Protein AF-A0A7V8YIC2-F1 (afdb_monomer_lite)

Structure (mmCIF, N/CA/C/O backbone):
data_AF-A0A7V8YIC2-F1
#
_entry.id   AF-A0A7V8YIC2-F1
#
loop_
_atom_site.group_PDB
_atom_site.id
_atom_site.type_symbol
_atom_site.label_atom_id
_atom_site.label_alt_id
_atom_site.label_comp_id
_atom_site.label_asym_id
_atom_site.label_entity_id
_atom_site.label_seq_id
_atom_site.pdbx_PDB_ins_code
_atom_site.Cartn_x
_atom_site.Cartn_y
_atom_site.Cartn_z
_atom_site.occupancy
_atom_site.B_iso_or_equiv
_atom_site.auth_seq_id
_atom_site.auth_comp_id
_atom_site.auth_asym_id
_atom_site.auth_atom_id
_atom_site.pdbx_PDB_model_num
ATOM 1 N N . GLN A 1 1 ? 38.490 -23.385 -41.317 1.00 36.81 1 GLN A N 1
ATOM 2 C CA . GLN A 1 1 ? 37.642 -23.094 -42.489 1.00 36.81 1 GLN A CA 1
ATOM 3 C C . GLN A 1 1 ? 36.454 -24.045 -42.445 1.00 36.81 1 GLN A C 1
ATOM 5 O O . GLN A 1 1 ? 36.645 -25.236 -42.637 1.00 36.81 1 GLN A O 1
ATOM 10 N N . GLN A 1 2 ? 35.272 -23.535 -42.098 1.00 41.28 2 GLN A N 1
ATOM 11 C CA . GLN A 1 2 ? 33.975 -24.230 -42.167 1.00 41.28 2 GLN A CA 1
ATOM 12 C C . GLN A 1 2 ? 32.983 -23.288 -42.873 1.00 41.28 2 GLN A C 1
ATOM 14 O O . GLN A 1 2 ? 31.964 -22.916 -42.305 1.00 41.28 2 GLN A O 1
ATOM 19 N N . SER A 1 3 ? 33.350 -22.792 -44.060 1.00 52.62 3 SER A N 1
ATOM 20 C CA . SER A 1 3 ? 32.559 -21.784 -44.780 1.00 52.62 3 SER A CA 1
ATOM 21 C C . SER A 1 3 ? 31.716 -22.321 -45.936 1.00 52.62 3 SER A C 1
ATOM 23 O O . SER A 1 3 ? 30.864 -21.576 -46.384 1.00 52.62 3 SER A O 1
ATOM 25 N N . ASP A 1 4 ? 31.860 -23.567 -46.407 1.00 57.84 4 ASP A N 1
ATOM 26 C CA . ASP A 1 4 ? 31.243 -23.949 -47.694 1.00 57.84 4 ASP A CA 1
ATOM 27 C C . ASP A 1 4 ? 30.735 -25.398 -47.767 1.00 57.84 4 ASP A C 1
ATOM 29 O O . ASP A 1 4 ? 31.365 -26.269 -48.357 1.00 57.84 4 ASP A O 1
ATOM 33 N N . THR A 1 5 ? 29.574 -25.670 -47.170 1.00 52.75 5 THR A N 1
ATOM 34 C CA . THR A 1 5 ? 28.658 -26.786 -47.519 1.00 52.75 5 THR A CA 1
ATOM 35 C C . THR A 1 5 ? 27.339 -26.506 -46.781 1.00 52.75 5 THR A C 1
ATOM 37 O O . THR A 1 5 ? 27.207 -26.781 -45.600 1.00 52.75 5 THR A O 1
ATOM 40 N N . GLY A 1 6 ? 26.377 -25.781 -47.345 1.00 60.44 6 GLY A N 1
ATOM 41 C CA . GLY A 1 6 ? 25.672 -26.165 -48.566 1.00 60.44 6 GLY A CA 1
ATOM 42 C C . GLY A 1 6 ? 24.259 -26.707 -48.294 1.00 60.44 6 GLY A C 1
ATOM 43 O O . GLY A 1 6 ? 23.742 -27.421 -49.139 1.00 60.44 6 GLY A O 1
ATOM 44 N N . ASP A 1 7 ? 23.640 -26.386 -47.149 1.00 71.00 7 ASP A N 1
ATOM 45 C CA . ASP A 1 7 ? 22.195 -26.559 -46.933 1.00 71.00 7 ASP A CA 1
ATOM 46 C C . ASP A 1 7 ? 21.571 -25.263 -46.388 1.00 71.00 7 ASP A C 1
ATOM 48 O O . ASP A 1 7 ? 21.099 -25.174 -45.252 1.00 71.00 7 ASP A O 1
ATOM 52 N N . ARG A 1 8 ? 21.660 -24.196 -47.194 1.00 77.38 8 ARG A N 1
ATOM 53 C CA . ARG A 1 8 ? 21.046 -22.895 -46.876 1.00 77.38 8 ARG A CA 1
ATOM 54 C C . ARG A 1 8 ? 19.536 -23.048 -46.674 1.00 77.38 8 ARG A C 1
ATOM 56 O O . ARG A 1 8 ? 18.984 -22.413 -45.779 1.00 77.38 8 ARG A O 1
ATOM 63 N N . ASP A 1 9 ? 18.911 -23.932 -47.446 1.00 80.69 9 ASP A N 1
ATOM 64 C CA . ASP A 1 9 ? 17.475 -24.195 -47.405 1.00 80.69 9 ASP A CA 1
ATOM 65 C C . ASP A 1 9 ? 17.067 -24.948 -46.131 1.00 80.69 9 ASP A C 1
ATOM 67 O O . ASP A 1 9 ? 16.117 -24.544 -45.463 1.00 80.69 9 ASP A O 1
ATOM 71 N N . GLY A 1 10 ? 17.810 -25.978 -45.716 1.00 85.25 10 GLY A N 1
ATOM 72 C CA . GLY A 1 10 ? 17.573 -26.685 -44.456 1.00 85.25 10 GLY A CA 1
ATOM 73 C C . GLY A 1 10 ? 17.865 -25.830 -43.223 1.00 85.25 10 GLY A C 1
ATOM 74 O O . GLY A 1 10 ? 17.125 -25.890 -42.235 1.00 85.25 10 GLY A O 1
ATOM 75 N N . ALA A 1 11 ? 18.877 -24.959 -43.283 1.00 84.69 11 ALA A N 1
ATOM 76 C CA . ALA A 1 11 ? 19.126 -23.968 -42.237 1.00 84.69 11 ALA A CA 1
ATOM 77 C C . ALA A 1 11 ? 17.983 -22.942 -42.137 1.00 84.69 11 ALA A C 1
ATOM 79 O O . ALA A 1 11 ? 17.539 -22.630 -41.029 1.00 84.69 11 ALA A O 1
ATOM 80 N N . LEU A 1 12 ? 17.473 -22.455 -43.276 1.00 89.44 12 LEU A N 1
ATOM 81 C CA . LEU A 1 12 ? 16.325 -21.548 -43.331 1.00 89.44 12 LEU A CA 1
ATOM 82 C C . LEU A 1 12 ? 15.041 -22.223 -42.821 1.00 89.44 12 LEU A C 1
ATOM 84 O O . LEU A 1 12 ? 14.287 -21.615 -42.059 1.00 89.44 12 LEU A O 1
ATOM 88 N N . ALA A 1 13 ? 14.813 -23.489 -43.176 1.00 90.38 13 ALA A N 1
ATOM 89 C CA . ALA A 1 13 ? 13.690 -24.277 -42.676 1.00 90.38 13 ALA A CA 1
ATOM 90 C C . ALA A 1 13 ? 13.759 -24.449 -41.151 1.00 90.38 13 ALA A C 1
ATOM 92 O O . ALA A 1 13 ? 12.781 -24.175 -40.454 1.00 90.38 13 ALA A O 1
ATOM 93 N N . SER A 1 14 ? 14.936 -24.803 -40.629 1.00 91.88 14 SER A N 1
ATOM 94 C CA . SER A 1 14 ? 15.159 -25.001 -39.192 1.00 91.88 14 SER A CA 1
ATOM 95 C C . SER A 1 14 ? 14.916 -23.720 -38.391 1.00 91.88 14 SER A C 1
ATOM 97 O O . SER A 1 14 ? 14.235 -23.744 -37.366 1.00 91.88 14 SER A O 1
ATOM 99 N N . ILE A 1 15 ? 15.429 -22.573 -38.858 1.00 93.88 15 ILE A N 1
ATOM 100 C CA . ILE A 1 15 ? 15.216 -21.306 -38.144 1.00 93.88 15 ILE A CA 1
ATOM 101 C C . ILE A 1 15 ? 13.775 -20.799 -38.279 1.00 93.88 15 ILE A C 1
ATOM 103 O O . ILE A 1 15 ? 13.239 -20.208 -37.342 1.00 93.88 15 ILE A O 1
ATOM 107 N N . THR A 1 16 ? 13.106 -21.091 -39.397 1.00 94.25 16 THR A N 1
ATOM 108 C CA . THR A 1 16 ? 11.676 -20.800 -39.567 1.00 94.25 16 THR A CA 1
ATOM 109 C C . THR A 1 16 ? 10.831 -21.594 -38.570 1.00 94.25 16 THR A C 1
ATOM 111 O O . THR A 1 16 ? 9.940 -21.024 -37.936 1.00 94.25 16 THR A O 1
ATOM 114 N N . GLU A 1 17 ? 11.127 -22.882 -38.370 1.00 94.31 17 GLU A N 1
ATOM 115 C CA . GLU A 1 17 ? 10.459 -23.713 -37.360 1.00 94.31 17 GLU A CA 1
ATOM 116 C C . GLU A 1 17 ? 10.722 -23.193 -35.939 1.00 94.31 17 GLU A C 1
ATOM 118 O O . GLU A 1 17 ? 9.786 -23.053 -35.146 1.00 94.31 17 GLU A O 1
ATOM 123 N N . ALA A 1 18 ? 11.965 -22.812 -35.632 1.00 95.94 18 ALA A N 1
ATOM 124 C CA . ALA A 1 18 ? 12.313 -22.220 -34.343 1.00 95.94 18 ALA A CA 1
ATOM 125 C C . ALA A 1 18 ? 11.513 -20.935 -34.064 1.00 95.94 18 ALA A C 1
ATOM 127 O O . ALA A 1 18 ? 10.933 -20.797 -32.988 1.00 95.94 18 ALA A O 1
ATOM 128 N N . VAL A 1 19 ? 11.387 -20.028 -35.044 1.00 96.12 19 VAL A N 1
ATOM 129 C CA . VAL A 1 19 ? 10.543 -18.824 -34.919 1.00 96.12 19 VAL A CA 1
ATOM 130 C C . VAL A 1 19 ? 9.080 -19.196 -34.656 1.00 96.12 19 VAL A C 1
ATOM 132 O O . VAL A 1 19 ? 8.437 -18.579 -33.807 1.00 96.12 19 VAL A O 1
ATOM 135 N N . GLN A 1 20 ? 8.539 -20.217 -35.328 1.00 95.62 20 GLN A N 1
ATOM 136 C CA . GLN A 1 20 ? 7.160 -20.670 -35.104 1.00 95.62 20 GLN A CA 1
ATOM 137 C C . GLN A 1 20 ? 6.945 -21.254 -33.699 1.00 95.62 20 GLN A C 1
ATOM 139 O O . GLN A 1 20 ? 5.899 -21.013 -33.087 1.00 95.62 20 GLN A O 1
ATOM 144 N N . ILE A 1 21 ? 7.903 -22.022 -33.175 1.00 96.69 21 ILE A N 1
ATOM 145 C CA . ILE A 1 21 ? 7.852 -22.573 -31.813 1.00 96.69 21 ILE A CA 1
ATOM 146 C C . ILE A 1 21 ? 7.938 -21.439 -30.790 1.00 96.69 21 ILE A C 1
ATOM 148 O O . ILE A 1 21 ? 7.032 -21.294 -29.967 1.00 96.69 21 ILE A O 1
ATOM 152 N N . SER A 1 22 ? 8.966 -20.595 -30.889 1.00 96.19 22 SER A N 1
ATOM 153 C CA . SER A 1 22 ? 9.184 -19.466 -29.981 1.00 96.19 22 SER A CA 1
ATOM 154 C C . SER A 1 22 ? 8.007 -18.492 -29.992 1.00 96.19 22 SER A C 1
ATOM 156 O O . SER A 1 22 ? 7.631 -17.977 -28.943 1.00 96.19 22 SER A O 1
ATOM 158 N N . ARG A 1 23 ? 7.348 -18.288 -31.143 1.00 95.88 23 ARG A N 1
ATOM 159 C CA . ARG A 1 23 ? 6.142 -17.453 -31.232 1.00 95.88 23 ARG A CA 1
ATOM 160 C C . ARG A 1 23 ? 4.980 -18.033 -30.433 1.00 95.88 23 ARG A C 1
ATOM 162 O O . ARG A 1 23 ? 4.358 -17.300 -29.669 1.00 95.88 23 ARG A O 1
ATOM 169 N N . ARG A 1 24 ? 4.698 -19.333 -30.574 1.00 95.25 24 ARG A N 1
ATOM 170 C CA . ARG A 1 24 ? 3.635 -20.002 -29.801 1.00 95.25 24 ARG A CA 1
ATOM 171 C C . ARG A 1 24 ? 3.915 -19.941 -28.301 1.00 95.25 24 ARG A C 1
ATOM 173 O O . ARG A 1 24 ? 3.009 -19.660 -27.522 1.00 95.25 24 ARG A O 1
ATOM 180 N N . LEU A 1 25 ? 5.170 -20.152 -27.905 1.00 95.69 25 LEU A N 1
ATOM 181 C CA . LEU A 1 25 ? 5.593 -20.055 -26.509 1.00 95.69 25 LEU A CA 1
ATOM 182 C C . LEU A 1 25 ? 5.464 -18.624 -25.969 1.00 95.69 25 LEU A C 1
ATOM 184 O O . LEU A 1 25 ? 4.922 -18.433 -24.885 1.00 95.69 25 LEU A O 1
ATOM 188 N N . ALA A 1 26 ? 5.877 -17.615 -26.739 1.00 94.12 26 ALA A N 1
ATOM 189 C CA . ALA A 1 26 ? 5.747 -16.210 -26.361 1.00 94.12 26 ALA A CA 1
ATOM 190 C C . ALA A 1 26 ? 4.287 -15.737 -26.307 1.00 94.12 26 ALA A C 1
ATOM 192 O O . ALA A 1 26 ? 3.969 -14.880 -25.497 1.00 94.12 26 ALA A O 1
ATOM 193 N N . GLN A 1 27 ? 3.383 -16.298 -27.113 1.00 91.12 27 GLN A N 1
ATOM 194 C CA . GLN A 1 27 ? 1.947 -16.016 -26.999 1.00 91.12 27 GLN A CA 1
ATOM 195 C C . GLN A 1 27 ? 1.339 -16.607 -25.720 1.00 91.12 27 GLN A C 1
ATOM 197 O O . GLN A 1 27 ? 0.441 -16.002 -25.142 1.00 91.12 27 GLN A O 1
ATOM 202 N N . ALA A 1 28 ? 1.824 -17.769 -25.273 1.00 91.00 28 ALA A N 1
ATOM 203 C CA . ALA A 1 28 ? 1.348 -18.420 -24.054 1.00 91.00 28 ALA A CA 1
ATOM 204 C C . ALA A 1 28 ? 1.963 -17.821 -22.777 1.00 91.00 28 ALA A C 1
ATOM 206 O O . ALA A 1 28 ? 1.278 -17.666 -21.770 1.00 91.00 28 ALA A O 1
ATOM 207 N N . ASN A 1 29 ? 3.254 -17.487 -22.808 1.00 90.75 29 ASN A N 1
ATOM 208 C CA . ASN A 1 29 ? 3.976 -16.872 -21.698 1.00 90.75 29 ASN A CA 1
ATOM 209 C C . ASN A 1 29 ? 5.012 -15.861 -22.229 1.00 90.75 29 ASN A C 1
ATOM 211 O O . ASN A 1 29 ? 6.197 -16.193 -22.378 1.00 90.75 29 ASN A O 1
ATOM 215 N N . PRO A 1 30 ? 4.584 -14.615 -22.509 1.00 91.75 30 PRO A N 1
ATOM 216 C CA . PRO A 1 30 ? 5.468 -13.612 -23.093 1.00 91.75 30 PRO A CA 1
ATOM 217 C C . PRO A 1 30 ? 6.658 -13.272 -22.184 1.00 91.75 30 PRO A C 1
ATOM 219 O O . PRO A 1 30 ? 7.784 -13.093 -22.655 1.00 91.75 30 PRO A O 1
ATOM 222 N N . ALA A 1 31 ? 6.444 -13.245 -20.865 1.00 88.44 31 ALA A N 1
ATOM 223 C CA . ALA A 1 31 ? 7.478 -12.867 -19.905 1.00 88.44 31 ALA A CA 1
ATOM 224 C C . ALA A 1 31 ? 8.705 -13.791 -19.982 1.00 88.44 31 ALA A C 1
ATOM 226 O O . ALA A 1 31 ? 9.829 -13.303 -19.868 1.00 88.44 31 ALA A O 1
ATOM 227 N N . ALA A 1 32 ? 8.494 -15.085 -20.248 1.00 91.62 32 ALA A N 1
ATOM 228 C CA . ALA A 1 32 ? 9.562 -16.075 -20.358 1.00 91.62 32 ALA A CA 1
ATOM 229 C C . ALA A 1 32 ? 10.189 -16.160 -21.763 1.00 91.62 32 ALA A C 1
ATOM 231 O O . ALA A 1 32 ? 11.409 -16.201 -21.873 1.00 91.62 32 ALA A O 1
ATOM 232 N N . TYR A 1 33 ? 9.382 -16.176 -22.832 1.00 94.88 33 TYR A N 1
ATOM 233 C CA . TYR A 1 33 ? 9.844 -16.648 -24.155 1.00 94.88 33 TYR A CA 1
ATOM 234 C C . TYR A 1 33 ? 10.035 -15.569 -25.225 1.00 94.88 33 TYR A C 1
ATOM 236 O O . TYR A 1 33 ? 10.537 -15.846 -26.314 1.00 94.88 33 TYR A O 1
ATOM 244 N N . LEU A 1 34 ? 9.657 -14.322 -24.954 1.00 94.75 34 LEU A N 1
ATOM 245 C CA . LEU A 1 34 ? 9.919 -13.224 -25.889 1.00 94.75 34 LEU A CA 1
ATOM 246 C C . LEU A 1 34 ? 11.426 -13.013 -26.211 1.00 94.75 34 LEU A C 1
ATOM 248 O O . LEU A 1 34 ? 11.709 -12.700 -27.367 1.00 94.75 34 LEU A O 1
ATOM 252 N N . PRO A 1 35 ? 12.400 -13.184 -25.283 1.00 94.50 35 PRO A N 1
ATOM 253 C CA . PRO A 1 35 ? 13.826 -13.076 -25.624 1.00 94.50 35 PRO A CA 1
ATOM 254 C C . PRO A 1 35 ? 14.279 -14.138 -26.639 1.00 94.50 35 PRO A C 1
ATOM 256 O O . PRO A 1 35 ? 15.034 -13.837 -27.570 1.00 94.50 35 PRO A O 1
ATOM 259 N N . ASP A 1 36 ? 13.760 -15.362 -26.514 1.00 96.31 36 ASP A N 1
ATOM 260 C CA . ASP A 1 36 ? 14.033 -16.463 -27.445 1.00 96.31 36 ASP A CA 1
ATOM 261 C C . ASP A 1 36 ? 13.416 -16.193 -28.820 1.00 96.31 36 ASP A C 1
ATOM 263 O O . ASP A 1 36 ? 14.030 -16.464 -29.857 1.00 96.31 36 ASP A O 1
ATOM 267 N N . LEU A 1 37 ? 12.216 -15.602 -28.849 1.00 97.44 37 LEU A N 1
ATOM 268 C CA . LEU A 1 37 ? 11.571 -15.174 -30.086 1.00 97.44 37 LEU A CA 1
ATOM 269 C C . LEU A 1 37 ? 12.372 -14.072 -30.792 1.00 97.44 37 LEU A C 1
ATOM 271 O O . LEU A 1 37 ? 12.633 -14.197 -31.987 1.00 97.44 37 LEU A O 1
ATOM 275 N N . ALA A 1 38 ? 12.813 -13.038 -30.070 1.00 96.56 38 ALA A N 1
ATOM 276 C CA . ALA A 1 38 ? 13.645 -11.973 -30.633 1.00 96.56 38 ALA A CA 1
ATOM 277 C C . ALA A 1 38 ? 14.965 -12.520 -31.204 1.00 96.56 38 ALA A C 1
ATOM 279 O O . ALA A 1 38 ? 15.369 -12.160 -32.311 1.00 96.56 38 ALA A O 1
ATOM 280 N N . THR A 1 39 ? 15.609 -13.444 -30.487 1.00 95.81 39 THR A N 1
ATOM 281 C CA . THR A 1 39 ? 16.826 -14.130 -30.950 1.00 95.81 39 THR A CA 1
ATOM 282 C C . THR A 1 39 ? 16.566 -14.950 -32.213 1.00 95.81 39 THR A C 1
ATOM 284 O O . THR A 1 39 ? 17.310 -14.847 -33.187 1.00 95.81 39 THR A O 1
ATOM 287 N N . SER A 1 40 ? 15.478 -15.724 -32.234 1.00 96.81 40 SER A N 1
ATOM 288 C CA . SER A 1 40 ? 15.098 -16.540 -33.393 1.00 96.81 40 SER A CA 1
ATOM 289 C C . SER A 1 40 ? 14.821 -15.675 -34.629 1.00 96.81 40 SER A C 1
ATOM 291 O O . SER A 1 40 ? 15.224 -16.037 -35.732 1.00 96.81 40 SER A O 1
ATOM 293 N N . LEU A 1 41 ? 14.187 -14.510 -34.453 1.00 96.25 41 LEU A N 1
ATOM 294 C CA . LEU A 1 41 ? 13.916 -13.554 -35.532 1.00 96.25 41 LEU A CA 1
ATOM 295 C C . LEU A 1 41 ? 15.188 -12.885 -36.066 1.00 96.25 41 LEU A C 1
ATOM 297 O O . LEU A 1 41 ? 15.316 -12.721 -37.277 1.00 96.25 41 LEU A O 1
ATOM 301 N N . ASN A 1 42 ? 16.142 -12.536 -35.197 1.00 94.00 42 ASN A N 1
ATOM 302 C CA . ASN A 1 42 ? 17.447 -12.024 -35.628 1.00 94.00 42 ASN A CA 1
ATOM 303 C C . ASN A 1 42 ? 18.203 -13.059 -36.463 1.00 94.00 42 ASN A C 1
ATOM 305 O O . ASN A 1 42 ? 18.662 -12.750 -37.558 1.00 94.00 42 ASN A O 1
ATOM 309 N N . ASN A 1 43 ? 18.249 -14.303 -35.986 1.00 92.75 43 ASN A N 1
ATOM 310 C CA . ASN A 1 43 ? 18.884 -15.399 -36.708 1.00 92.75 43 ASN A CA 1
ATOM 311 C C . ASN A 1 43 ? 18.192 -15.673 -38.050 1.00 92.75 43 ASN A C 1
ATOM 313 O O . ASN A 1 43 ? 18.871 -15.912 -39.044 1.00 92.75 43 ASN A O 1
ATOM 317 N N . LEU A 1 44 ? 16.854 -15.629 -38.101 1.00 93.62 44 LEU A N 1
ATOM 318 C CA . LEU A 1 44 ? 16.103 -15.773 -39.351 1.00 93.62 44 LEU A CA 1
ATOM 319 C C . LEU A 1 44 ? 16.481 -14.662 -40.336 1.00 93.62 44 LEU A C 1
ATOM 321 O O . LEU A 1 44 ? 16.798 -14.951 -41.486 1.00 93.62 44 LEU A O 1
ATOM 325 N N . ALA A 1 45 ? 16.506 -13.410 -39.883 1.00 91.75 45 ALA A N 1
ATOM 326 C CA . ALA A 1 45 ? 16.888 -12.273 -40.711 1.00 91.75 45 ALA A CA 1
ATOM 327 C C . ALA A 1 45 ? 18.327 -12.403 -41.256 1.00 91.75 45 ALA A C 1
ATOM 329 O O . ALA A 1 45 ? 18.549 -12.214 -42.450 1.00 91.75 45 ALA A O 1
ATOM 330 N N . ASP A 1 46 ? 19.274 -12.861 -40.431 1.00 90.19 46 ASP A N 1
ATOM 331 C CA . ASP A 1 46 ? 20.663 -13.131 -40.839 1.00 90.19 46 ASP A CA 1
ATOM 332 C C . ASP A 1 46 ? 20.810 -14.333 -41.793 1.00 90.19 46 ASP A C 1
ATOM 334 O O . ASP A 1 46 ? 21.897 -14.583 -42.323 1.00 90.19 46 ASP A O 1
ATOM 338 N N . ARG A 1 47 ? 19.767 -15.156 -41.970 1.00 88.56 47 ARG A N 1
ATOM 339 C CA . ARG A 1 47 ? 19.719 -16.241 -42.973 1.00 88.56 47 ARG A CA 1
ATOM 340 C C . ARG A 1 47 ? 19.014 -15.825 -44.257 1.00 88.56 47 ARG A C 1
ATOM 342 O O . ARG A 1 47 ? 19.392 -16.315 -45.324 1.00 88.56 47 ARG A O 1
ATOM 349 N N . LEU A 1 48 ? 18.017 -14.949 -44.155 1.00 87.44 48 LEU A N 1
ATOM 350 C CA . LEU A 1 48 ? 17.302 -14.421 -45.312 1.00 87.44 48 LEU A CA 1
ATOM 351 C C . LEU A 1 48 ? 18.233 -13.598 -46.207 1.00 87.44 48 LEU A C 1
ATOM 353 O O . LEU A 1 48 ? 18.117 -13.719 -47.422 1.00 87.44 48 LEU A O 1
ATOM 357 N N . ASP A 1 49 ? 19.200 -12.863 -45.632 1.00 79.44 49 ASP A N 1
ATOM 358 C CA . ASP A 1 49 ? 20.153 -12.011 -46.385 1.00 79.44 49 ASP A CA 1
ATOM 359 C C . ASP A 1 49 ? 19.434 -10.949 -47.252 1.00 79.44 49 ASP A C 1
ATOM 361 O O . ASP A 1 49 ? 19.995 -10.371 -48.177 1.00 79.44 49 ASP A O 1
ATOM 365 N N . ASP A 1 50 ? 18.156 -10.719 -46.938 1.00 85.00 50 ASP A N 1
ATOM 366 C CA . ASP A 1 50 ? 17.217 -9.813 -47.584 1.00 85.00 50 ASP A CA 1
ATOM 367 C C . ASP A 1 50 ? 16.473 -9.063 -46.470 1.00 85.00 50 ASP A C 1
ATOM 369 O O . ASP A 1 50 ? 15.701 -9.639 -45.692 1.00 85.00 50 ASP A O 1
ATOM 373 N N . GLU A 1 51 ? 16.748 -7.765 -46.376 1.00 83.12 51 GLU A N 1
ATOM 374 C CA . GLU A 1 51 ? 16.223 -6.883 -45.333 1.00 83.12 51 GLU A CA 1
ATOM 375 C C . GLU A 1 51 ? 14.717 -6.600 -45.472 1.00 83.12 51 GLU A C 1
ATOM 377 O O . GLU A 1 51 ? 14.062 -6.283 -44.472 1.00 83.12 51 GLU A O 1
ATOM 382 N N . ASP A 1 52 ? 14.135 -6.764 -46.662 1.00 86.88 52 ASP A N 1
ATOM 383 C CA . ASP A 1 52 ? 12.693 -6.599 -46.879 1.00 86.88 52 ASP A CA 1
ATOM 384 C C . ASP A 1 52 ? 11.934 -7.842 -46.396 1.00 86.88 52 ASP A C 1
ATOM 386 O O . ASP A 1 52 ? 10.900 -7.745 -45.719 1.00 86.88 52 ASP A O 1
ATOM 390 N N . GLN A 1 53 ? 12.485 -9.031 -46.654 1.00 87.94 53 GLN A N 1
ATOM 391 C CA . GLN A 1 53 ? 11.942 -10.285 -46.121 1.00 87.94 53 GLN A CA 1
ATOM 392 C C . GLN A 1 53 ? 12.104 -10.363 -44.600 1.00 87.94 53 GLN A C 1
ATOM 394 O O . GLN A 1 53 ? 11.167 -10.753 -43.896 1.00 87.94 53 GLN A O 1
ATOM 399 N N . ALA A 1 54 ? 13.256 -9.933 -44.074 1.00 89.56 54 ALA A N 1
ATOM 400 C CA . ALA A 1 54 ? 13.473 -9.802 -42.637 1.00 89.56 54 ALA A CA 1
ATOM 401 C C . ALA A 1 54 ? 12.461 -8.834 -42.005 1.00 89.56 54 ALA A C 1
ATOM 403 O O . ALA A 1 54 ? 11.814 -9.183 -41.015 1.00 89.56 54 ALA A O 1
ATOM 404 N N . GLY A 1 55 ? 12.269 -7.650 -42.598 1.00 92.12 55 GLY A N 1
ATOM 405 C CA . GLY A 1 55 ? 11.276 -6.673 -42.148 1.00 92.12 55 GLY A CA 1
ATOM 406 C C . GLY A 1 55 ? 9.855 -7.240 -42.134 1.00 92.12 55 GLY A C 1
ATOM 407 O O . GLY A 1 55 ? 9.130 -7.064 -41.156 1.00 92.12 55 GLY A O 1
ATOM 408 N N . THR A 1 56 ? 9.485 -8.012 -43.158 1.00 93.56 56 THR A N 1
ATOM 409 C CA . THR A 1 56 ? 8.180 -8.688 -43.238 1.00 93.56 56 THR A CA 1
ATOM 410 C C . THR A 1 56 ? 7.993 -9.715 -42.116 1.00 93.56 56 THR A C 1
ATOM 412 O O . THR A 1 56 ? 6.917 -9.786 -41.513 1.00 93.56 56 THR A O 1
ATOM 415 N N . ALA A 1 57 ? 9.029 -10.494 -41.789 1.00 93.38 57 ALA A N 1
ATOM 416 C CA . ALA A 1 57 ? 8.980 -11.481 -40.708 1.00 93.38 57 ALA A CA 1
ATOM 417 C C . ALA A 1 57 ? 8.806 -10.828 -39.322 1.00 93.38 57 ALA A C 1
ATOM 419 O O . ALA A 1 57 ? 8.029 -11.325 -38.493 1.00 93.38 57 ALA A O 1
ATOM 420 N N . TRP A 1 58 ? 9.490 -9.703 -39.087 1.00 96.25 58 TRP A N 1
ATOM 421 C CA . TRP A 1 58 ? 9.326 -8.888 -37.882 1.00 96.25 58 TRP A CA 1
ATOM 422 C C . TRP A 1 58 ? 7.924 -8.283 -37.799 1.00 96.25 58 TRP A C 1
ATOM 424 O O . TRP A 1 58 ? 7.230 -8.531 -36.813 1.00 96.25 58 TRP A O 1
ATOM 434 N N . ALA A 1 59 ? 7.471 -7.586 -38.845 1.00 95.31 59 ALA A N 1
ATOM 435 C CA . ALA A 1 59 ? 6.146 -6.965 -38.898 1.00 95.31 59 ALA A CA 1
ATOM 436 C C . ALA A 1 59 ? 5.024 -7.987 -38.650 1.00 95.31 59 ALA A C 1
ATOM 438 O O . ALA A 1 59 ? 4.205 -7.807 -37.753 1.00 95.31 59 ALA A O 1
ATOM 439 N N . THR A 1 60 ? 5.070 -9.134 -39.337 1.00 95.56 60 THR A N 1
ATOM 440 C CA . THR A 1 60 ? 4.091 -10.221 -39.156 1.00 95.56 60 THR A CA 1
ATOM 441 C C . THR A 1 60 ? 4.062 -10.736 -37.716 1.00 95.56 60 THR A C 1
ATOM 443 O O . THR A 1 60 ? 3.006 -11.077 -37.187 1.00 95.56 60 THR A O 1
ATOM 446 N N . THR A 1 61 ? 5.225 -10.831 -37.066 1.00 95.88 61 THR A N 1
ATOM 447 C CA . THR A 1 61 ? 5.294 -11.312 -35.682 1.00 95.88 61 THR A CA 1
ATOM 448 C C . THR A 1 61 ? 4.773 -10.270 -34.694 1.00 95.88 61 THR A C 1
ATOM 450 O O . THR A 1 61 ? 4.106 -10.648 -33.730 1.00 95.88 61 THR A O 1
ATOM 453 N N . LEU A 1 62 ? 5.023 -8.981 -34.943 1.00 95.88 62 LEU A N 1
ATOM 454 C CA . LEU A 1 62 ? 4.474 -7.883 -34.147 1.00 95.88 62 LEU A CA 1
ATOM 455 C C . LEU A 1 62 ? 2.946 -7.834 -34.251 1.00 95.88 62 LEU A C 1
ATOM 457 O O . LEU A 1 62 ? 2.288 -7.798 -33.215 1.00 95.88 62 LEU A O 1
ATOM 461 N N . ASP A 1 63 ? 2.380 -7.947 -35.454 1.00 94.25 63 ASP A N 1
ATOM 462 C CA . ASP A 1 63 ? 0.923 -7.955 -35.672 1.00 94.25 63 ASP A CA 1
ATOM 463 C C . ASP A 1 63 ? 0.220 -9.109 -34.937 1.00 94.25 63 ASP A C 1
ATOM 465 O O . ASP A 1 63 ? -0.916 -8.988 -34.481 1.00 94.25 63 ASP A O 1
ATOM 469 N N . GLN A 1 64 ? 0.907 -10.245 -34.787 1.00 92.62 64 GLN A N 1
ATOM 470 C CA . GLN A 1 64 ? 0.396 -11.425 -34.081 1.00 92.62 64 GLN A CA 1
ATOM 471 C C . GLN A 1 64 ? 0.608 -11.371 -32.560 1.00 92.62 64 GLN A C 1
ATOM 473 O O . GLN A 1 64 ? 0.069 -12.220 -31.837 1.00 92.62 64 GLN A O 1
ATOM 478 N N . MET A 1 65 ? 1.408 -10.427 -32.058 1.00 93.25 65 MET A N 1
ATOM 479 C CA . MET A 1 65 ? 1.670 -10.272 -30.631 1.00 93.25 65 MET A CA 1
ATOM 480 C C . MET A 1 65 ? 0.587 -9.397 -30.002 1.00 93.25 65 MET A C 1
ATOM 482 O O . MET A 1 65 ? 0.585 -8.174 -30.153 1.00 93.25 65 MET A O 1
ATOM 486 N N . ARG A 1 66 ? -0.353 -10.036 -29.293 1.00 88.19 66 ARG A N 1
ATOM 487 C CA . ARG A 1 66 ? -1.513 -9.341 -28.716 1.00 88.19 66 ARG A CA 1
ATOM 488 C C . ARG A 1 66 ? -1.156 -8.353 -27.599 1.00 88.19 66 ARG A C 1
ATOM 490 O O . ARG A 1 66 ? -1.540 -7.194 -27.751 1.00 88.19 66 ARG A O 1
ATOM 497 N N . PRO A 1 67 ? -0.449 -8.741 -26.516 1.00 91.25 67 PRO A N 1
ATOM 498 C CA . PRO A 1 67 ? -0.205 -7.821 -25.408 1.00 91.25 67 PRO A CA 1
ATOM 499 C C . PRO A 1 67 ? 0.672 -6.650 -25.880 1.00 91.25 67 PRO A C 1
ATOM 501 O O . PRO A 1 67 ? 1.791 -6.910 -26.339 1.00 91.25 67 PRO A O 1
ATOM 504 N N . PRO A 1 68 ? 0.218 -5.385 -25.776 1.00 93.38 68 PRO A N 1
ATOM 505 C CA . PRO A 1 68 ? 1.004 -4.250 -26.254 1.00 93.38 68 PRO A CA 1
ATOM 506 C C . PRO A 1 68 ? 2.400 -4.160 -25.612 1.00 93.38 68 PRO A C 1
ATOM 508 O O . PRO A 1 68 ? 3.361 -4.039 -26.369 1.00 93.38 68 PRO A O 1
ATOM 511 N N . PRO A 1 69 ? 2.592 -4.401 -24.296 1.00 93.62 69 PRO A N 1
ATOM 512 C CA . PRO A 1 69 ? 3.933 -4.402 -23.705 1.00 93.62 69 PRO A CA 1
ATOM 513 C C . PRO A 1 69 ? 4.846 -5.520 -24.241 1.00 93.62 69 PRO A C 1
ATOM 515 O O . PRO A 1 69 ? 6.051 -5.338 -24.388 1.00 93.62 69 PRO A O 1
ATOM 518 N N . ALA A 1 70 ? 4.289 -6.686 -24.589 1.00 93.62 70 ALA A N 1
ATOM 519 C CA . ALA A 1 70 ? 5.059 -7.763 -25.217 1.00 93.62 70 ALA A CA 1
ATOM 520 C C . ALA A 1 70 ? 5.500 -7.393 -26.642 1.00 93.62 70 ALA A C 1
ATOM 522 O O . ALA A 1 70 ? 6.623 -7.694 -27.054 1.00 93.62 70 ALA A O 1
ATOM 523 N N . ARG A 1 71 ? 4.609 -6.733 -27.391 1.00 95.56 71 ARG A N 1
ATOM 524 C CA . ARG A 1 71 ? 4.879 -6.226 -28.739 1.00 95.56 71 ARG A CA 1
ATOM 525 C C . ARG A 1 71 ? 5.920 -5.105 -28.712 1.00 95.56 71 ARG A C 1
ATOM 527 O O . ARG A 1 71 ? 6.857 -5.155 -29.504 1.00 95.56 71 ARG A O 1
ATOM 534 N N . ALA A 1 72 ? 5.819 -4.191 -27.748 1.00 96.62 72 ALA A N 1
ATOM 535 C CA . ALA A 1 72 ? 6.759 -3.099 -27.526 1.00 96.62 72 ALA A CA 1
ATOM 536 C C . ALA A 1 72 ? 8.202 -3.592 -27.375 1.00 96.62 72 ALA A C 1
ATOM 538 O O . ALA A 1 72 ? 9.117 -3.045 -27.987 1.00 96.62 72 ALA A O 1
ATOM 539 N N . ASP A 1 73 ? 8.417 -4.656 -26.601 1.00 95.94 73 ASP A N 1
ATOM 540 C CA . ASP A 1 73 ? 9.759 -5.200 -26.401 1.00 95.94 73 ASP A CA 1
ATOM 541 C C . ASP A 1 73 ? 10.343 -5.825 -27.681 1.00 95.94 73 ASP A C 1
ATOM 543 O O . ASP A 1 73 ? 11.458 -5.503 -28.098 1.00 95.94 73 ASP A O 1
ATOM 547 N N . LEU A 1 74 ? 9.557 -6.643 -28.393 1.00 96.88 74 LEU A N 1
ATOM 548 C CA . LEU A 1 74 ? 9.974 -7.156 -29.706 1.00 96.88 74 LEU A CA 1
ATOM 549 C C . LEU A 1 74 ? 10.275 -6.018 -30.681 1.00 96.88 74 LEU A C 1
ATOM 551 O O . LEU A 1 74 ? 11.234 -6.094 -31.449 1.00 96.88 74 LEU A O 1
ATOM 555 N N . ARG A 1 75 ? 9.479 -4.950 -30.641 1.00 97.56 75 ARG A N 1
ATOM 556 C CA . ARG A 1 75 ? 9.670 -3.782 -31.492 1.00 97.56 75 ARG A CA 1
ATOM 557 C C . ARG A 1 75 ? 10.943 -3.018 -31.129 1.00 97.56 75 ARG A C 1
ATOM 559 O O . ARG A 1 75 ? 11.666 -2.603 -32.030 1.00 97.56 75 ARG A O 1
ATOM 566 N N . ALA A 1 76 ? 11.284 -2.901 -29.846 1.00 97.00 76 ALA A N 1
ATOM 567 C CA . ALA A 1 76 ? 12.559 -2.339 -29.399 1.00 97.00 76 ALA A CA 1
ATOM 568 C C . ALA A 1 76 ? 13.759 -3.193 -29.858 1.00 97.00 76 ALA A C 1
ATOM 570 O O . ALA A 1 76 ? 14.789 -2.649 -30.272 1.00 97.00 76 ALA A O 1
ATOM 571 N N . ALA A 1 77 ? 13.628 -4.524 -29.853 1.00 96.12 77 ALA A N 1
ATOM 572 C CA . ALA A 1 77 ? 14.637 -5.428 -30.407 1.00 96.12 77 ALA A CA 1
ATOM 573 C C . ALA A 1 77 ? 14.796 -5.254 -31.930 1.00 96.12 77 ALA A C 1
ATOM 575 O O . ALA A 1 77 ? 15.922 -5.178 -32.429 1.00 96.12 77 ALA A O 1
ATOM 576 N N . TRP A 1 78 ? 13.687 -5.115 -32.663 1.00 96.81 78 TRP A N 1
ATOM 577 C CA . TRP A 1 78 ? 13.713 -4.844 -34.101 1.00 96.81 78 TRP A CA 1
ATOM 578 C C . TRP A 1 78 ? 14.355 -3.492 -34.423 1.00 96.81 78 TRP A C 1
ATOM 580 O O . TRP A 1 78 ? 15.230 -3.411 -35.284 1.00 96.81 78 TRP A O 1
ATOM 590 N N . ALA A 1 79 ? 13.991 -2.443 -33.682 1.00 96.69 79 ALA A N 1
ATOM 591 C CA . ALA A 1 79 ? 14.569 -1.109 -33.807 1.00 96.69 79 ALA A CA 1
ATOM 592 C C . ALA A 1 79 ? 16.101 -1.142 -33.666 1.00 96.69 79 ALA A C 1
ATOM 594 O O . ALA A 1 79 ? 16.829 -0.563 -34.474 1.00 96.69 79 ALA A O 1
ATOM 595 N N . ARG A 1 80 ? 16.601 -1.902 -32.684 1.00 95.12 80 ARG A N 1
ATOM 596 C CA . ARG A 1 80 ? 18.037 -2.110 -32.468 1.00 95.12 80 ARG A CA 1
ATOM 597 C C . ARG A 1 80 ? 18.705 -2.771 -33.672 1.00 95.12 80 ARG A C 1
ATOM 599 O O . ARG A 1 80 ? 19.758 -2.305 -34.100 1.00 95.12 80 ARG A O 1
ATOM 606 N N . ARG A 1 81 ? 18.088 -3.812 -34.245 1.00 93.69 81 ARG A N 1
ATOM 607 C CA . ARG A 1 81 ? 18.586 -4.473 -35.463 1.00 93.69 81 ARG A CA 1
ATOM 608 C C . ARG A 1 81 ? 18.643 -3.505 -36.644 1.00 93.69 81 ARG A C 1
ATOM 610 O O . ARG A 1 81 ? 19.655 -3.450 -37.337 1.00 93.69 81 ARG A O 1
ATOM 617 N N . LEU A 1 82 ? 17.575 -2.749 -36.885 1.00 93.88 82 LEU A N 1
ATOM 618 C CA . LEU A 1 82 ? 17.522 -1.791 -37.992 1.00 93.88 82 LEU A CA 1
ATOM 619 C C . LEU A 1 82 ? 18.680 -0.788 -37.901 1.00 93.88 82 LEU A C 1
ATOM 621 O O . LEU A 1 82 ? 19.341 -0.509 -38.902 1.00 93.88 82 LEU A O 1
ATOM 625 N N . ALA A 1 83 ? 19.006 -0.320 -36.693 1.00 92.69 83 ALA A N 1
ATOM 626 C CA . ALA A 1 83 ? 20.145 0.567 -36.484 1.00 92.69 83 ALA A CA 1
ATOM 627 C C . ALA A 1 83 ? 21.500 -0.094 -36.779 1.00 92.69 83 ALA A C 1
ATOM 629 O O . ALA A 1 83 ? 22.351 0.551 -37.390 1.00 92.69 83 ALA A O 1
ATOM 630 N N . THR A 1 84 ? 21.710 -1.368 -36.420 1.00 91.00 84 THR A N 1
ATOM 631 C CA . THR A 1 84 ? 22.971 -2.065 -36.745 1.00 91.00 84 THR A CA 1
ATOM 632 C C . THR A 1 84 ? 23.152 -2.299 -38.246 1.00 91.00 84 THR A C 1
ATOM 634 O O . THR A 1 84 ? 24.284 -2.423 -38.700 1.00 91.00 84 THR A O 1
ATOM 637 N N . HIS A 1 85 ? 22.060 -2.319 -39.017 1.00 89.81 85 HIS A N 1
ATOM 638 C CA . HIS A 1 85 ? 22.059 -2.503 -40.474 1.00 89.81 85 HIS A CA 1
ATOM 639 C C . HIS A 1 85 ? 21.964 -1.173 -41.250 1.00 89.81 85 HIS A C 1
ATOM 641 O O . HIS A 1 85 ? 21.695 -1.163 -42.447 1.00 89.81 85 HIS A O 1
ATOM 647 N N . GLY A 1 86 ? 22.182 -0.029 -40.587 1.00 89.50 86 GLY A N 1
ATOM 648 C CA . GLY A 1 86 ? 22.226 1.292 -41.231 1.00 89.50 86 GLY A CA 1
ATOM 649 C C . GLY A 1 86 ? 20.860 1.931 -41.521 1.00 89.50 86 GLY A C 1
ATOM 650 O O . GLY A 1 86 ? 20.808 3.027 -42.079 1.00 89.50 86 GLY A O 1
ATOM 651 N N . ARG A 1 87 ? 19.749 1.316 -41.096 1.00 91.38 87 ARG A N 1
ATOM 652 C CA . ARG A 1 87 ? 18.370 1.815 -41.276 1.00 91.38 87 ARG A CA 1
ATOM 653 C C . ARG A 1 87 ? 17.948 2.719 -40.116 1.00 91.38 87 ARG A C 1
ATOM 655 O O . ARG A 1 87 ? 16.959 2.479 -39.425 1.00 91.38 87 ARG A O 1
ATOM 662 N N . GLY A 1 88 ? 18.734 3.768 -39.874 1.00 90.62 88 GLY A N 1
ATOM 663 C CA . GLY A 1 88 ? 18.601 4.623 -38.689 1.00 90.62 88 GLY A CA 1
ATOM 664 C C . GLY A 1 88 ? 17.242 5.319 -38.555 1.00 90.62 88 GLY A C 1
ATOM 665 O O . GLY A 1 88 ? 16.720 5.410 -37.449 1.00 90.62 88 GLY A O 1
ATOM 666 N N . GLN A 1 89 ? 16.642 5.778 -39.656 1.00 92.12 89 GLN A N 1
ATOM 667 C CA . GLN A 1 89 ? 15.338 6.451 -39.616 1.00 92.12 89 GLN A CA 1
ATOM 668 C C . GLN A 1 89 ? 14.216 5.494 -39.189 1.00 92.12 89 GLN A C 1
ATOM 670 O O . GLN A 1 89 ? 13.464 5.791 -38.265 1.00 92.12 89 GLN A O 1
ATOM 675 N N . GLU A 1 90 ? 14.166 4.307 -39.789 1.00 93.69 90 GLU A N 1
ATOM 676 C CA . GLU A 1 90 ? 13.174 3.284 -39.450 1.00 93.69 90 GLU A CA 1
ATOM 677 C C . GLU A 1 90 ? 13.368 2.763 -38.025 1.00 93.69 90 GLU A C 1
ATOM 679 O O . GLU A 1 90 ? 12.401 2.585 -37.290 1.00 93.69 90 GLU A O 1
ATOM 684 N N . ALA A 1 91 ? 14.619 2.598 -37.583 1.00 95.12 91 ALA A N 1
ATOM 685 C CA . ALA A 1 91 ? 14.928 2.255 -36.198 1.00 95.12 91 ALA A CA 1
ATOM 686 C C . ALA A 1 91 ? 14.329 3.265 -35.205 1.00 95.12 91 ALA A C 1
ATOM 688 O O . ALA A 1 91 ? 13.780 2.877 -34.174 1.00 95.12 91 ALA A O 1
ATOM 689 N N . ARG A 1 92 ? 14.407 4.565 -35.514 1.00 95.56 92 ARG A N 1
ATOM 690 C CA . ARG A 1 92 ? 13.836 5.627 -34.672 1.00 95.56 92 ARG A CA 1
ATOM 691 C C . ARG A 1 92 ? 12.311 5.581 -34.659 1.00 95.56 92 ARG A C 1
ATOM 693 O O . ARG A 1 92 ? 11.724 5.738 -33.595 1.00 95.56 92 ARG A O 1
ATOM 700 N N . GLU A 1 93 ? 11.680 5.320 -35.800 1.00 95.00 93 GLU A N 1
ATOM 701 C CA . GLU A 1 93 ? 10.223 5.161 -35.901 1.00 95.00 93 GLU A CA 1
ATOM 702 C C . GLU A 1 93 ? 9.724 3.953 -35.099 1.00 95.00 93 GLU A C 1
ATOM 704 O O . GLU A 1 93 ? 8.765 4.073 -34.333 1.00 95.00 93 GLU A O 1
ATOM 709 N N . GLN A 1 94 ? 10.414 2.813 -35.206 1.00 96.38 94 GLN A N 1
ATOM 710 C CA . GLN A 1 94 ? 10.101 1.618 -34.422 1.00 96.38 94 GLN A CA 1
ATOM 711 C C . GLN A 1 94 ? 10.292 1.853 -32.922 1.00 96.38 94 GLN A C 1
ATOM 713 O O . GLN A 1 94 ? 9.466 1.408 -32.129 1.00 96.38 94 GLN A O 1
ATOM 718 N N . LEU A 1 95 ? 11.329 2.594 -32.521 1.00 96.81 95 LEU A N 1
ATOM 719 C CA . LEU A 1 95 ? 11.554 2.940 -31.119 1.00 96.81 95 LEU A CA 1
ATOM 720 C C . LEU A 1 95 ? 10.438 3.830 -30.550 1.00 96.81 95 LEU A C 1
ATOM 722 O O . LEU A 1 95 ? 9.967 3.578 -29.442 1.00 96.81 95 LEU A O 1
ATOM 726 N N . SER A 1 96 ? 9.981 4.837 -31.300 1.00 96.44 96 SER A N 1
ATOM 727 C CA . SER A 1 96 ? 8.861 5.689 -30.875 1.00 96.44 96 SER A CA 1
ATOM 728 C C . SER A 1 96 ? 7.553 4.902 -30.747 1.00 96.44 96 SER A C 1
ATOM 730 O O . SER A 1 96 ? 6.817 5.090 -29.780 1.00 96.44 96 SER A O 1
ATOM 732 N N . GLN A 1 97 ? 7.276 3.984 -31.677 1.00 96.31 97 GLN A N 1
ATOM 733 C CA . GLN A 1 97 ? 6.113 3.094 -31.589 1.00 96.31 97 GLN A CA 1
ATOM 734 C C . GLN A 1 97 ? 6.227 2.125 -30.404 1.00 96.31 97 GLN A C 1
ATOM 736 O O . GLN A 1 97 ? 5.245 1.909 -29.701 1.00 96.31 97 GLN A O 1
ATOM 741 N N . ALA A 1 98 ? 7.424 1.596 -30.134 1.00 97.25 98 ALA A N 1
ATOM 742 C CA . ALA A 1 98 ? 7.668 0.717 -28.993 1.00 97.25 98 ALA A CA 1
ATOM 743 C C . ALA A 1 98 ? 7.410 1.440 -27.665 1.00 97.25 98 ALA A C 1
ATOM 745 O O . ALA A 1 98 ? 6.810 0.872 -26.761 1.00 97.25 98 ALA A O 1
ATOM 746 N N . ALA A 1 99 ? 7.814 2.709 -27.554 1.00 96.88 99 ALA A N 1
ATOM 747 C CA . ALA A 1 99 ? 7.533 3.514 -26.371 1.00 96.88 99 ALA A CA 1
ATOM 748 C C . ALA A 1 99 ? 6.025 3.711 -26.145 1.00 96.88 99 ALA A C 1
ATOM 750 O O . ALA A 1 99 ? 5.559 3.555 -25.020 1.00 96.88 99 ALA A O 1
ATOM 751 N N . ALA A 1 100 ? 5.262 3.990 -27.207 1.00 95.12 100 ALA A N 1
ATOM 752 C CA . ALA A 1 100 ? 3.808 4.127 -27.122 1.00 95.12 100 ALA A CA 1
ATOM 753 C C . ALA A 1 100 ? 3.122 2.809 -26.716 1.00 95.12 100 ALA A C 1
ATOM 755 O O . ALA A 1 100 ? 2.249 2.808 -25.855 1.00 95.12 100 ALA A O 1
ATOM 756 N N . GLU A 1 101 ? 3.549 1.680 -27.285 1.00 94.88 101 GLU A N 1
ATOM 757 C CA . GLU A 1 101 ? 3.026 0.350 -26.940 1.00 94.88 101 GLU A CA 1
ATOM 758 C C . GLU A 1 101 ? 3.407 -0.095 -25.519 1.00 94.88 101 GLU A C 1
ATOM 760 O O . GLU A 1 101 ? 2.682 -0.877 -24.913 1.00 94.88 101 GLU A O 1
ATOM 765 N N . ALA A 1 102 ? 4.532 0.383 -24.974 1.00 94.38 102 ALA A N 1
ATOM 766 C CA . ALA A 1 102 ? 4.948 0.078 -23.604 1.00 94.38 102 ALA A CA 1
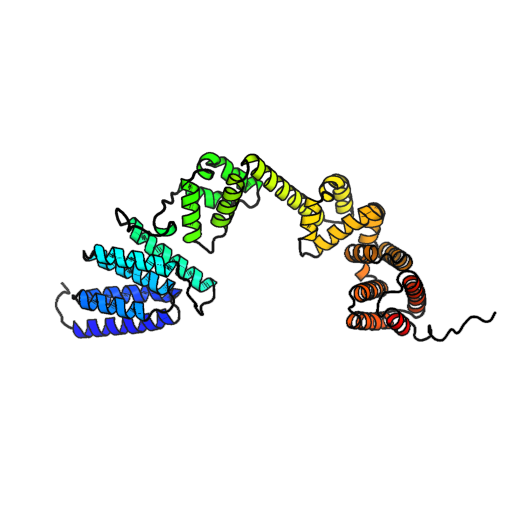ATOM 767 C C . ALA A 1 102 ? 4.096 0.803 -22.548 1.00 94.38 102 ALA A C 1
ATOM 769 O O . ALA A 1 102 ? 3.974 0.311 -21.426 1.00 94.38 102 ALA A O 1
ATOM 770 N N . ASP A 1 103 ? 3.528 1.961 -22.896 1.00 90.94 103 ASP A N 1
ATOM 771 C CA . ASP A 1 103 ? 2.619 2.729 -22.038 1.00 90.94 103 ASP A CA 1
ATOM 772 C C . ASP A 1 103 ? 1.147 2.308 -22.213 1.00 90.94 103 ASP A C 1
ATOM 774 O O . ASP A 1 103 ? 0.315 2.602 -21.354 1.00 90.94 103 ASP A O 1
ATOM 778 N N . ASP A 1 104 ? 0.830 1.584 -23.288 1.00 89.50 104 ASP A N 1
ATOM 779 C CA . ASP A 1 104 ? -0.486 1.000 -23.530 1.00 89.50 104 ASP A CA 1
ATOM 780 C C . ASP A 1 104 ? -0.643 -0.324 -22.767 1.00 89.50 104 ASP A C 1
ATOM 782 O O . ASP A 1 104 ? -0.077 -1.356 -23.125 1.00 89.50 104 ASP A O 1
ATOM 786 N N . LEU A 1 105 ? -1.432 -0.315 -21.694 1.00 76.50 105 LEU A N 1
ATOM 787 C CA . LEU A 1 105 ? -1.779 -1.547 -20.979 1.00 76.50 105 LEU A CA 1
ATOM 788 C C . LEU A 1 105 ? -2.847 -2.371 -21.720 1.00 76.50 105 LEU A C 1
ATOM 790 O O . LEU A 1 105 ? -2.943 -3.578 -21.487 1.00 76.50 105 LEU A O 1
ATOM 794 N N . GLY A 1 106 ? -3.593 -1.752 -22.644 1.00 71.75 106 GLY A N 1
ATOM 795 C CA . GLY A 1 106 ? -4.703 -2.359 -23.372 1.00 71.75 106 GLY A CA 1
ATOM 796 C C . GLY A 1 106 ? -5.793 -2.959 -22.474 1.00 71.75 106 GLY A C 1
ATOM 797 O O . GLY A 1 106 ? -5.763 -2.864 -21.250 1.00 71.75 106 GLY A O 1
ATOM 798 N N . ASP A 1 107 ? -6.756 -3.626 -23.108 1.00 63.81 107 ASP A N 1
ATOM 799 C CA . ASP A 1 107 ? -7.716 -4.512 -22.440 1.00 63.81 107 ASP A CA 1
ATOM 800 C C . ASP A 1 107 ? -7.115 -5.929 -22.462 1.00 63.81 107 ASP A C 1
ATOM 802 O O . ASP A 1 107 ? -7.362 -6.729 -23.369 1.00 63.81 107 ASP A O 1
ATOM 806 N N . SER A 1 108 ? -6.142 -6.177 -21.580 1.00 60.69 108 SER A N 1
ATOM 807 C CA . SER A 1 108 ? -5.376 -7.428 -21.571 1.00 60.69 108 SER A CA 1
ATOM 808 C C . SER A 1 108 ? -5.925 -8.391 -20.516 1.00 60.69 108 SER A C 1
ATOM 810 O O . SER A 1 108 ? -5.967 -8.045 -19.339 1.00 60.69 108 SER A O 1
ATOM 812 N N . ASP A 1 109 ? -6.229 -9.633 -20.907 1.00 68.19 109 ASP A N 1
ATOM 813 C CA . ASP A 1 109 ? -6.638 -10.726 -19.998 1.00 68.19 109 ASP A CA 1
ATOM 814 C C . ASP A 1 109 ? -5.517 -11.187 -19.029 1.00 68.19 109 ASP A C 1
ATOM 816 O O . ASP A 1 109 ? -5.656 -12.187 -18.319 1.00 68.19 109 ASP A O 1
ATOM 820 N N . LEU A 1 110 ? -4.358 -10.519 -19.026 1.00 74.69 110 LEU A N 1
ATOM 821 C CA . LEU A 1 110 ? -3.237 -10.854 -18.152 1.00 74.69 110 LEU A CA 1
ATOM 822 C C . LEU A 1 110 ? -3.524 -10.400 -16.722 1.00 74.69 110 LEU A C 1
ATOM 824 O O . LEU A 1 110 ? -4.030 -9.307 -16.483 1.00 74.69 110 LEU A O 1
ATOM 828 N N . ALA A 1 111 ? -3.087 -11.206 -15.755 1.00 79.88 111 ALA A N 1
ATOM 829 C CA . ALA A 1 111 ? -3.015 -10.754 -14.374 1.00 79.88 111 ALA A CA 1
ATOM 830 C C . ALA A 1 111 ? -2.173 -9.467 -14.290 1.00 79.88 111 ALA A C 1
ATOM 832 O O . ALA A 1 111 ? -1.085 -9.396 -14.868 1.00 79.88 111 ALA A O 1
ATOM 833 N N . GLU A 1 112 ? -2.649 -8.483 -13.526 1.00 83.06 112 GLU A N 1
ATOM 834 C CA . GLU A 1 112 ? -2.051 -7.145 -13.396 1.00 83.06 112 GLU A CA 1
ATOM 835 C C . GLU A 1 112 ? -0.533 -7.194 -13.151 1.00 83.06 112 GLU A C 1
ATOM 837 O O . GLU A 1 112 ? 0.252 -6.546 -13.842 1.00 83.06 112 GLU A O 1
ATOM 842 N N . ARG A 1 113 ? -0.087 -8.064 -12.235 1.00 83.44 113 ARG A N 1
ATOM 843 C CA . ARG A 1 113 ? 1.343 -8.259 -11.947 1.00 83.44 113 ARG A CA 1
ATOM 844 C C . ARG A 1 113 ? 2.149 -8.722 -13.163 1.00 83.44 113 ARG A C 1
ATOM 846 O O . ARG A 1 113 ? 3.272 -8.266 -13.351 1.00 83.44 113 ARG A O 1
ATOM 853 N N . THR A 1 114 ? 1.606 -9.613 -13.989 1.00 84.12 114 THR A N 1
ATOM 854 C CA . THR A 1 114 ? 2.283 -10.097 -15.201 1.00 84.12 114 THR A CA 1
ATOM 855 C C . THR A 1 114 ? 2.370 -9.000 -16.258 1.00 84.12 114 THR A C 1
ATOM 857 O O . THR A 1 114 ? 3.416 -8.856 -16.891 1.00 84.12 114 THR A O 1
ATOM 860 N N . ALA A 1 115 ? 1.316 -8.194 -16.416 1.00 87.44 115 ALA A N 1
ATOM 861 C CA . ALA A 1 115 ? 1.332 -7.040 -17.311 1.00 87.44 115 ALA A CA 1
ATOM 862 C C . ALA A 1 115 ? 2.417 -6.029 -16.898 1.00 87.44 115 ALA A C 1
ATOM 864 O O . ALA A 1 115 ? 3.218 -5.612 -17.734 1.00 87.44 115 ALA A O 1
ATOM 865 N N . LEU A 1 116 ? 2.531 -5.724 -15.601 1.00 90.06 116 LEU A N 1
ATOM 866 C CA . LEU A 1 116 ? 3.549 -4.806 -15.079 1.00 90.06 116 LEU A CA 1
ATOM 867 C C . LEU A 1 116 ? 4.984 -5.304 -15.303 1.00 90.06 116 LEU A C 1
ATOM 869 O O . LEU A 1 116 ? 5.856 -4.506 -15.639 1.00 90.06 116 LEU A O 1
ATOM 873 N N . VAL A 1 117 ? 5.239 -6.613 -15.193 1.00 90.88 117 VAL A N 1
ATOM 874 C CA . VAL A 1 117 ? 6.557 -7.192 -15.522 1.00 90.88 117 VAL A CA 1
ATOM 875 C C . VAL A 1 117 ? 6.901 -6.993 -17.002 1.00 90.88 117 VAL A C 1
ATOM 877 O O . VAL A 1 117 ? 8.044 -6.673 -17.331 1.00 90.88 117 VAL A O 1
ATOM 880 N N . LEU A 1 118 ? 5.927 -7.147 -17.904 1.00 92.25 118 LEU A N 1
ATOM 881 C CA . LEU A 1 118 ? 6.138 -6.902 -19.333 1.00 92.25 118 LEU A CA 1
ATOM 882 C C . LEU A 1 118 ? 6.385 -5.419 -19.627 1.00 92.25 118 LEU A C 1
ATOM 884 O O . LEU A 1 118 ? 7.292 -5.109 -20.394 1.00 92.25 118 LEU A O 1
ATOM 888 N N . VAL A 1 119 ? 5.644 -4.514 -18.979 1.00 94.50 119 VAL A N 1
ATOM 889 C CA . VAL A 1 119 ? 5.868 -3.061 -19.074 1.00 94.50 119 VAL A CA 1
ATOM 890 C C . VAL A 1 119 ? 7.278 -2.701 -18.625 1.00 94.50 119 VAL A C 1
ATOM 892 O O . VAL A 1 119 ? 7.991 -2.018 -19.355 1.00 94.50 119 VAL A O 1
ATOM 895 N N . MET A 1 120 ? 7.713 -3.199 -17.464 1.00 95.00 120 MET A N 1
ATOM 896 C CA . MET A 1 120 ? 9.072 -2.980 -16.956 1.00 95.00 120 MET A CA 1
ATOM 897 C C . MET A 1 120 ? 10.122 -3.370 -17.996 1.00 95.00 120 MET A C 1
ATOM 899 O O . MET A 1 120 ? 11.008 -2.578 -18.319 1.00 95.00 120 MET A O 1
ATOM 903 N N . ARG A 1 121 ? 9.992 -4.572 -18.561 1.00 93.81 121 ARG A N 1
ATOM 904 C CA . ARG A 1 121 ? 10.944 -5.104 -19.537 1.00 93.81 121 ARG A CA 1
ATOM 905 C C . ARG A 1 121 ? 10.954 -4.297 -20.836 1.00 93.81 121 ARG A C 1
ATOM 907 O O . ARG A 1 121 ? 12.022 -3.916 -21.308 1.00 93.81 121 ARG A O 1
ATOM 914 N N . ALA A 1 122 ? 9.776 -3.977 -21.371 1.00 96.06 122 ALA A N 1
ATOM 915 C CA . ALA A 1 122 ? 9.628 -3.178 -22.583 1.00 96.06 122 ALA A CA 1
ATOM 916 C C . ALA A 1 122 ? 10.206 -1.766 -22.414 1.00 96.06 122 ALA A C 1
ATOM 918 O O . ALA A 1 122 ? 10.993 -1.309 -23.246 1.00 96.06 122 ALA A O 1
ATOM 919 N N . ARG A 1 123 ? 9.882 -1.092 -21.303 1.00 97.44 123 ARG A N 1
ATOM 920 C CA . ARG A 1 123 ? 10.412 0.241 -20.987 1.00 97.44 123 ARG A CA 1
ATOM 921 C C . ARG A 1 123 ? 11.935 0.219 -20.827 1.00 97.44 123 ARG A C 1
ATOM 923 O O . ARG A 1 123 ? 12.623 1.103 -21.337 1.00 97.44 123 ARG A O 1
ATOM 930 N N . GLN A 1 124 ? 12.493 -0.812 -20.194 1.00 96.06 124 GLN A N 1
ATOM 931 C CA . GLN A 1 124 ? 13.946 -0.990 -20.113 1.00 96.06 124 GLN A CA 1
ATOM 932 C C . GLN A 1 124 ? 14.586 -1.185 -21.495 1.00 96.06 124 GLN A C 1
ATOM 934 O O . GLN A 1 124 ? 15.584 -0.526 -21.789 1.00 96.06 124 GLN A O 1
ATOM 939 N N . ALA A 1 125 ? 14.002 -2.016 -22.364 1.00 95.75 125 ALA A N 1
ATOM 940 C CA . ALA A 1 125 ? 14.511 -2.252 -23.716 1.00 95.75 125 ALA A CA 1
ATOM 941 C C . ALA A 1 125 ? 14.497 -0.979 -24.582 1.00 95.75 125 ALA A C 1
ATOM 943 O O . ALA A 1 125 ? 15.473 -0.692 -25.285 1.00 95.75 125 ALA A O 1
ATOM 944 N N . VAL A 1 126 ? 13.419 -0.190 -24.493 1.00 97.62 126 VAL A N 1
ATOM 945 C CA . VAL A 1 126 ? 13.290 1.119 -25.154 1.00 97.62 126 VAL A CA 1
ATOM 946 C C . VAL A 1 126 ? 14.345 2.092 -24.634 1.00 97.62 126 VAL A C 1
ATOM 948 O O . VAL A 1 126 ? 15.070 2.686 -25.431 1.00 97.62 126 VAL A O 1
ATOM 951 N N . ARG A 1 127 ? 14.484 2.232 -23.309 1.00 97.19 127 ARG A N 1
ATOM 952 C CA . ARG A 1 127 ? 15.471 3.130 -22.690 1.00 97.19 127 ARG A CA 1
ATOM 953 C C . ARG A 1 127 ? 16.909 2.751 -23.050 1.00 97.19 127 ARG A C 1
ATOM 955 O O . ARG A 1 127 ? 17.704 3.627 -23.380 1.00 97.19 127 ARG A O 1
ATOM 962 N N . GLU A 1 128 ? 17.245 1.462 -23.001 1.00 95.06 128 GLU A N 1
ATOM 963 C CA . GLU A 1 128 ? 18.578 0.950 -23.349 1.00 95.06 128 GLU A CA 1
ATOM 964 C C . GLU A 1 128 ? 18.959 1.311 -24.789 1.00 95.06 128 GLU A C 1
ATOM 966 O O . GLU A 1 128 ? 20.115 1.619 -25.072 1.00 95.06 128 GLU A O 1
ATOM 971 N N . PHE A 1 129 ? 17.999 1.272 -25.716 1.00 95.19 129 PHE A N 1
ATOM 972 C CA . PHE A 1 129 ? 18.267 1.656 -27.095 1.00 95.19 129 PHE A CA 1
ATOM 973 C C . PHE A 1 129 ? 18.265 3.178 -27.285 1.00 95.19 129 PHE A C 1
ATOM 975 O O . PHE A 1 129 ? 19.157 3.699 -27.952 1.00 95.19 129 PHE A O 1
ATOM 982 N N . ALA A 1 130 ? 17.336 3.899 -26.652 1.00 95.12 130 ALA A N 1
ATOM 983 C CA . ALA A 1 130 ? 17.271 5.358 -26.701 1.00 95.12 130 ALA A CA 1
ATOM 984 C C . ALA A 1 130 ? 18.573 6.018 -26.222 1.00 95.12 130 ALA A C 1
ATOM 986 O O . ALA A 1 130 ? 19.032 6.966 -26.852 1.00 95.12 130 ALA A O 1
ATOM 987 N N . SER A 1 131 ? 19.207 5.488 -25.169 1.00 92.38 131 SER A N 1
ATOM 988 C CA . SER A 1 131 ? 20.463 6.028 -24.625 1.00 92.38 131 SER A CA 1
ATOM 989 C C . SER A 1 131 ? 21.674 5.876 -25.554 1.00 92.38 131 SER A C 1
ATOM 991 O O . SER A 1 131 ? 22.678 6.558 -25.364 1.00 92.38 131 SER A O 1
ATOM 993 N N . ARG A 1 132 ? 21.593 5.004 -26.569 1.00 91.94 132 ARG A N 1
ATOM 994 C CA . ARG A 1 132 ? 22.628 4.840 -27.606 1.00 91.94 132 ARG A CA 1
ATOM 995 C C . ARG A 1 132 ? 22.448 5.794 -28.789 1.00 91.94 132 ARG A C 1
ATOM 997 O O . ARG A 1 132 ? 23.321 5.848 -29.652 1.00 91.94 132 ARG A O 1
ATOM 1004 N N . LEU A 1 133 ? 21.318 6.495 -28.867 1.00 89.50 133 LEU A N 1
ATOM 1005 C CA . LEU A 1 133 ? 20.999 7.422 -29.948 1.00 89.50 133 LEU A CA 1
ATOM 1006 C C . LEU A 1 133 ? 21.297 8.856 -29.505 1.00 89.50 133 LEU A C 1
ATOM 1008 O O . LEU A 1 133 ? 20.764 9.309 -28.497 1.00 89.50 133 LEU A O 1
ATOM 1012 N N . ASP A 1 134 ? 22.081 9.588 -30.297 1.00 87.44 134 ASP A N 1
ATOM 1013 C CA . ASP A 1 134 ? 22.394 10.996 -30.041 1.00 87.44 134 ASP A CA 1
ATOM 1014 C C . ASP A 1 134 ? 22.009 11.880 -31.250 1.00 87.44 134 ASP A C 1
ATOM 1016 O O . ASP A 1 134 ? 22.640 11.764 -32.307 1.00 87.44 134 ASP A O 1
ATOM 1020 N N . PRO A 1 135 ? 20.954 12.721 -31.154 1.00 88.38 135 PRO A N 1
ATOM 1021 C CA . PRO A 1 135 ? 19.980 12.796 -30.060 1.00 88.38 135 PRO A CA 1
ATOM 1022 C C . PRO A 1 135 ? 18.947 11.649 -30.124 1.00 88.38 135 PRO A C 1
ATOM 1024 O O . PRO A 1 135 ? 18.664 11.125 -31.214 1.00 88.38 135 PRO A O 1
ATOM 1027 N N . PRO A 1 136 ? 18.294 11.280 -29.006 1.00 89.31 136 PRO A N 1
ATOM 1028 C CA . PRO A 1 136 ? 17.184 10.327 -29.022 1.00 89.31 136 PRO A CA 1
ATOM 1029 C C . PRO A 1 136 ? 15.997 10.852 -29.857 1.00 89.31 136 PRO A C 1
ATOM 1031 O O . PRO A 1 136 ? 15.917 12.052 -30.143 1.00 89.31 136 PRO A O 1
ATOM 1034 N N . PRO A 1 137 ? 15.080 9.979 -30.319 1.00 89.69 137 PRO A N 1
ATOM 1035 C CA . PRO A 1 137 ? 13.853 10.410 -30.986 1.00 89.69 137 PRO A CA 1
ATOM 1036 C C . PRO A 1 137 ? 13.058 11.409 -30.140 1.00 89.69 137 PRO A C 1
ATOM 1038 O O . PRO A 1 137 ? 12.909 11.238 -28.930 1.00 89.69 137 PRO A O 1
ATOM 1041 N N . GLY A 1 138 ? 12.543 12.456 -30.787 1.00 89.00 138 GLY A N 1
ATOM 1042 C CA . GLY A 1 138 ? 11.668 13.422 -30.128 1.00 89.00 138 GLY A CA 1
ATOM 1043 C C . GLY A 1 138 ? 10.339 12.783 -29.717 1.00 89.00 138 GLY A C 1
ATOM 1044 O O . GLY A 1 138 ? 9.848 11.879 -30.392 1.00 89.00 138 GLY A O 1
ATOM 1045 N N . GLY A 1 139 ? 9.756 13.266 -28.618 1.00 89.56 139 GLY A N 1
ATOM 1046 C CA . GLY A 1 139 ? 8.455 12.802 -28.121 1.00 89.56 139 GLY A CA 1
ATOM 1047 C C . GLY A 1 139 ? 8.488 11.498 -27.320 1.00 89.56 139 GLY A C 1
ATOM 1048 O O . GLY A 1 139 ? 7.428 11.003 -26.951 1.00 89.56 139 GLY A O 1
ATOM 1049 N N . LEU A 1 140 ? 9.671 10.943 -27.032 1.00 94.38 140 LEU A N 1
ATOM 1050 C CA . LEU A 1 140 ? 9.782 9.798 -26.130 1.00 94.38 140 LEU A CA 1
ATOM 1051 C C . LEU A 1 140 ? 9.405 10.176 -24.682 1.00 94.38 140 LEU A C 1
ATOM 1053 O O . LEU A 1 140 ? 9.718 11.289 -24.248 1.00 94.38 140 LEU A O 1
ATOM 1057 N N . PRO A 1 141 ? 8.799 9.253 -23.911 1.00 95.75 141 PRO A N 1
ATOM 1058 C CA . PRO A 1 141 ? 8.457 9.491 -22.512 1.00 95.75 141 PRO A CA 1
ATOM 1059 C C . PRO A 1 141 ? 9.671 9.808 -21.627 1.00 95.75 141 PRO A C 1
ATOM 1061 O O . PRO A 1 141 ? 10.804 9.410 -21.914 1.00 95.75 141 PRO A O 1
ATOM 1064 N N . ILE A 1 142 ? 9.415 10.454 -20.483 1.00 95.00 142 ILE A N 1
ATOM 1065 C CA . ILE A 1 142 ? 10.443 10.821 -19.490 1.00 95.00 142 ILE A CA 1
ATOM 1066 C C . ILE A 1 142 ? 11.219 9.582 -19.022 1.00 95.00 142 ILE A C 1
ATOM 1068 O O . ILE A 1 142 ? 12.447 9.608 -18.964 1.00 95.00 142 ILE A O 1
ATOM 1072 N N . TRP A 1 143 ? 10.535 8.457 -18.785 1.00 96.06 143 TRP A N 1
ATOM 1073 C CA . TRP A 1 143 ? 11.179 7.206 -18.371 1.00 96.06 143 TRP A CA 1
ATOM 1074 C C . TRP A 1 143 ? 12.196 6.677 -19.397 1.00 96.06 143 TRP A C 1
ATOM 1076 O O . TRP A 1 143 ? 13.157 6.003 -19.018 1.00 96.06 143 TRP A O 1
ATOM 1086 N N . ALA A 1 144 ? 12.054 7.020 -20.680 1.00 96.19 144 ALA A N 1
ATOM 1087 C CA . ALA A 1 144 ? 12.940 6.557 -21.746 1.00 96.19 144 ALA A CA 1
ATOM 1088 C C . ALA A 1 144 ? 14.204 7.415 -21.901 1.00 96.19 144 ALA A C 1
ATOM 1090 O O . ALA A 1 144 ? 15.234 6.898 -22.327 1.00 96.19 144 ALA A O 1
ATOM 1091 N N . THR A 1 145 ? 14.140 8.709 -21.573 1.00 95.12 145 THR A N 1
ATOM 1092 C CA . THR A 1 145 ? 15.180 9.684 -21.959 1.00 95.12 145 THR A CA 1
ATOM 1093 C C . THR A 1 145 ? 15.777 10.469 -20.800 1.00 95.12 145 THR A C 1
ATOM 1095 O O . THR A 1 145 ? 16.915 10.922 -20.910 1.00 95.12 145 THR A O 1
ATOM 1098 N N . ALA A 1 146 ? 15.062 10.615 -19.682 1.00 94.44 146 ALA A N 1
ATOM 1099 C CA . ALA A 1 146 ? 15.549 11.398 -18.555 1.00 94.44 146 ALA A CA 1
ATOM 1100 C C . ALA A 1 146 ? 16.856 10.819 -17.996 1.00 94.44 146 ALA A C 1
ATOM 1102 O O . ALA A 1 146 ? 16.955 9.593 -17.843 1.00 94.44 146 ALA A O 1
ATOM 1103 N N . PRO A 1 147 ? 17.849 11.661 -17.664 1.00 93.31 147 PRO A N 1
ATOM 1104 C CA . PRO A 1 147 ? 19.068 11.203 -17.019 1.00 93.31 147 PRO A CA 1
ATOM 1105 C C . PRO A 1 147 ? 18.743 10.642 -15.629 1.00 93.31 147 PRO A C 1
ATOM 1107 O O . PRO A 1 147 ? 17.969 11.224 -14.877 1.00 93.31 147 PRO A O 1
ATOM 1110 N N . ILE A 1 148 ? 19.341 9.497 -15.306 1.00 95.38 148 ILE A N 1
ATOM 1111 C CA . ILE A 1 148 ? 19.305 8.895 -13.970 1.00 95.38 148 ILE A CA 1
ATOM 1112 C C . ILE A 1 148 ? 20.763 8.659 -13.60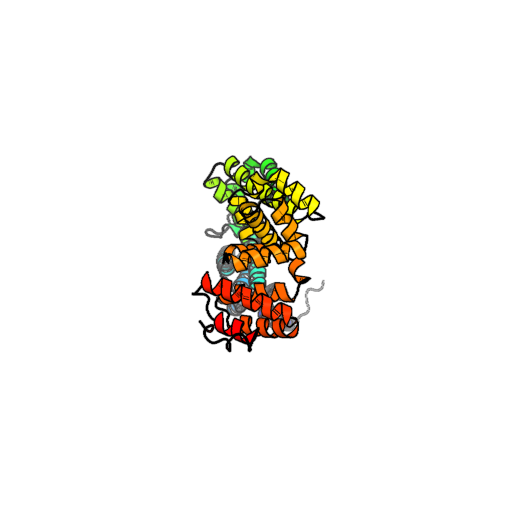1 1.00 95.38 148 ILE A C 1
ATOM 1114 O O . ILE A 1 148 ? 21.440 7.872 -14.264 1.00 95.38 148 ILE A O 1
ATOM 1118 N N . SER A 1 149 ? 21.260 9.389 -12.611 1.00 95.25 149 SER A N 1
ATOM 1119 C CA . SER A 1 149 ? 22.633 9.262 -12.124 1.00 95.25 149 SER A CA 1
ATOM 1120 C C . SER A 1 149 ? 22.718 8.287 -10.952 1.00 95.25 149 SER A C 1
ATOM 1122 O O . SER A 1 149 ? 21.729 8.045 -10.257 1.00 95.25 149 SER A O 1
ATOM 1124 N N . ASP A 1 150 ? 23.922 7.789 -10.676 1.00 95.81 150 ASP A N 1
ATOM 1125 C CA . ASP A 1 150 ? 24.169 6.921 -9.518 1.00 95.81 150 ASP A CA 1
ATOM 1126 C C . ASP A 1 150 ? 23.798 7.605 -8.194 1.00 95.81 150 ASP A C 1
ATOM 1128 O O . ASP A 1 150 ? 23.341 6.944 -7.267 1.00 95.81 150 ASP A O 1
ATOM 1132 N N . LEU A 1 151 ? 23.921 8.937 -8.112 1.00 94.38 151 LEU A N 1
ATOM 1133 C CA . LEU A 1 151 ? 23.499 9.712 -6.941 1.00 94.38 151 LEU A CA 1
ATOM 1134 C C . LEU A 1 151 ? 21.982 9.634 -6.711 1.00 94.38 151 LEU A C 1
ATOM 1136 O O . LEU A 1 151 ? 21.554 9.499 -5.569 1.00 94.38 151 LEU A O 1
ATOM 1140 N N . ASP A 1 152 ? 21.176 9.654 -7.779 1.00 96.31 152 ASP A N 1
ATOM 1141 C CA . ASP A 1 152 ? 19.714 9.538 -7.667 1.00 96.31 152 ASP A CA 1
ATOM 1142 C C . ASP A 1 152 ? 19.327 8.146 -7.148 1.00 96.31 152 ASP A C 1
ATOM 1144 O O . ASP A 1 152 ? 18.492 8.012 -6.255 1.00 96.31 152 ASP A O 1
ATOM 1148 N N . ILE A 1 153 ? 19.983 7.106 -7.675 1.00 96.44 153 ILE A N 1
ATOM 1149 C CA . ILE A 1 153 ? 19.777 5.713 -7.257 1.00 96.44 153 ILE A CA 1
ATOM 1150 C C . ILE A 1 153 ? 20.197 5.525 -5.795 1.00 96.44 153 ILE A C 1
ATOM 1152 O O . ILE A 1 153 ? 19.473 4.903 -5.019 1.00 96.44 153 ILE A O 1
ATOM 1156 N N . ASN A 1 154 ? 21.347 6.078 -5.405 1.00 96.50 154 ASN A N 1
ATOM 1157 C CA . ASN A 1 154 ? 21.855 5.986 -4.041 1.00 96.50 154 ASN A CA 1
ATOM 1158 C C . ASN A 1 154 ? 20.917 6.657 -3.039 1.00 96.50 154 ASN A C 1
ATOM 1160 O O . ASN A 1 154 ? 20.671 6.075 -1.986 1.00 96.50 154 ASN A O 1
ATOM 1164 N N . LEU A 1 155 ? 20.348 7.821 -3.372 1.00 96.75 155 LEU A N 1
ATOM 1165 C CA . LEU A 1 155 ? 19.368 8.483 -2.512 1.00 96.75 155 LEU A CA 1
ATOM 1166 C C . LEU A 1 155 ? 18.106 7.630 -2.333 1.00 96.75 155 LEU A C 1
ATOM 1168 O O . LEU A 1 155 ? 17.665 7.402 -1.208 1.00 96.75 155 LEU A O 1
ATOM 1172 N N . VAL A 1 156 ? 17.543 7.132 -3.438 1.00 97.44 156 VAL A N 1
ATOM 1173 C CA . VAL A 1 156 ? 16.347 6.276 -3.413 1.00 97.44 156 VAL A CA 1
ATOM 1174 C C . VAL A 1 156 ? 16.597 5.031 -2.564 1.00 97.44 156 VAL A C 1
ATOM 1176 O O . VAL A 1 156 ? 15.760 4.676 -1.740 1.00 97.44 156 VAL A O 1
ATOM 1179 N N . ASN A 1 157 ? 17.763 4.398 -2.712 1.00 96.44 157 ASN A N 1
ATOM 1180 C CA . ASN A 1 157 ? 18.143 3.231 -1.920 1.00 96.44 157 ASN A CA 1
ATOM 1181 C C . ASN A 1 157 ? 18.377 3.576 -0.443 1.00 96.44 157 ASN A C 1
ATOM 1183 O O . ASN A 1 157 ? 17.980 2.806 0.426 1.00 96.44 157 ASN A O 1
ATOM 1187 N N . ALA A 1 158 ? 19.009 4.714 -0.142 1.00 96.62 158 ALA A N 1
ATOM 1188 C CA . ALA A 1 158 ? 19.226 5.161 1.232 1.00 96.62 158 ALA A CA 1
ATOM 1189 C C . ALA A 1 158 ? 17.895 5.406 1.956 1.00 96.62 158 ALA A C 1
ATOM 1191 O O . ALA A 1 158 ? 17.737 4.976 3.095 1.00 96.62 158 ALA A O 1
ATOM 1192 N N . TYR A 1 159 ? 16.923 6.017 1.274 1.00 96.94 159 TYR A N 1
ATOM 1193 C CA . TYR A 1 159 ? 15.565 6.173 1.791 1.00 96.94 159 TYR A CA 1
ATOM 1194 C C . TYR A 1 159 ? 14.848 4.823 1.942 1.00 96.94 159 TYR A C 1
ATOM 1196 O O . TYR A 1 159 ? 14.254 4.556 2.981 1.00 96.94 159 TYR A O 1
ATOM 1204 N N . ALA A 1 160 ? 14.931 3.946 0.935 1.00 95.88 160 ALA A N 1
ATOM 1205 C CA . ALA A 1 160 ? 14.278 2.635 0.951 1.00 95.88 160 ALA A CA 1
ATOM 1206 C C . ALA A 1 160 ? 14.785 1.710 2.069 1.00 95.88 160 ALA A C 1
ATOM 1208 O O . ALA A 1 160 ? 14.019 0.909 2.594 1.00 95.88 160 ALA A O 1
ATOM 1209 N N . ASN A 1 161 ? 16.070 1.811 2.418 1.00 96.06 161 ASN A N 1
ATOM 1210 C CA . ASN A 1 161 ? 16.704 1.002 3.460 1.00 96.06 161 ASN A CA 1
ATOM 1211 C C . ASN A 1 161 ? 16.483 1.550 4.880 1.00 96.06 161 ASN A C 1
ATOM 1213 O O . ASN A 1 161 ? 16.984 0.962 5.836 1.00 96.06 161 ASN A O 1
ATOM 1217 N N . ALA A 1 162 ? 15.802 2.687 5.032 1.00 95.06 162 ALA A N 1
ATOM 1218 C CA . ALA A 1 162 ? 15.503 3.266 6.331 1.00 95.06 162 ALA A CA 1
ATOM 1219 C C . ALA A 1 162 ? 14.126 2.798 6.829 1.00 95.06 162 ALA A C 1
ATOM 1221 O O . ALA A 1 162 ? 13.101 3.051 6.195 1.00 95.06 162 ALA A O 1
ATOM 1222 N N . ASP A 1 163 ? 14.110 2.158 8.001 1.00 90.19 163 ASP A N 1
ATOM 1223 C CA . ASP A 1 163 ? 12.930 1.463 8.542 1.00 90.19 163 ASP A CA 1
ATOM 1224 C C . ASP A 1 163 ? 11.864 2.396 9.151 1.00 90.19 163 ASP A C 1
ATOM 1226 O O . ASP A 1 163 ? 10.769 1.958 9.499 1.00 90.19 163 ASP A O 1
ATOM 1230 N N . TYR A 1 164 ? 12.177 3.681 9.332 1.00 91.44 164 TYR A N 1
ATOM 1231 C CA . TYR A 1 164 ? 11.297 4.649 9.985 1.00 91.44 164 TYR A CA 1
ATOM 1232 C C . TYR A 1 164 ? 11.627 6.093 9.586 1.00 91.44 164 TYR A C 1
ATOM 1234 O O . TYR A 1 164 ? 12.716 6.386 9.083 1.00 91.44 164 TYR A O 1
ATOM 1242 N N . TRP A 1 165 ? 10.683 7.007 9.836 1.00 94.56 165 TRP A N 1
ATOM 1243 C CA . TRP A 1 165 ? 10.736 8.382 9.334 1.00 94.56 165 TRP A CA 1
ATOM 1244 C C . TRP A 1 165 ? 12.009 9.157 9.727 1.00 94.56 165 TRP A C 1
ATOM 1246 O O . TRP A 1 165 ? 12.659 9.683 8.828 1.00 94.56 165 TRP A O 1
ATOM 1256 N N . PRO A 1 166 ? 12.452 9.209 11.000 1.00 95.56 166 PRO A N 1
ATOM 1257 C CA . PRO A 1 166 ? 13.698 9.894 11.344 1.00 95.56 166 PRO A CA 1
ATOM 1258 C C . PRO A 1 166 ? 14.934 9.417 10.561 1.00 95.56 166 PRO A C 1
ATOM 1260 O O . PRO A 1 166 ? 15.766 10.237 10.172 1.00 95.56 166 PRO A O 1
ATOM 1263 N N . ALA A 1 167 ? 15.055 8.113 10.290 1.00 95.50 167 ALA A N 1
ATOM 1264 C CA . ALA A 1 167 ? 16.150 7.577 9.480 1.00 95.50 167 ALA A CA 1
ATOM 1265 C C . ALA A 1 167 ? 15.993 7.943 7.991 1.00 95.50 167 ALA A C 1
ATOM 1267 O O . ALA A 1 167 ? 16.966 8.330 7.342 1.00 95.50 167 ALA A O 1
ATOM 1268 N N . GLN A 1 168 ? 14.766 7.895 7.468 1.00 96.06 168 GLN A N 1
ATOM 1269 C CA . GLN A 1 168 ? 14.434 8.329 6.107 1.00 96.06 168 GLN A CA 1
ATOM 1270 C C . GLN A 1 168 ? 14.735 9.817 5.895 1.00 96.06 168 GLN A C 1
ATOM 1272 O O . GLN A 1 168 ? 15.371 10.201 4.912 1.00 96.06 168 GLN A O 1
ATOM 1277 N N . ARG A 1 169 ? 14.339 10.656 6.854 1.00 95.69 169 ARG A N 1
ATOM 1278 C CA . ARG A 1 169 ? 14.652 12.082 6.887 1.00 95.69 169 ARG A CA 1
ATOM 1279 C C . ARG A 1 169 ? 16.156 12.312 6.905 1.00 95.69 169 ARG A C 1
ATOM 1281 O O . ARG A 1 169 ? 16.627 13.134 6.134 1.00 95.69 169 ARG A O 1
ATOM 1288 N N . ALA A 1 170 ? 16.915 11.584 7.725 1.00 95.62 170 ALA A N 1
ATOM 1289 C CA . ALA A 1 170 ? 18.371 11.723 7.765 1.00 95.62 170 ALA A CA 1
ATOM 1290 C C . ALA A 1 170 ? 19.025 11.413 6.405 1.00 95.62 170 ALA A C 1
ATOM 1292 O O . ALA A 1 170 ? 19.955 12.112 6.001 1.00 95.62 170 ALA A O 1
ATOM 1293 N N . ALA A 1 171 ? 18.517 10.411 5.677 1.00 95.44 171 ALA A N 1
ATOM 1294 C CA . ALA A 1 171 ? 18.967 10.107 4.319 1.00 95.44 171 ALA A CA 1
ATOM 1295 C C . ALA A 1 171 ? 18.662 11.250 3.334 1.00 95.44 171 ALA A C 1
ATOM 1297 O O . ALA A 1 171 ? 19.505 11.584 2.503 1.00 95.44 171 ALA A O 1
ATOM 1298 N N . ILE A 1 172 ? 17.489 11.881 3.450 1.00 95.81 172 ILE A N 1
ATOM 1299 C CA . ILE A 1 172 ? 17.122 13.048 2.637 1.00 95.81 172 ILE A CA 1
ATOM 1300 C C . ILE A 1 172 ? 17.970 14.271 3.009 1.00 95.81 172 ILE A C 1
ATOM 1302 O O . ILE A 1 172 ? 18.491 14.946 2.126 1.00 95.81 172 ILE A O 1
ATOM 1306 N N . ASP A 1 173 ? 18.138 14.552 4.301 1.00 95.19 173 ASP A N 1
ATOM 1307 C CA . ASP A 1 173 ? 18.883 15.708 4.807 1.00 95.19 173 ASP A CA 1
ATOM 1308 C C . ASP A 1 173 ? 20.366 15.654 4.400 1.00 95.19 173 ASP A C 1
ATOM 1310 O O . ASP A 1 173 ? 20.957 16.696 4.102 1.00 95.19 173 ASP A O 1
ATOM 1314 N N . ALA A 1 174 ? 20.956 14.456 4.305 1.00 95.06 174 ALA A N 1
ATOM 1315 C CA . ALA A 1 174 ? 22.328 14.261 3.825 1.00 95.06 174 ALA A CA 1
ATOM 1316 C C . ALA A 1 174 ? 22.548 14.766 2.385 1.00 95.06 174 ALA A C 1
ATOM 1318 O O . ALA A 1 174 ? 23.638 15.223 2.049 1.00 95.06 174 ALA A O 1
ATOM 1319 N N . GLU A 1 175 ? 21.506 14.735 1.555 1.00 94.88 175 GLU A N 1
ATOM 1320 C CA . GLU A 1 175 ? 21.537 15.093 0.133 1.00 94.88 175 GLU A CA 1
ATOM 1321 C C . GLU A 1 175 ? 20.438 16.122 -0.196 1.00 94.88 175 GLU A C 1
ATOM 1323 O O . GLU A 1 175 ? 19.883 16.161 -1.298 1.00 94.88 175 GLU A O 1
ATOM 1328 N N . ARG A 1 176 ? 20.110 16.990 0.771 1.00 93.62 176 ARG A N 1
ATOM 1329 C CA . ARG A 1 176 ? 18.924 17.866 0.739 1.00 93.62 176 ARG A CA 1
ATOM 1330 C C . ARG A 1 176 ? 18.826 18.729 -0.515 1.00 93.62 176 ARG A C 1
ATOM 1332 O O . ARG A 1 176 ? 17.749 18.880 -1.080 1.00 93.62 176 ARG A O 1
ATOM 1339 N N . VAL A 1 177 ? 19.959 19.280 -0.957 1.00 93.75 177 VAL A N 1
ATOM 1340 C CA . VAL A 1 177 ? 20.048 20.123 -2.164 1.00 93.75 177 VAL A CA 1
ATOM 1341 C C . VAL A 1 177 ? 19.700 19.328 -3.420 1.00 93.75 177 VAL A C 1
ATOM 1343 O O . VAL A 1 177 ? 19.067 19.857 -4.329 1.00 93.75 177 VAL A O 1
ATOM 1346 N N . ARG A 1 178 ? 20.114 18.059 -3.478 1.00 94.62 178 ARG A N 1
ATOM 1347 C CA . ARG A 1 178 ? 19.789 17.171 -4.591 1.00 94.62 178 ARG A CA 1
ATOM 1348 C C . ARG A 1 178 ? 18.331 16.741 -4.525 1.00 94.62 178 ARG A C 1
ATOM 1350 O O . ARG A 1 178 ? 17.665 16.763 -5.549 1.00 94.62 178 ARG A O 1
ATOM 1357 N N . PHE A 1 179 ? 17.830 16.402 -3.339 1.00 95.56 179 PHE A N 1
ATOM 1358 C CA . PHE A 1 179 ? 16.446 15.975 -3.154 1.00 95.56 179 PHE A CA 1
ATOM 1359 C C . PHE A 1 179 ? 15.435 17.014 -3.659 1.00 95.56 179 PHE A C 1
ATOM 1361 O O . PHE A 1 179 ? 14.472 16.656 -4.327 1.00 95.56 179 PHE A O 1
ATOM 1368 N N . THR A 1 180 ? 15.669 18.304 -3.414 1.00 93.75 180 THR A N 1
ATOM 1369 C CA . THR A 1 180 ? 14.773 19.379 -3.875 1.00 93.75 180 THR A CA 1
ATOM 1370 C C . THR A 1 180 ? 15.045 19.848 -5.307 1.00 93.75 180 THR A C 1
ATOM 1372 O O . THR A 1 180 ? 14.431 20.812 -5.767 1.00 93.75 180 THR A O 1
ATOM 1375 N N . SER A 1 181 ? 15.966 19.203 -6.028 1.00 95.62 181 SER A N 1
ATOM 1376 C CA . SER A 1 181 ? 16.356 19.632 -7.368 1.00 95.62 181 SER A CA 1
ATOM 1377 C C . SER A 1 181 ? 15.345 19.160 -8.434 1.00 95.62 181 SER A C 1
ATOM 1379 O O . SER A 1 181 ? 14.845 18.029 -8.366 1.00 95.62 181 SER A O 1
ATOM 1381 N N . PRO A 1 182 ? 15.053 19.977 -9.468 1.00 95.69 182 PRO A N 1
ATOM 1382 C CA . PRO A 1 182 ? 14.188 19.564 -10.579 1.00 95.69 182 PRO A CA 1
ATOM 1383 C C . PRO A 1 182 ? 14.718 18.336 -11.335 1.00 95.69 182 PRO A C 1
ATOM 1385 O O . PRO A 1 182 ? 13.947 17.527 -11.859 1.00 95.69 182 PRO A O 1
ATOM 1388 N N . GLU A 1 183 ? 16.043 18.177 -11.387 1.00 95.62 183 GLU A N 1
ATOM 1389 C CA . GLU A 1 183 ? 16.701 17.027 -12.008 1.00 95.62 183 GLU A CA 1
ATOM 1390 C C . GLU A 1 183 ? 16.369 15.738 -11.255 1.00 95.62 183 GLU A C 1
ATOM 1392 O O . GLU A 1 183 ? 16.017 14.741 -11.888 1.00 95.62 183 GLU A O 1
ATOM 1397 N N . PHE A 1 184 ? 16.409 15.761 -9.918 1.00 96.81 184 PHE A N 1
ATOM 1398 C CA . PHE A 1 184 ? 16.042 14.603 -9.109 1.00 96.81 184 PHE A CA 1
ATOM 1399 C C . PHE A 1 184 ? 14.553 14.266 -9.235 1.00 96.81 184 PHE A C 1
ATOM 1401 O O . PHE A 1 184 ? 14.204 13.099 -9.400 1.00 96.81 184 PHE A O 1
ATOM 1408 N N . GLN A 1 185 ? 13.668 15.268 -9.260 1.00 96.69 185 GLN A N 1
ATOM 1409 C CA . GLN A 1 185 ? 12.239 15.041 -9.508 1.00 96.69 185 GLN A CA 1
ATOM 1410 C C . GLN A 1 185 ? 11.999 14.357 -10.866 1.00 96.69 185 GLN A C 1
ATOM 1412 O O . GLN A 1 185 ? 11.211 13.414 -10.964 1.00 96.69 185 GLN A O 1
ATOM 1417 N N . THR A 1 186 ? 12.714 14.788 -11.909 1.00 97.31 186 THR A N 1
ATOM 1418 C CA . THR A 1 186 ? 12.647 14.170 -13.242 1.00 97.31 186 THR A CA 1
ATOM 1419 C C . THR A 1 186 ? 13.186 12.732 -13.217 1.00 97.31 186 THR A C 1
ATOM 1421 O O . THR A 1 186 ? 12.585 11.831 -13.807 1.00 97.31 186 THR A O 1
ATOM 1424 N N . ALA A 1 187 ? 14.283 12.484 -12.493 1.00 97.62 187 ALA A N 1
ATOM 1425 C CA . ALA A 1 187 ? 14.836 11.144 -12.301 1.00 97.62 187 ALA A CA 1
ATOM 1426 C C . ALA A 1 187 ? 13.861 10.222 -11.547 1.00 97.62 187 ALA A C 1
ATOM 1428 O O . ALA A 1 187 ? 13.683 9.070 -11.941 1.00 97.62 187 ALA A O 1
ATOM 1429 N N . LEU A 1 188 ? 13.166 10.723 -10.522 1.00 97.88 188 LEU A N 1
ATOM 1430 C CA . LEU A 1 188 ? 12.131 9.980 -9.801 1.00 97.88 188 LEU A CA 1
ATOM 1431 C C . LEU A 1 188 ? 10.938 9.627 -10.689 1.00 97.88 188 LEU A C 1
ATOM 1433 O O . LEU A 1 188 ? 10.481 8.488 -10.653 1.00 97.88 188 LEU A O 1
ATOM 1437 N N . GLN A 1 189 ? 10.456 10.558 -11.518 1.00 97.12 189 GLN A N 1
ATOM 1438 C CA . GLN A 1 189 ? 9.400 10.276 -12.502 1.00 97.12 189 GLN A CA 1
ATOM 1439 C C . GLN A 1 189 ? 9.834 9.183 -13.484 1.00 97.12 189 GLN A C 1
ATOM 1441 O O . GLN A 1 189 ? 9.056 8.284 -13.813 1.00 97.12 189 GLN A O 1
ATOM 1446 N N . ALA A 1 190 ? 11.094 9.222 -13.921 1.00 97.19 190 ALA A N 1
ATOM 1447 C CA . ALA A 1 190 ? 11.653 8.190 -14.777 1.00 97.19 190 ALA A CA 1
ATOM 1448 C C . ALA A 1 190 ? 11.743 6.831 -14.066 1.00 97.19 190 ALA A C 1
ATOM 1450 O O . ALA A 1 190 ? 11.339 5.821 -14.638 1.00 97.19 190 ALA A O 1
ATOM 1451 N N . LEU A 1 191 ? 12.220 6.797 -12.817 1.00 97.44 191 LEU A N 1
ATOM 1452 C CA . LEU A 1 191 ? 12.302 5.582 -12.000 1.00 97.44 191 LEU A CA 1
ATOM 1453 C C . LEU A 1 191 ? 10.919 4.993 -11.697 1.00 97.44 191 LEU A C 1
ATOM 1455 O O . LEU A 1 191 ? 10.746 3.785 -11.825 1.00 97.44 191 LEU A O 1
ATOM 1459 N N . ALA A 1 192 ? 9.933 5.827 -11.364 1.00 96.25 192 ALA A N 1
ATOM 1460 C CA . ALA A 1 192 ? 8.542 5.423 -11.162 1.00 96.25 192 ALA A CA 1
ATOM 1461 C C . ALA A 1 192 ? 7.953 4.772 -12.425 1.00 96.25 192 ALA A C 1
ATOM 1463 O O . ALA A 1 192 ? 7.309 3.727 -12.352 1.00 96.25 192 ALA A O 1
ATOM 1464 N N . GLY A 1 193 ? 8.247 5.342 -13.601 1.00 94.94 193 GLY A N 1
ATOM 1465 C CA . GLY A 1 193 ? 7.867 4.758 -14.886 1.00 94.94 193 GLY A CA 1
ATOM 1466 C C . GLY A 1 193 ? 8.599 3.447 -15.200 1.00 94.94 193 GLY A C 1
ATOM 1467 O O . GLY A 1 193 ? 7.986 2.499 -15.683 1.00 94.94 193 GLY A O 1
ATOM 1468 N N . LEU A 1 194 ? 9.898 3.343 -14.921 1.00 95.69 194 LEU A N 1
ATOM 1469 C CA . LEU A 1 194 ? 10.672 2.123 -15.193 1.00 95.69 194 LEU A CA 1
ATOM 1470 C C . LEU A 1 194 ? 10.331 0.972 -14.237 1.00 95.69 194 LEU A C 1
ATOM 1472 O O . LEU A 1 194 ? 10.392 -0.188 -14.641 1.00 95.69 194 LEU A O 1
ATOM 1476 N N . TYR A 1 195 ? 9.974 1.287 -12.991 1.00 93.94 195 TYR A N 1
ATOM 1477 C CA . TYR A 1 195 ? 9.753 0.327 -11.910 1.00 93.94 195 TYR A CA 1
ATOM 1478 C C . TYR A 1 195 ? 8.394 0.564 -11.222 1.00 93.94 195 TYR A C 1
ATOM 1480 O O . TYR A 1 195 ? 8.363 0.916 -10.045 1.00 93.94 195 TYR A O 1
ATOM 1488 N N . PRO A 1 196 ? 7.257 0.332 -11.905 1.00 89.88 196 PRO A N 1
ATOM 1489 C CA . PRO A 1 196 ? 5.918 0.565 -11.356 1.00 89.88 196 PRO A CA 1
ATOM 1490 C C . PRO A 1 196 ? 5.600 -0.282 -10.115 1.00 89.88 196 PRO A C 1
ATOM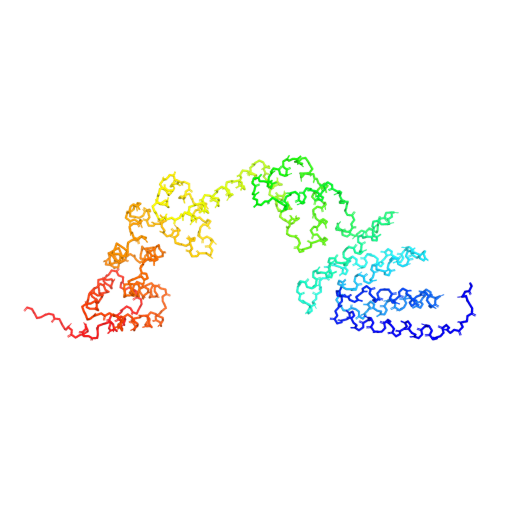 1492 O O . PRO A 1 196 ? 4.790 0.119 -9.289 1.00 89.88 196 PRO A O 1
ATOM 1495 N N . LEU A 1 197 ? 6.250 -1.441 -9.953 1.00 89.88 197 LEU A N 1
ATOM 1496 C CA . LEU A 1 197 ? 6.113 -2.281 -8.757 1.00 89.88 197 LEU A CA 1
ATOM 1497 C C . LEU A 1 197 ? 6.911 -1.758 -7.550 1.00 89.88 197 LEU A C 1
ATOM 1499 O O . LEU A 1 197 ? 6.743 -2.276 -6.449 1.00 89.88 197 LEU A O 1
ATOM 1503 N N . ASN A 1 198 ? 7.791 -0.771 -7.743 1.00 93.19 198 ASN A N 1
ATOM 1504 C CA . ASN A 1 198 ? 8.543 -0.151 -6.662 1.00 93.19 198 ASN A CA 1
ATOM 1505 C C . ASN A 1 198 ? 7.762 1.064 -6.116 1.00 93.19 198 ASN A C 1
ATOM 1507 O O . ASN A 1 198 ? 7.589 2.055 -6.835 1.00 93.19 198 ASN A O 1
ATOM 1511 N N . PRO A 1 199 ? 7.308 1.034 -4.850 1.00 95.06 199 PRO A N 1
ATOM 1512 C CA . PRO A 1 199 ? 6.563 2.147 -4.272 1.00 95.06 199 PRO A CA 1
ATOM 1513 C C . PRO A 1 199 ? 7.455 3.349 -3.932 1.00 95.06 199 PRO A C 1
ATOM 1515 O O . PRO A 1 199 ? 6.953 4.468 -3.868 1.00 95.06 199 PRO A O 1
ATOM 1518 N N . ILE A 1 200 ? 8.766 3.155 -3.742 1.00 96.56 200 ILE A N 1
ATOM 1519 C CA . ILE A 1 200 ? 9.655 4.188 -3.192 1.00 96.56 200 ILE A CA 1
ATOM 1520 C C . ILE A 1 200 ? 9.720 5.447 -4.073 1.00 96.56 200 ILE A C 1
ATOM 1522 O O . ILE A 1 200 ? 9.530 6.540 -3.538 1.00 96.56 200 ILE A O 1
ATOM 1526 N N . PRO A 1 201 ? 9.907 5.365 -5.410 1.00 97.25 201 PRO A N 1
ATOM 1527 C CA . PRO A 1 201 ? 9.891 6.566 -6.241 1.00 97.25 201 PRO A CA 1
ATOM 1528 C C . PRO A 1 201 ? 8.569 7.342 -6.156 1.00 97.25 201 PRO A C 1
ATOM 1530 O O . PRO A 1 201 ? 8.581 8.568 -6.163 1.00 97.25 201 PRO A O 1
ATOM 1533 N N . HIS A 1 202 ? 7.437 6.643 -6.025 1.00 96.00 202 HIS A N 1
ATOM 1534 C CA . HIS A 1 202 ? 6.118 7.264 -5.889 1.00 96.00 202 HIS A CA 1
ATOM 1535 C C . HIS A 1 202 ? 5.944 7.956 -4.531 1.00 96.00 202 HIS A C 1
ATOM 1537 O O . HIS A 1 202 ? 5.421 9.066 -4.480 1.00 96.00 202 HIS A O 1
ATOM 1543 N N . GLN A 1 203 ? 6.429 7.341 -3.449 1.00 95.81 203 GLN A N 1
ATOM 1544 C CA . GLN A 1 203 ? 6.438 7.944 -2.112 1.00 95.81 203 GLN A CA 1
ATOM 1545 C C . GLN A 1 203 ? 7.285 9.222 -2.080 1.00 95.81 203 GLN A C 1
ATOM 1547 O O . GLN A 1 203 ? 6.827 10.254 -1.597 1.00 95.81 203 GLN A O 1
ATOM 1552 N N . LEU A 1 204 ? 8.488 9.190 -2.662 1.00 97.12 204 LEU A N 1
ATOM 1553 C CA . LEU A 1 204 ? 9.360 10.366 -2.737 1.00 97.12 204 LEU A CA 1
ATOM 1554 C C . LEU A 1 204 ? 8.762 11.478 -3.612 1.00 97.12 204 LEU A C 1
ATOM 1556 O O . LEU A 1 204 ? 8.881 12.652 -3.269 1.00 97.12 204 LEU A O 1
ATOM 1560 N N . LEU A 1 205 ? 8.080 11.133 -4.711 1.00 97.44 205 LEU A N 1
ATOM 1561 C CA . LEU A 1 205 ? 7.344 12.108 -5.526 1.00 97.44 205 LEU A CA 1
ATOM 1562 C C . LEU A 1 205 ? 6.178 12.743 -4.763 1.00 97.44 205 LEU A C 1
ATOM 1564 O O . LEU A 1 205 ? 5.964 13.946 -4.905 1.00 97.44 205 LEU A O 1
ATOM 1568 N N . ALA A 1 206 ? 5.444 11.966 -3.964 1.00 96.50 206 ALA A N 1
ATOM 1569 C CA . ALA A 1 206 ? 4.377 12.486 -3.111 1.00 96.50 206 ALA A CA 1
ATOM 1570 C C . ALA A 1 206 ? 4.937 13.451 -2.055 1.00 96.50 206 ALA A C 1
ATOM 1572 O O . ALA A 1 206 ? 4.450 14.573 -1.938 1.00 96.50 206 ALA A O 1
ATOM 1573 N N . LEU A 1 207 ? 6.037 13.077 -1.394 1.00 96.38 207 LEU A N 1
ATOM 1574 C CA . LEU A 1 207 ? 6.723 13.942 -0.434 1.00 96.38 207 LEU A CA 1
ATOM 1575 C C . LEU A 1 207 ? 7.212 15.248 -1.084 1.00 96.38 207 LEU A C 1
ATOM 1577 O O . LEU A 1 207 ? 7.025 16.328 -0.529 1.00 96.38 207 LEU A O 1
ATOM 1581 N N . LEU A 1 208 ? 7.784 15.189 -2.292 1.00 96.12 208 LEU A N 1
ATOM 1582 C CA . LEU A 1 208 ? 8.149 16.396 -3.045 1.00 96.12 208 LEU A CA 1
ATOM 1583 C C . LEU A 1 208 ? 6.928 17.238 -3.431 1.00 96.12 208 LEU A C 1
ATOM 1585 O O . LEU A 1 208 ? 7.008 18.464 -3.434 1.00 96.12 208 LEU A O 1
ATOM 1589 N N . ALA A 1 209 ? 5.795 16.614 -3.753 1.00 95.56 209 ALA A N 1
ATOM 1590 C CA . ALA A 1 209 ? 4.560 17.332 -4.053 1.00 95.56 209 ALA A CA 1
ATOM 1591 C C . ALA A 1 209 ? 4.002 18.070 -2.826 1.00 95.56 209 ALA A C 1
ATOM 1593 O O . ALA A 1 209 ? 3.483 19.176 -2.982 1.00 95.56 209 ALA A O 1
ATOM 1594 N N . GLU A 1 210 ? 4.139 17.503 -1.626 1.00 96.00 210 GLU A N 1
ATOM 1595 C CA . GLU A 1 210 ? 3.821 18.171 -0.357 1.00 96.00 210 GLU A CA 1
ATOM 1596 C C . GLU A 1 210 ? 4.769 19.352 -0.097 1.00 96.00 210 GLU A C 1
ATOM 1598 O O . GLU A 1 210 ? 4.316 20.458 0.191 1.00 96.00 210 GLU A O 1
ATOM 1603 N N . ILE A 1 211 ? 6.076 19.163 -0.304 1.00 94.50 211 ILE A N 1
ATOM 1604 C CA . ILE A 1 211 ? 7.099 20.217 -0.157 1.00 94.50 211 ILE A CA 1
ATOM 1605 C C . ILE A 1 211 ? 6.927 21.346 -1.187 1.00 94.50 211 ILE A C 1
ATOM 1607 O O . ILE A 1 211 ? 7.268 22.498 -0.941 1.00 94.50 211 ILE A O 1
ATOM 1611 N N . ASN A 1 212 ? 6.366 21.059 -2.358 1.00 91.62 212 ASN A N 1
ATOM 1612 C CA . ASN A 1 212 ? 6.039 22.106 -3.326 1.00 91.62 212 ASN A CA 1
ATOM 1613 C C . ASN A 1 212 ? 4.831 22.955 -2.893 1.00 91.62 212 ASN A C 1
ATOM 1615 O O . ASN A 1 212 ? 4.654 24.065 -3.393 1.00 91.62 212 ASN A O 1
ATOM 1619 N N . GLN A 1 213 ? 3.994 22.442 -1.987 1.00 93.62 213 GLN A N 1
ATOM 1620 C CA . GLN A 1 213 ? 2.816 23.133 -1.454 1.00 93.62 213 GLN A CA 1
ATOM 1621 C C . GLN A 1 213 ? 3.080 23.803 -0.099 1.00 93.62 213 GLN A C 1
ATOM 1623 O O . GLN A 1 213 ? 2.288 24.641 0.331 1.00 93.62 213 GLN A O 1
ATOM 1628 N N . SER A 1 214 ? 4.145 23.428 0.607 1.00 94.31 214 SER A N 1
ATOM 1629 C CA . SER A 1 214 ? 4.452 23.875 1.971 1.00 94.31 214 SER A CA 1
ATOM 1630 C C . SER A 1 214 ? 5.953 23.839 2.241 1.00 94.31 214 SER A C 1
ATOM 1632 O O . SER A 1 214 ? 6.685 23.093 1.609 1.00 94.31 214 SER A O 1
ATOM 1634 N N . GLU A 1 215 ? 6.443 24.623 3.201 1.00 92.12 215 GLU A N 1
ATOM 1635 C CA . GLU A 1 215 ? 7.873 24.633 3.522 1.00 92.12 215 GLU A CA 1
ATOM 1636 C C . GLU A 1 215 ? 8.368 23.244 3.959 1.00 92.12 215 GLU A C 1
ATOM 1638 O O . GLU A 1 215 ? 7.719 22.550 4.744 1.00 92.12 215 GLU A O 1
ATOM 1643 N N . ILE A 1 216 ? 9.547 22.845 3.470 1.00 92.62 216 ILE A N 1
ATOM 1644 C CA . ILE A 1 216 ? 10.130 21.517 3.718 1.00 92.62 216 ILE A CA 1
ATOM 1645 C C . ILE A 1 216 ? 10.247 21.186 5.212 1.00 92.62 216 ILE A C 1
ATOM 1647 O O . ILE A 1 216 ? 9.985 20.055 5.608 1.00 92.62 216 ILE A O 1
ATOM 1651 N N . ASP A 1 217 ? 10.586 22.167 6.052 1.00 93.12 217 ASP A N 1
ATOM 1652 C CA . ASP A 1 217 ? 10.705 21.961 7.497 1.00 93.12 217 ASP A CA 1
ATOM 1653 C C . ASP A 1 217 ? 9.333 21.731 8.154 1.00 93.12 217 ASP A C 1
ATOM 1655 O O . ASP A 1 217 ? 9.232 20.932 9.082 1.00 93.12 217 ASP A O 1
ATOM 1659 N N . THR A 1 218 ? 8.266 22.357 7.643 1.00 95.00 218 THR A N 1
ATOM 1660 C CA . THR A 1 218 ? 6.886 22.120 8.096 1.00 95.00 218 THR A CA 1
ATOM 1661 C C . THR A 1 218 ? 6.411 20.725 7.714 1.00 95.00 218 THR A C 1
ATOM 1663 O O . THR A 1 218 ? 5.855 20.022 8.555 1.00 95.00 218 THR A O 1
ATOM 1666 N N . VAL A 1 219 ? 6.668 20.299 6.473 1.00 95.44 219 VAL A N 1
ATOM 1667 C CA . VAL A 1 219 ? 6.343 18.937 6.024 1.00 95.44 219 VAL A CA 1
ATOM 1668 C C . VAL A 1 219 ? 7.089 17.922 6.887 1.00 95.44 219 VAL A C 1
ATOM 1670 O O . VAL A 1 219 ? 6.485 17.003 7.434 1.00 95.44 219 VAL A O 1
ATOM 1673 N N . PHE A 1 220 ? 8.391 18.120 7.100 1.00 94.94 220 PHE A N 1
ATOM 1674 C CA . PHE A 1 220 ? 9.189 17.200 7.909 1.00 94.94 220 PHE A CA 1
ATOM 1675 C C . PHE A 1 220 ? 8.761 17.152 9.374 1.00 94.94 220 PHE A C 1
ATOM 1677 O O . PHE A 1 220 ? 8.792 16.070 9.960 1.00 94.94 220 PHE A O 1
ATOM 1684 N N . ALA A 1 221 ? 8.362 18.285 9.957 1.00 94.12 221 ALA A N 1
ATOM 1685 C CA . ALA A 1 221 ? 7.792 18.328 11.299 1.00 94.12 221 ALA A CA 1
ATOM 1686 C C . ALA A 1 221 ? 6.462 17.564 11.366 1.00 94.12 221 ALA A C 1
ATOM 1688 O O . ALA A 1 221 ? 6.294 16.733 12.247 1.00 94.12 221 ALA A O 1
ATOM 1689 N N . SER A 1 222 ? 5.569 17.750 10.390 1.00 94.31 222 SER A N 1
ATOM 1690 C CA . SER A 1 222 ? 4.289 17.032 10.344 1.00 94.31 222 SER A CA 1
ATOM 1691 C C . SER A 1 222 ? 4.474 15.514 10.270 1.00 94.31 222 SER A C 1
ATOM 1693 O O . SER A 1 222 ? 3.834 14.784 11.021 1.00 94.31 222 SER A O 1
ATOM 1695 N N . HIS A 1 223 ? 5.358 15.024 9.392 1.00 94.56 223 HIS A N 1
ATOM 1696 C CA . HIS A 1 223 ? 5.666 13.589 9.297 1.00 94.56 223 HIS A CA 1
ATOM 1697 C C . HIS A 1 223 ? 6.372 13.061 10.555 1.00 94.56 223 HIS A C 1
ATOM 1699 O O . HIS A 1 223 ? 6.169 11.909 10.936 1.00 94.56 223 HIS A O 1
ATOM 1705 N N . GLN A 1 224 ? 7.178 13.896 11.221 1.00 95.19 224 GLN A N 1
ATOM 1706 C CA . GLN A 1 224 ? 7.805 13.552 12.499 1.00 95.19 224 GLN A CA 1
ATOM 1707 C C . GLN A 1 224 ? 6.761 13.392 13.605 1.00 95.19 224 GLN A C 1
ATOM 1709 O O . GLN A 1 224 ? 6.764 12.362 14.271 1.00 95.19 224 GLN A O 1
ATOM 1714 N N . ASP A 1 225 ? 5.833 14.338 13.744 1.00 94.50 225 ASP A N 1
ATOM 1715 C CA . ASP A 1 225 ? 4.749 14.254 14.724 1.00 94.50 225 ASP A CA 1
ATOM 1716 C C . ASP A 1 225 ? 3.904 12.990 14.495 1.00 94.50 225 ASP A C 1
ATOM 1718 O O . ASP A 1 225 ? 3.562 12.261 15.425 1.00 94.50 225 ASP A O 1
ATOM 1722 N N . ASP A 1 226 ? 3.606 12.684 13.234 1.00 93.31 226 ASP A N 1
ATOM 1723 C CA . ASP A 1 226 ? 2.877 11.485 12.828 1.00 93.31 226 ASP A CA 1
ATOM 1724 C C . ASP A 1 226 ? 3.614 10.180 13.141 1.00 93.31 226 ASP A C 1
ATOM 1726 O O . ASP A 1 226 ? 2.988 9.169 13.488 1.00 93.31 226 ASP A O 1
ATOM 1730 N N . HIS A 1 227 ? 4.938 10.180 13.001 1.00 95.06 227 HIS A N 1
ATOM 1731 C CA . HIS A 1 227 ? 5.785 9.068 13.406 1.00 95.06 227 HIS A CA 1
ATOM 1732 C C . HIS A 1 227 ? 5.804 8.915 14.929 1.00 95.06 227 HIS A C 1
ATOM 1734 O O . HIS A 1 227 ? 5.614 7.805 15.430 1.00 95.06 227 HIS A O 1
ATOM 1740 N N . ASP A 1 228 ? 5.972 10.015 15.661 1.00 95.50 228 ASP A N 1
ATOM 1741 C CA . ASP A 1 228 ? 6.056 10.024 17.120 1.00 95.50 228 ASP A CA 1
ATOM 1742 C C . ASP A 1 228 ? 4.742 9.557 17.755 1.00 95.50 228 ASP A C 1
ATOM 1744 O O . ASP A 1 228 ? 4.769 8.725 18.662 1.00 95.50 228 ASP A O 1
ATOM 1748 N N . ARG A 1 229 ? 3.584 9.964 17.214 1.00 95.75 229 ARG A N 1
ATOM 1749 C CA . ARG A 1 229 ? 2.267 9.447 17.635 1.00 95.75 229 ARG A CA 1
ATOM 1750 C C . ARG A 1 229 ? 2.150 7.939 17.437 1.00 95.75 229 ARG A C 1
ATOM 1752 O O . ARG A 1 229 ? 1.730 7.231 18.348 1.00 95.75 229 ARG A O 1
ATOM 1759 N N . ARG A 1 230 ? 2.543 7.418 16.269 1.00 95.12 230 ARG A N 1
ATOM 1760 C CA . ARG A 1 230 ? 2.514 5.966 16.002 1.00 95.12 230 ARG A CA 1
ATOM 1761 C C . ARG A 1 230 ? 3.474 5.206 16.915 1.00 95.12 230 ARG A C 1
ATOM 1763 O O . ARG A 1 230 ? 3.121 4.145 17.416 1.00 95.12 230 ARG A O 1
ATOM 1770 N N . SER A 1 231 ? 4.660 5.756 17.160 1.00 96.00 231 SER A N 1
ATOM 1771 C CA . SER A 1 231 ? 5.650 5.185 18.076 1.00 96.00 231 SER A CA 1
ATOM 1772 C C . SER A 1 231 ? 5.138 5.148 19.521 1.00 96.00 231 SER A C 1
ATOM 1774 O O . SER A 1 231 ? 5.247 4.117 20.192 1.00 96.00 231 SER A O 1
ATOM 1776 N N . LEU A 1 232 ? 4.500 6.233 19.974 1.00 97.31 232 LEU A N 1
ATOM 1777 C CA . LEU A 1 232 ? 3.854 6.330 21.282 1.00 97.31 232 LEU A CA 1
ATOM 1778 C C . LEU A 1 232 ? 2.761 5.264 21.439 1.00 97.31 232 LEU A C 1
ATOM 1780 O O . LEU A 1 232 ? 2.760 4.525 22.422 1.00 97.31 232 LEU A O 1
ATOM 1784 N N . LEU A 1 233 ? 1.869 5.147 20.451 1.00 96.81 233 LEU A N 1
ATOM 1785 C CA . LEU A 1 233 ? 0.791 4.156 20.448 1.00 96.81 233 LEU A CA 1
ATOM 1786 C C . LEU A 1 233 ? 1.323 2.722 20.439 1.00 96.81 233 LEU A C 1
ATOM 1788 O O . LEU A 1 233 ? 0.878 1.907 21.241 1.00 96.81 233 LEU A O 1
ATOM 1792 N N . ASN A 1 234 ? 2.304 2.419 19.588 1.00 95.25 234 ASN A N 1
ATOM 1793 C CA . ASN A 1 234 ? 2.922 1.094 19.533 1.00 95.25 234 ASN A CA 1
ATOM 1794 C C . ASN A 1 234 ? 3.610 0.733 20.856 1.00 95.25 234 ASN A C 1
ATOM 1796 O O . ASN A 1 234 ? 3.538 -0.414 21.289 1.00 95.25 234 ASN A O 1
ATOM 1800 N N . SER A 1 235 ? 4.247 1.707 21.513 1.00 97.12 235 SER A N 1
ATOM 1801 C CA . SER A 1 235 ? 4.868 1.509 22.828 1.00 97.12 235 SER A CA 1
ATOM 1802 C C . SER A 1 235 ? 3.827 1.229 23.910 1.00 97.12 235 SER A C 1
ATOM 1804 O O . SER A 1 235 ? 4.050 0.364 24.753 1.00 97.12 235 SER A O 1
ATOM 1806 N N . TRP A 1 236 ? 2.682 1.917 23.866 1.00 97.69 236 TRP A N 1
ATOM 1807 C CA . TRP A 1 236 ? 1.582 1.696 24.803 1.00 97.69 236 TRP A CA 1
ATOM 1808 C C . TRP A 1 236 ? 0.926 0.322 24.608 1.00 97.69 236 TRP A C 1
ATOM 1810 O O . TRP A 1 236 ? 0.839 -0.463 25.553 1.00 97.69 236 TRP A O 1
ATOM 1820 N N . ILE A 1 237 ? 0.541 0.004 23.368 1.00 95.62 237 ILE A N 1
ATOM 1821 C CA . ILE A 1 237 ? -0.088 -1.273 22.996 1.00 95.62 237 ILE A CA 1
ATOM 18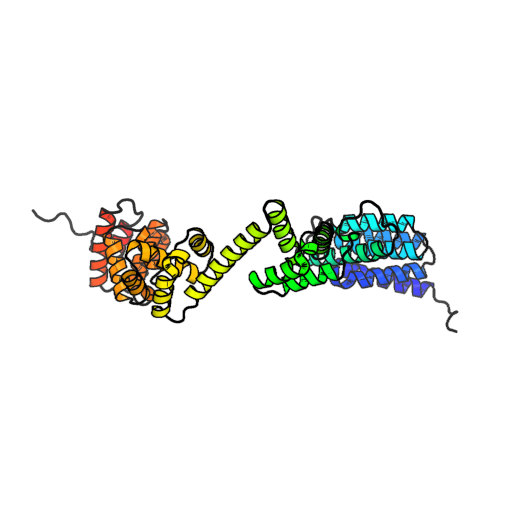22 C C . ILE A 1 237 ? 0.857 -2.452 23.260 1.00 95.62 237 ILE A C 1
ATOM 1824 O O . ILE A 1 237 ? 0.422 -3.528 23.657 1.00 95.62 237 ILE A O 1
ATOM 1828 N N . GLY A 1 238 ? 2.160 -2.250 23.059 1.00 95.44 238 GLY A N 1
ATOM 1829 C CA . GLY A 1 238 ? 3.197 -3.257 23.273 1.00 95.44 238 GLY A CA 1
ATOM 1830 C C . GLY A 1 238 ? 3.623 -3.460 24.731 1.00 95.44 238 GLY A C 1
ATOM 1831 O O . GLY A 1 238 ? 4.595 -4.180 24.969 1.00 95.44 238 GLY A O 1
ATOM 1832 N N . THR A 1 239 ? 2.963 -2.827 25.707 1.00 97.06 239 THR A N 1
ATOM 1833 C CA . THR A 1 239 ? 3.279 -3.032 27.130 1.00 97.06 239 THR A CA 1
ATOM 1834 C C . THR A 1 239 ? 3.052 -4.485 27.561 1.00 97.06 239 THR A C 1
ATOM 1836 O O . THR A 1 239 ? 2.189 -5.194 27.051 1.00 97.06 239 THR A O 1
ATOM 1839 N N . THR A 1 240 ? 3.861 -4.968 28.511 1.00 91.50 240 THR A N 1
ATOM 1840 C CA . THR A 1 240 ? 3.874 -6.403 28.859 1.00 91.50 240 THR A CA 1
ATOM 1841 C C . THR A 1 240 ? 2.714 -6.842 29.751 1.00 91.50 240 THR A C 1
ATOM 1843 O O . THR A 1 240 ? 2.379 -8.025 29.796 1.00 91.50 240 THR A O 1
ATOM 1846 N N . ASN A 1 241 ? 2.129 -5.908 30.502 1.00 94.06 241 ASN A N 1
ATOM 1847 C CA . ASN A 1 241 ? 1.033 -6.147 31.430 1.00 94.06 241 ASN A CA 1
ATOM 1848 C C . ASN A 1 241 ? 0.217 -4.860 31.639 1.00 94.06 241 ASN A C 1
ATOM 1850 O O . ASN A 1 241 ? 0.670 -3.751 31.348 1.00 94.06 241 ASN A O 1
ATOM 1854 N N . TRP A 1 242 ? -0.983 -5.008 32.199 1.00 94.44 242 TRP A N 1
ATOM 1855 C CA . TRP A 1 242 ? -1.913 -3.893 32.369 1.00 94.44 242 TRP A CA 1
ATOM 1856 C C . TRP A 1 242 ? -1.485 -2.854 33.415 1.00 94.44 242 TRP A C 1
ATOM 1858 O O . TRP A 1 242 ? -1.865 -1.692 33.288 1.00 94.44 242 TRP A O 1
ATOM 1868 N N . SER A 1 243 ? -0.667 -3.213 34.413 1.00 94.06 243 SER A N 1
ATOM 1869 C CA . SER A 1 243 ? -0.118 -2.221 35.353 1.00 94.06 243 SER A CA 1
ATOM 1870 C C . SER A 1 243 ? 0.903 -1.293 34.689 1.00 94.06 243 SER A C 1
ATOM 1872 O O . SER A 1 243 ? 0.887 -0.084 34.941 1.00 94.06 243 SER A O 1
ATOM 1874 N N . ASP A 1 244 ? 1.738 -1.830 33.796 1.00 96.19 244 ASP A N 1
ATOM 1875 C CA . ASP A 1 244 ? 2.667 -1.040 32.987 1.00 96.19 244 ASP A CA 1
ATOM 1876 C C . ASP A 1 244 ? 1.889 -0.167 31.998 1.00 96.19 244 ASP A C 1
ATOM 1878 O O . ASP A 1 244 ? 2.178 1.021 31.876 1.00 96.19 244 ASP A O 1
ATOM 1882 N N . SER A 1 245 ? 0.842 -0.715 31.368 1.00 96.75 245 SER A N 1
ATOM 1883 C CA . SER A 1 245 ? -0.068 0.041 30.495 1.00 96.75 245 SER A CA 1
ATOM 1884 C C . SER A 1 245 ? -0.717 1.231 31.212 1.00 96.75 245 SER A C 1
ATOM 1886 O O . SER A 1 245 ? -0.736 2.335 30.670 1.00 96.75 245 SER A O 1
ATOM 1888 N N . LEU A 1 246 ? -1.217 1.048 32.442 1.00 96.44 246 LEU A N 1
ATOM 1889 C CA . LEU A 1 246 ? -1.806 2.134 33.238 1.00 96.44 246 LEU A CA 1
ATOM 1890 C C . LEU A 1 246 ? -0.770 3.206 33.584 1.00 96.44 246 LEU A C 1
ATOM 1892 O O . LEU A 1 246 ? -1.055 4.401 33.507 1.00 96.44 246 LEU A O 1
ATOM 1896 N N . THR A 1 247 ? 0.436 2.783 33.961 1.00 97.00 247 THR A N 1
ATOM 1897 C CA . THR A 1 247 ? 1.543 3.702 34.259 1.00 97.00 247 THR A CA 1
ATOM 1898 C C . THR A 1 247 ? 1.909 4.518 33.020 1.00 97.00 247 THR A C 1
ATOM 1900 O O . THR A 1 247 ? 1.929 5.746 33.084 1.00 97.00 247 THR A O 1
ATOM 1903 N N . PHE A 1 248 ? 2.072 3.855 31.873 1.00 97.75 248 PHE A N 1
ATOM 1904 C CA . PHE A 1 248 ? 2.360 4.499 30.595 1.00 97.75 248 PHE A CA 1
ATOM 1905 C C . PHE A 1 248 ? 1.263 5.492 30.195 1.00 97.75 248 PHE A C 1
ATOM 1907 O O . PHE A 1 248 ? 1.561 6.619 29.791 1.00 97.75 248 PHE A O 1
ATOM 1914 N N . LEU A 1 249 ? -0.007 5.099 30.341 1.00 96.88 249 LEU A N 1
ATOM 1915 C CA . LEU A 1 249 ? -1.151 5.957 30.045 1.00 96.88 249 LEU A CA 1
ATOM 1916 C C . LEU A 1 249 ? -1.147 7.214 30.916 1.00 96.88 249 LEU A C 1
ATOM 1918 O O . LEU A 1 249 ? -1.394 8.297 30.401 1.00 96.88 249 LEU A O 1
ATOM 1922 N N . ARG A 1 250 ? -0.842 7.102 32.212 1.00 96.12 250 ARG A N 1
ATOM 1923 C CA . ARG A 1 250 ? -0.776 8.261 33.119 1.00 96.12 250 ARG A CA 1
ATOM 1924 C C . ARG A 1 250 ? 0.325 9.238 32.739 1.00 96.12 250 ARG A C 1
ATOM 1926 O O . ARG A 1 250 ? 0.099 10.445 32.757 1.00 96.12 250 ARG A O 1
ATOM 1933 N N . GLU A 1 251 ? 1.497 8.719 32.394 1.00 97.06 251 GLU A N 1
ATOM 1934 C CA . GLU A 1 251 ? 2.650 9.533 32.002 1.00 97.06 251 GLU A CA 1
ATOM 1935 C C . GLU A 1 251 ? 2.424 10.252 30.665 1.00 97.06 251 GLU A C 1
ATOM 1937 O O . GLU A 1 251 ? 2.910 11.367 30.479 1.00 97.06 251 GLU A O 1
ATOM 1942 N N . ASN A 1 252 ? 1.640 9.652 29.763 1.00 96.94 252 ASN A N 1
ATOM 1943 C CA . ASN A 1 252 ? 1.452 10.130 28.391 1.00 96.94 252 ASN A CA 1
ATOM 1944 C C . ASN A 1 252 ? 0.003 10.537 28.069 1.00 96.94 252 ASN A C 1
ATOM 1946 O O . ASN A 1 252 ? -0.352 10.666 26.897 1.00 96.94 252 ASN A O 1
ATOM 1950 N N . LEU A 1 253 ? -0.840 10.762 29.085 1.00 94.50 253 LEU A N 1
ATOM 1951 C CA . LEU A 1 253 ? -2.288 10.943 28.908 1.00 94.50 253 LEU A CA 1
ATOM 1952 C C . LEU A 1 253 ? -2.618 12.080 27.939 1.00 94.50 253 LEU A C 1
ATOM 1954 O O . LEU A 1 253 ? -3.452 11.915 27.052 1.00 94.50 253 LEU A O 1
ATOM 1958 N N . ALA A 1 254 ? -1.941 13.223 28.084 1.00 94.69 254 ALA A N 1
ATOM 1959 C CA . ALA A 1 254 ? -2.156 14.376 27.218 1.00 94.69 254 ALA A CA 1
ATOM 1960 C C . ALA A 1 254 ? -1.948 14.004 25.741 1.00 94.69 254 ALA A C 1
ATOM 1962 O O . ALA A 1 254 ? -2.872 14.158 24.953 1.00 94.69 254 ALA A O 1
ATOM 1963 N N . ALA A 1 255 ? -0.801 13.408 25.400 1.00 94.94 255 ALA A N 1
ATOM 1964 C CA . ALA A 1 255 ? -0.460 13.028 24.029 1.00 94.94 255 ALA A CA 1
ATOM 1965 C C . ALA A 1 255 ? -1.349 11.901 23.466 1.00 94.94 255 ALA A C 1
ATOM 1967 O O . ALA A 1 255 ? -1.701 11.916 22.286 1.00 94.94 255 ALA A O 1
ATOM 1968 N N . LEU A 1 256 ? -1.752 10.938 24.305 1.00 95.88 256 LEU A N 1
ATOM 1969 C CA . LEU A 1 256 ? -2.642 9.837 23.911 1.00 95.88 256 LEU A CA 1
ATOM 1970 C C . LEU A 1 256 ? -4.081 10.300 23.636 1.00 95.88 256 LEU A C 1
ATOM 1972 O O . LEU A 1 256 ? -4.788 9.663 22.860 1.00 95.88 256 LEU A O 1
ATOM 1976 N N . THR A 1 257 ? -4.514 11.394 24.267 1.00 94.75 257 THR A N 1
ATOM 1977 C CA . THR A 1 257 ? -5.871 11.953 24.109 1.00 94.75 257 THR A CA 1
ATOM 1978 C C . THR A 1 257 ? -5.974 13.045 23.045 1.00 94.75 257 THR A C 1
ATOM 1980 O O . THR A 1 257 ? -7.079 13.511 22.766 1.00 94.75 257 THR A O 1
ATOM 1983 N N . GLU A 1 258 ? -4.860 13.442 22.423 1.00 95.81 258 GLU A N 1
ATOM 1984 C CA . GLU A 1 258 ? -4.883 14.366 21.289 1.00 95.81 258 GLU A CA 1
ATOM 1985 C C . GLU A 1 258 ? -5.690 13.781 20.123 1.00 95.81 258 GLU A C 1
ATOM 1987 O O . GLU A 1 258 ? -5.556 12.605 19.781 1.00 95.81 258 GLU A O 1
ATOM 1992 N N . GLU A 1 259 ? -6.512 14.618 19.484 1.00 94.75 259 GLU A N 1
ATOM 1993 C CA . GLU A 1 259 ? -7.422 14.187 18.415 1.00 94.75 259 GLU A CA 1
ATOM 1994 C C . GLU A 1 259 ? -6.702 13.453 17.264 1.00 94.75 259 GLU A C 1
ATOM 1996 O O . GLU A 1 259 ? -7.148 12.352 16.929 1.00 94.75 259 GLU A O 1
ATOM 2001 N N . PRO A 1 260 ? -5.538 13.919 16.760 1.00 94.12 260 PRO A N 1
ATOM 2002 C CA . PRO A 1 260 ? -4.795 13.188 15.733 1.00 94.12 260 PRO A CA 1
ATOM 2003 C C . PRO A 1 260 ? -4.305 11.808 16.194 1.00 94.12 260 PRO A C 1
ATOM 2005 O O . PRO A 1 260 ? -4.288 10.858 15.412 1.00 94.12 260 PRO A O 1
ATOM 2008 N N . THR A 1 261 ? -3.927 11.661 17.468 1.00 95.19 261 THR A N 1
ATOM 2009 C CA . THR A 1 261 ? -3.477 10.381 18.037 1.00 95.19 261 THR A CA 1
ATOM 2010 C C . THR A 1 261 ? -4.641 9.397 18.148 1.00 95.19 261 THR A C 1
ATOM 2012 O O . THR A 1 261 ? -4.531 8.237 17.747 1.00 95.19 261 THR A O 1
ATOM 2015 N N . VAL A 1 262 ? -5.791 9.871 18.630 1.00 95.00 262 VAL A N 1
ATOM 2016 C CA . VAL A 1 262 ? -7.024 9.077 18.727 1.00 95.00 262 VAL A CA 1
ATOM 2017 C C . VAL A 1 262 ? -7.527 8.670 17.339 1.00 95.00 262 VAL A C 1
ATOM 2019 O O . VAL A 1 262 ? -7.989 7.540 17.162 1.00 95.00 262 VAL A O 1
ATOM 2022 N N . ALA A 1 263 ? -7.399 9.547 16.340 1.00 94.62 263 ALA A N 1
ATOM 2023 C CA . ALA A 1 263 ? -7.768 9.258 14.957 1.00 94.62 263 ALA A CA 1
ATOM 2024 C C . ALA A 1 263 ? -6.942 8.106 14.360 1.00 94.62 263 ALA A C 1
ATOM 2026 O O . ALA A 1 263 ? -7.503 7.266 13.655 1.00 94.62 263 ALA A O 1
ATOM 2027 N N . ILE A 1 264 ? -5.645 8.002 14.688 1.00 94.31 264 ILE A N 1
ATOM 2028 C CA . ILE A 1 264 ? -4.796 6.875 14.259 1.00 94.31 264 ILE A CA 1
ATOM 2029 C C . ILE A 1 264 ? -5.334 5.549 14.812 1.00 94.31 264 ILE A C 1
ATOM 2031 O O . ILE A 1 264 ? -5.482 4.590 14.053 1.00 94.31 264 ILE A O 1
ATOM 2035 N N . LEU A 1 265 ? -5.675 5.489 16.104 1.00 93.56 265 LEU A N 1
ATOM 2036 C CA . LEU A 1 265 ? -6.279 4.289 16.700 1.00 93.56 265 LEU A CA 1
ATOM 2037 C C . LEU A 1 265 ? -7.628 3.949 16.056 1.00 93.56 265 LEU A C 1
ATOM 2039 O O . LEU A 1 265 ? -7.888 2.789 15.761 1.00 93.56 265 LEU A O 1
ATOM 2043 N N . ALA A 1 266 ? -8.472 4.954 15.811 1.00 92.75 266 ALA A N 1
ATOM 2044 C CA . ALA A 1 266 ? -9.794 4.761 15.220 1.00 92.75 266 ALA A CA 1
ATOM 2045 C C . ALA A 1 266 ? -9.750 4.290 13.757 1.00 92.75 266 ALA A C 1
ATOM 2047 O O . ALA A 1 266 ? -10.646 3.568 13.326 1.00 92.75 266 ALA A O 1
ATOM 2048 N N . ALA A 1 267 ? -8.726 4.691 13.001 1.00 93.69 267 ALA A N 1
ATOM 2049 C CA . ALA A 1 267 ? -8.523 4.271 11.617 1.00 93.69 267 ALA A CA 1
ATOM 2050 C C . ALA A 1 267 ? -7.842 2.897 11.488 1.00 93.69 267 ALA A C 1
ATOM 2052 O O . ALA A 1 267 ? -7.850 2.311 10.406 1.00 93.69 267 ALA A O 1
ATOM 2053 N N . THR A 1 268 ? -7.234 2.389 12.564 1.00 92.19 268 THR A N 1
ATOM 2054 C CA . THR A 1 268 ? -6.512 1.112 12.553 1.00 92.19 268 THR A CA 1
ATOM 2055 C C . THR A 1 268 ? -7.483 -0.046 12.784 1.00 92.19 268 THR A C 1
ATOM 2057 O O . THR A 1 268 ? -8.051 -0.185 13.865 1.00 92.19 268 THR A O 1
ATOM 2060 N N . ASP A 1 269 ? -7.657 -0.901 11.775 1.00 88.25 269 ASP A N 1
ATOM 2061 C CA . ASP A 1 269 ? -8.507 -2.097 11.855 1.00 88.25 269 ASP A CA 1
ATOM 2062 C C . ASP A 1 269 ? -7.768 -3.273 12.522 1.00 88.25 269 ASP A C 1
ATOM 2064 O O . ASP A 1 269 ? -7.402 -4.256 11.881 1.00 88.25 269 ASP A O 1
ATOM 2068 N N . ASP A 1 270 ? -7.503 -3.132 13.821 1.00 91.62 270 ASP A N 1
ATOM 2069 C CA . ASP A 1 270 ? -6.878 -4.148 14.674 1.00 91.62 270 ASP A CA 1
ATOM 2070 C C . ASP A 1 270 ? -7.609 -4.243 16.023 1.00 91.62 270 ASP A C 1
ATOM 2072 O O . ASP A 1 270 ? -8.058 -3.234 16.575 1.00 91.62 270 ASP A O 1
ATOM 2076 N N . ASP A 1 271 ? -7.717 -5.453 16.577 1.00 91.19 271 ASP A N 1
ATOM 2077 C CA . ASP A 1 271 ? -8.404 -5.683 17.855 1.00 91.19 271 ASP A CA 1
ATOM 2078 C C . ASP A 1 271 ? -7.726 -4.951 19.017 1.00 91.19 271 ASP A C 1
ATOM 2080 O O . ASP A 1 271 ? -8.421 -4.373 19.858 1.00 91.19 271 ASP A O 1
ATOM 2084 N N . ASN A 1 272 ? -6.389 -4.892 19.047 1.00 93.06 272 ASN A N 1
ATOM 2085 C CA . ASN A 1 272 ? -5.687 -4.171 20.107 1.00 93.06 272 ASN A CA 1
ATOM 2086 C C . ASN A 1 272 ? -5.906 -2.667 19.967 1.00 93.06 272 ASN A C 1
ATOM 2088 O O . ASN A 1 272 ? -6.162 -2.002 20.971 1.00 93.06 272 ASN A O 1
ATOM 2092 N N . ALA A 1 273 ? -5.859 -2.125 18.746 1.00 93.94 273 ALA A N 1
ATOM 2093 C CA . ALA A 1 273 ? -6.143 -0.709 18.510 1.00 93.94 273 ALA A CA 1
ATOM 2094 C C . ALA A 1 273 ? -7.567 -0.334 18.959 1.00 93.94 273 ALA A C 1
ATOM 2096 O O . ALA A 1 273 ? -7.750 0.664 19.664 1.00 93.94 273 ALA A O 1
ATOM 2097 N N . ARG A 1 274 ? -8.566 -1.174 18.643 1.00 94.31 274 ARG A N 1
ATOM 2098 C CA . ARG A 1 274 ? -9.950 -1.015 19.121 1.00 94.31 274 ARG A CA 1
ATOM 2099 C C . ARG A 1 274 ? -10.051 -1.065 20.643 1.00 94.31 274 ARG A C 1
ATOM 2101 O O . ARG A 1 274 ? -10.713 -0.207 21.230 1.00 94.31 274 ARG A O 1
ATOM 2108 N N . GLN A 1 275 ? -9.394 -2.034 21.282 1.00 94.81 275 GLN A N 1
ATOM 2109 C CA . GLN A 1 275 ? -9.390 -2.168 22.738 1.00 94.81 275 GLN A CA 1
ATOM 2110 C C . GLN A 1 275 ? -8.783 -0.928 23.403 1.00 94.81 275 GLN A C 1
ATOM 2112 O O . GLN A 1 275 ? -9.389 -0.344 24.296 1.00 94.81 275 GLN A O 1
ATOM 2117 N N . HIS A 1 276 ? -7.626 -0.466 22.933 1.00 96.06 276 HIS A N 1
ATOM 2118 C CA . HIS A 1 276 ? -6.934 0.699 23.484 1.00 96.06 276 HIS A CA 1
ATOM 2119 C C . HIS A 1 276 ? -7.714 2.001 23.258 1.00 96.06 276 HIS A C 1
ATOM 2121 O O . HIS A 1 276 ? -7.805 2.839 24.158 1.00 96.06 276 HIS A O 1
ATOM 2127 N N . LEU A 1 277 ? -8.379 2.150 22.110 1.00 96.19 277 LEU A N 1
ATOM 2128 C CA . LEU A 1 277 ? -9.318 3.249 21.882 1.00 96.19 277 LEU A CA 1
ATOM 2129 C C . LEU A 1 277 ? -10.487 3.217 22.878 1.00 96.19 277 LEU A C 1
ATOM 2131 O O . LEU A 1 277 ? -10.890 4.259 23.403 1.00 96.19 277 LEU A O 1
ATOM 2135 N N . ALA A 1 278 ? -11.033 2.032 23.154 1.00 95.19 278 ALA A N 1
ATOM 2136 C CA . ALA A 1 278 ? -12.091 1.859 24.139 1.00 95.19 278 ALA A CA 1
ATOM 2137 C C . ALA A 1 278 ? -11.607 2.178 25.562 1.00 95.19 278 ALA A C 1
ATOM 2139 O O . ALA A 1 278 ? -12.331 2.836 26.306 1.00 95.19 278 ALA A O 1
ATOM 2140 N N . ILE A 1 279 ? -10.367 1.822 25.913 1.00 96.12 279 ILE A N 1
ATOM 2141 C CA . ILE A 1 279 ? -9.740 2.197 27.188 1.00 96.12 279 ILE A CA 1
ATOM 2142 C C . ILE A 1 279 ? -9.656 3.719 27.323 1.00 96.12 279 ILE A C 1
ATOM 2144 O O . ILE A 1 279 ? -10.102 4.247 28.336 1.00 96.12 279 ILE A O 1
ATOM 2148 N N . LEU A 1 280 ? -9.170 4.452 26.313 1.00 96.44 280 LEU A N 1
ATOM 2149 C CA . LEU A 1 280 ? -9.121 5.924 26.372 1.00 96.44 280 LEU A CA 1
ATOM 2150 C C . LEU A 1 280 ? -10.509 6.538 26.591 1.00 96.44 280 LEU A C 1
ATOM 2152 O O . LEU A 1 280 ? -10.672 7.458 27.396 1.00 96.44 280 LEU A O 1
ATOM 2156 N N . ARG A 1 281 ? -11.528 5.998 25.912 1.00 94.56 281 ARG A N 1
ATOM 2157 C CA . ARG A 1 281 ? -12.920 6.427 26.095 1.00 94.56 281 ARG A CA 1
ATOM 2158 C C . ARG A 1 281 ? -13.425 6.110 27.502 1.00 94.56 281 ARG A C 1
ATOM 2160 O O . ARG A 1 281 ? -13.984 7.004 28.131 1.00 94.56 281 ARG A O 1
ATOM 2167 N N . LEU A 1 282 ? -13.178 4.911 28.034 1.00 93.56 282 LEU A N 1
ATOM 2168 C CA . LEU A 1 282 ? -13.526 4.570 29.418 1.00 93.56 282 LEU A CA 1
ATOM 2169 C C . LEU A 1 282 ? -12.855 5.510 30.416 1.00 93.56 282 LEU A C 1
ATOM 2171 O O . LEU A 1 282 ? -13.542 6.081 31.257 1.00 93.56 282 LEU A O 1
ATOM 2175 N N . VAL A 1 283 ? -11.544 5.727 30.295 1.00 95.19 283 VAL A N 1
ATOM 2176 C CA . VAL A 1 283 ? -10.787 6.618 31.187 1.00 95.19 283 VAL A CA 1
ATOM 2177 C C . VAL A 1 283 ? -11.397 8.021 31.195 1.00 95.19 283 VAL A C 1
ATOM 2179 O O . VAL A 1 283 ? -11.529 8.624 32.258 1.00 95.19 283 VAL A O 1
ATOM 2182 N N . SER A 1 284 ? -11.840 8.524 30.037 1.00 92.81 284 SER A N 1
ATOM 2183 C CA . SER A 1 284 ? -12.508 9.830 29.949 1.00 92.81 284 SER A CA 1
ATOM 2184 C C . SER A 1 284 ? -13.879 9.887 30.639 1.00 92.81 284 SER A C 1
ATOM 2186 O O . SER A 1 284 ? -14.308 10.962 31.054 1.00 92.81 284 SER A O 1
ATOM 2188 N N . MET A 1 285 ? -14.567 8.747 30.771 1.00 90.25 285 MET A N 1
ATOM 2189 C CA . MET A 1 285 ? -15.929 8.656 31.307 1.00 90.25 285 MET A CA 1
ATOM 2190 C C . MET A 1 285 ? -15.961 8.320 32.801 1.00 90.25 285 MET A C 1
ATOM 2192 O O . MET A 1 285 ? -16.779 8.884 33.524 1.00 90.25 285 MET A O 1
ATOM 2196 N N . ILE A 1 286 ? -15.092 7.412 33.259 1.00 90.31 286 ILE A N 1
ATOM 2197 C CA . ILE A 1 286 ? -15.119 6.858 34.626 1.00 90.31 286 ILE A CA 1
ATOM 2198 C C . ILE A 1 286 ? -13.792 7.009 35.389 1.00 90.31 286 ILE A C 1
ATOM 2200 O O . ILE A 1 286 ? -13.704 6.611 36.547 1.00 90.31 286 ILE A O 1
ATOM 2204 N N . GLY A 1 287 ? -12.770 7.621 34.784 1.00 92.62 287 GLY A N 1
ATOM 2205 C CA . GLY A 1 287 ? -11.441 7.770 35.380 1.00 92.62 287 GLY A CA 1
ATOM 2206 C C . GLY A 1 287 ? -10.518 6.578 35.116 1.00 92.62 287 GLY A C 1
ATOM 2207 O O . GLY A 1 287 ? -10.921 5.551 34.577 1.00 92.62 287 GLY A O 1
ATOM 2208 N N . ASP A 1 288 ? -9.248 6.725 35.483 1.00 91.19 288 ASP A N 1
ATOM 2209 C CA . ASP A 1 288 ? -8.175 5.798 35.117 1.00 91.19 288 ASP A CA 1
ATOM 2210 C C . ASP A 1 288 ? -8.206 4.463 35.879 1.00 91.19 288 ASP A C 1
ATOM 2212 O O . ASP A 1 288 ? -8.223 3.412 35.241 1.00 91.19 288 ASP A O 1
ATOM 2216 N N . ASN A 1 289 ? -8.256 4.479 37.217 1.00 92.69 289 ASN A N 1
ATOM 2217 C CA . ASN A 1 289 ? -8.314 3.245 38.011 1.00 92.69 289 ASN A CA 1
ATOM 2218 C C . ASN A 1 289 ? -9.572 2.419 37.693 1.00 92.69 289 ASN A C 1
ATOM 2220 O O . ASN A 1 289 ? -9.404 1.259 37.327 1.00 92.69 289 ASN A O 1
ATOM 2224 N N . PRO A 1 290 ? -10.799 2.987 37.708 1.00 92.50 290 PRO A N 1
ATOM 2225 C CA . PRO A 1 290 ? -11.997 2.202 37.412 1.00 92.50 290 PRO A CA 1
ATOM 2226 C C . PRO A 1 290 ? -11.988 1.630 35.991 1.00 92.50 290 PRO A C 1
ATOM 2228 O O . PRO A 1 290 ? -12.414 0.501 35.778 1.00 92.50 290 PRO A O 1
ATOM 2231 N N . ALA A 1 291 ? -11.454 2.369 35.010 1.00 93.88 291 ALA A N 1
ATOM 2232 C CA . ALA A 1 291 ? -11.317 1.860 33.649 1.00 93.88 291 ALA A CA 1
ATOM 2233 C C . ALA A 1 291 ? -10.371 0.653 33.567 1.00 93.88 291 ALA A C 1
ATOM 2235 O O . ALA A 1 291 ? -10.669 -0.305 32.858 1.00 93.88 291 ALA A O 1
ATOM 2236 N N . TYR A 1 292 ? -9.250 0.668 34.288 1.00 95.38 292 TYR A N 1
ATOM 2237 C CA . TYR A 1 292 ? -8.316 -0.460 34.294 1.00 95.38 292 TYR A CA 1
ATOM 2238 C C . TYR A 1 292 ? -8.788 -1.632 35.155 1.00 95.38 292 TYR A C 1
ATOM 2240 O O . TYR A 1 292 ? -8.509 -2.778 34.799 1.00 95.38 292 TYR A O 1
ATOM 2248 N N . ASP A 1 293 ? -9.553 -1.385 36.217 1.00 94.06 293 ASP A N 1
ATOM 2249 C CA . ASP A 1 293 ? -10.232 -2.445 36.970 1.00 94.06 293 ASP A CA 1
ATOM 2250 C C . ASP A 1 293 ? -11.197 -3.207 36.044 1.00 94.06 293 ASP A C 1
ATOM 2252 O O . ASP A 1 293 ? -11.171 -4.433 35.994 1.00 94.06 293 ASP A O 1
ATOM 2256 N N . VAL A 1 294 ? -11.950 -2.492 35.200 1.00 93.25 294 VAL A N 1
ATOM 2257 C CA . VAL A 1 294 ? -12.826 -3.080 34.167 1.00 93.25 294 VAL A CA 1
ATOM 2258 C C . VAL A 1 294 ? -12.055 -3.901 33.127 1.00 93.25 294 VAL A C 1
ATOM 2260 O O . VAL A 1 294 ? -12.548 -4.919 32.652 1.00 93.25 294 VAL A O 1
ATOM 2263 N N . VAL A 1 295 ? -10.844 -3.491 32.753 1.00 93.50 295 VAL A N 1
ATOM 2264 C CA . VAL A 1 295 ? -10.024 -4.231 31.776 1.00 93.50 295 VAL A CA 1
ATOM 2265 C C . VAL A 1 295 ? -9.414 -5.496 32.388 1.00 93.50 295 VAL A C 1
ATOM 2267 O O . VAL A 1 295 ? -9.246 -6.501 31.696 1.00 93.50 295 VAL A O 1
ATOM 2270 N N . THR A 1 296 ? -9.064 -5.459 33.675 1.00 93.44 296 THR A N 1
ATOM 2271 C CA . THR A 1 296 ? -8.217 -6.480 34.313 1.00 93.44 296 THR A CA 1
ATOM 2272 C C . THR A 1 296 ? -8.968 -7.472 35.192 1.00 93.44 296 THR A C 1
ATOM 2274 O O . THR A 1 296 ? -8.558 -8.631 35.258 1.00 93.44 296 THR A O 1
ATOM 2277 N N . ASP A 1 297 ? -10.056 -7.059 35.843 1.00 93.19 297 ASP A N 1
ATOM 2278 C CA . ASP A 1 297 ? -10.854 -7.901 36.732 1.00 93.19 297 ASP A CA 1
ATOM 2279 C C . ASP A 1 297 ? -12.229 -8.218 36.114 1.00 93.19 297 ASP A C 1
ATOM 2281 O O . ASP A 1 297 ? -13.070 -7.325 35.978 1.00 93.19 297 ASP A O 1
ATOM 2285 N N . PRO A 1 298 ? -12.523 -9.499 35.810 1.00 92.69 298 PRO A N 1
ATOM 2286 C CA . PRO A 1 298 ? -13.822 -9.904 35.279 1.00 92.69 298 PRO A CA 1
ATOM 2287 C C . PRO A 1 298 ? -15.014 -9.530 36.171 1.00 92.69 298 PRO A C 1
ATOM 2289 O O . PRO A 1 298 ? -16.129 -9.409 35.669 1.00 92.69 298 PRO A O 1
ATOM 2292 N N . SER A 1 299 ? -14.815 -9.394 37.487 1.00 92.50 299 SER A N 1
ATOM 2293 C CA . SER A 1 299 ? -15.900 -9.035 38.414 1.00 92.50 299 SER A CA 1
ATOM 2294 C C . SER A 1 299 ? -16.247 -7.551 38.303 1.00 92.50 299 SER A C 1
ATOM 2296 O O . SER A 1 299 ? -17.416 -7.213 38.142 1.00 92.50 299 SER A O 1
ATOM 2298 N N . SER A 1 300 ? -15.232 -6.686 38.293 1.00 92.81 300 SER A N 1
ATOM 2299 C CA . SER A 1 300 ? -15.368 -5.248 38.032 1.00 92.81 300 SER A CA 1
ATOM 2300 C C . SER A 1 300 ? -15.949 -4.979 36.639 1.00 92.81 300 SER A C 1
ATOM 2302 O O . SER A 1 300 ? -16.825 -4.130 36.475 1.00 92.81 300 SER A O 1
ATOM 2304 N N . ALA A 1 301 ? -15.528 -5.754 35.634 1.00 92.56 301 ALA A N 1
ATOM 2305 C CA . ALA A 1 301 ? -16.086 -5.696 34.285 1.00 92.56 301 ALA A CA 1
ATOM 2306 C C . ALA A 1 301 ? -17.580 -6.074 34.237 1.00 92.56 301 ALA A C 1
ATOM 2308 O O . ALA A 1 301 ? -18.373 -5.471 33.516 1.00 92.56 301 ALA A O 1
ATOM 2309 N N . GLU A 1 302 ? -17.984 -7.088 34.998 1.00 93.56 302 GLU A N 1
ATOM 2310 C CA . GLU A 1 302 ? -19.381 -7.511 35.103 1.00 93.56 302 GLU A CA 1
ATOM 2311 C C . GLU A 1 302 ? -20.238 -6.466 35.833 1.00 93.56 302 GLU A C 1
ATOM 2313 O O . GLU A 1 302 ? -21.345 -6.158 35.386 1.00 93.56 302 GLU A O 1
ATOM 2318 N N . GLU A 1 303 ? -19.712 -5.879 36.908 1.00 92.62 303 GLU A N 1
ATOM 2319 C CA . GLU A 1 303 ? -20.381 -4.822 37.669 1.00 92.62 303 GLU A CA 1
ATOM 2320 C C . GLU A 1 303 ? -20.644 -3.585 36.803 1.00 92.62 303 GLU A C 1
ATOM 2322 O O . GLU A 1 303 ? -21.793 -3.140 36.724 1.00 92.62 303 GLU A O 1
ATOM 2327 N N . ILE A 1 304 ? -19.634 -3.102 36.065 1.00 90.38 304 ILE A N 1
ATOM 2328 C CA . ILE A 1 304 ? -19.821 -1.952 35.172 1.00 90.38 304 ILE A CA 1
ATOM 2329 C C . ILE A 1 304 ? -20.822 -2.271 34.059 1.00 90.38 304 ILE A C 1
ATOM 2331 O O . ILE A 1 304 ? -21.663 -1.440 33.732 1.00 90.38 304 ILE A O 1
ATOM 2335 N N . VAL A 1 305 ? -20.802 -3.482 33.489 1.00 91.75 305 VAL A N 1
ATOM 2336 C CA . VAL A 1 305 ? -21.762 -3.874 32.446 1.00 91.75 305 VAL A CA 1
ATOM 2337 C C . VAL A 1 305 ? -23.188 -3.817 32.986 1.00 91.75 305 VAL A C 1
ATOM 2339 O O . VAL A 1 305 ? -24.075 -3.297 32.308 1.00 91.75 305 VAL A O 1
ATOM 2342 N N . PHE A 1 306 ? -23.426 -4.306 34.203 1.00 92.75 306 PHE A N 1
ATOM 2343 C CA . PHE A 1 306 ? -24.751 -4.237 34.814 1.00 92.75 306 PHE A CA 1
ATOM 2344 C C . PHE A 1 306 ? -25.184 -2.804 35.110 1.00 92.75 306 PHE A C 1
ATOM 2346 O O . PHE A 1 306 ? -26.302 -2.443 34.742 1.00 92.75 306 PHE A O 1
ATOM 2353 N N . GLU A 1 307 ? -24.314 -1.980 35.688 1.00 90.88 307 GLU A N 1
ATOM 2354 C CA . GLU A 1 307 ? -24.607 -0.567 35.953 1.00 90.88 307 GLU A CA 1
ATOM 2355 C C . GLU A 1 307 ? -24.951 0.191 34.660 1.00 90.88 307 GLU A C 1
ATOM 2357 O O . GLU A 1 307 ? -25.896 0.983 34.591 1.00 90.88 307 GLU A O 1
ATOM 2362 N N . VAL A 1 308 ? -24.223 -0.093 33.584 1.00 89.94 308 VAL A N 1
ATOM 2363 C CA . VAL A 1 308 ? -24.414 0.559 32.290 1.00 89.94 308 VAL A CA 1
ATOM 2364 C C . VAL A 1 308 ? -25.710 0.112 31.604 1.00 89.94 308 VAL A C 1
ATOM 2366 O O . VAL A 1 308 ? -26.415 0.935 31.016 1.00 89.94 308 VAL A O 1
ATOM 2369 N N . ILE A 1 309 ? -26.071 -1.169 31.716 1.00 89.88 309 ILE A N 1
ATOM 2370 C CA . ILE A 1 309 ? -27.370 -1.681 31.250 1.00 89.88 309 ILE A CA 1
ATOM 2371 C C . ILE A 1 309 ? -28.510 -1.033 32.044 1.00 89.88 309 ILE A C 1
ATOM 2373 O O . ILE 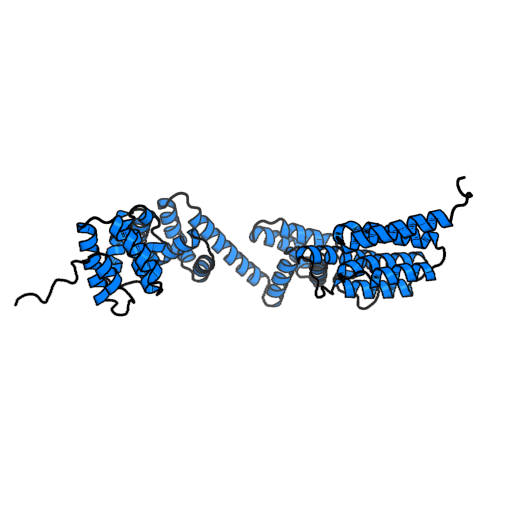A 1 309 ? -29.502 -0.593 31.463 1.00 89.88 309 ILE A O 1
ATOM 2377 N N . GLU A 1 310 ? -28.369 -0.948 33.365 1.00 90.38 310 GLU A N 1
ATOM 2378 C CA . GLU A 1 310 ? -29.384 -0.388 34.261 1.00 90.38 310 GLU A CA 1
ATOM 2379 C C . GLU A 1 310 ? -29.512 1.138 34.148 1.00 90.38 310 GLU A C 1
ATOM 2381 O O . GLU A 1 310 ? -30.565 1.672 34.482 1.00 90.38 310 GLU A O 1
ATOM 2386 N N . SER A 1 311 ? -28.494 1.833 33.632 1.00 89.38 311 SER A N 1
ATOM 2387 C CA . SER A 1 311 ? -28.544 3.267 33.303 1.00 89.38 311 SER A CA 1
ATOM 2388 C C . SER A 1 311 ? -28.964 3.560 31.857 1.00 89.38 311 SER A C 1
ATOM 2390 O O . SER A 1 311 ? -29.185 4.720 31.507 1.00 89.38 311 SER A O 1
ATOM 2392 N N . GLY A 1 312 ? -29.103 2.534 31.010 1.00 87.12 312 GLY A N 1
ATOM 2393 C CA . GLY A 1 312 ? -29.511 2.675 29.609 1.00 87.12 312 GLY A CA 1
ATOM 2394 C C . GLY A 1 312 ? -28.454 3.296 28.689 1.00 87.12 312 GLY A C 1
ATOM 2395 O O . GLY A 1 312 ? -28.764 3.660 27.554 1.00 87.12 312 GLY A O 1
ATOM 2396 N N . ASN A 1 313 ? -27.201 3.422 29.135 1.00 89.44 313 ASN A N 1
ATOM 2397 C CA . ASN A 1 313 ? -26.137 4.046 28.350 1.00 89.44 313 ASN A CA 1
ATOM 2398 C C . ASN A 1 313 ? -25.475 3.038 27.393 1.00 89.44 313 ASN A C 1
ATOM 2400 O O . ASN A 1 313 ? -24.378 2.535 27.630 1.00 89.44 313 ASN A O 1
ATOM 2404 N N . LEU A 1 314 ? -26.139 2.759 26.270 1.00 88.38 314 LEU A N 1
ATOM 2405 C CA . LEU A 1 314 ? -25.663 1.788 25.273 1.00 88.38 314 LEU A CA 1
ATOM 2406 C C . LEU A 1 314 ? -24.306 2.161 24.648 1.00 88.38 314 LEU A C 1
ATOM 2408 O O . LEU A 1 314 ? -23.543 1.277 24.259 1.00 88.38 314 LEU A O 1
ATOM 2412 N N . ALA A 1 315 ? -23.979 3.455 24.581 1.00 86.88 315 ALA A N 1
ATOM 2413 C CA . ALA A 1 315 ? -22.680 3.914 24.094 1.00 86.88 315 ALA A CA 1
ATOM 2414 C C . ALA A 1 315 ? -21.552 3.506 25.054 1.00 86.88 315 ALA A C 1
ATOM 2416 O O . ALA A 1 315 ? -20.544 2.947 24.620 1.00 86.88 315 ALA A O 1
ATOM 2417 N N . LEU A 1 316 ? -21.748 3.715 26.360 1.00 89.00 316 LEU A N 1
ATOM 2418 C CA . LEU A 1 316 ? -20.813 3.242 27.378 1.00 89.00 316 LEU A CA 1
ATOM 2419 C C . LEU A 1 316 ? -20.755 1.709 27.413 1.00 89.00 316 LEU A C 1
ATOM 2421 O O . LEU A 1 316 ? -19.678 1.164 27.629 1.00 89.00 316 LEU A O 1
ATOM 2425 N N . LEU A 1 317 ? -21.861 1.007 27.125 1.00 92.00 317 LEU A N 1
ATOM 2426 C CA . LEU A 1 317 ? -21.876 -0.461 27.092 1.00 92.00 317 LEU A CA 1
ATOM 2427 C C . LEU A 1 317 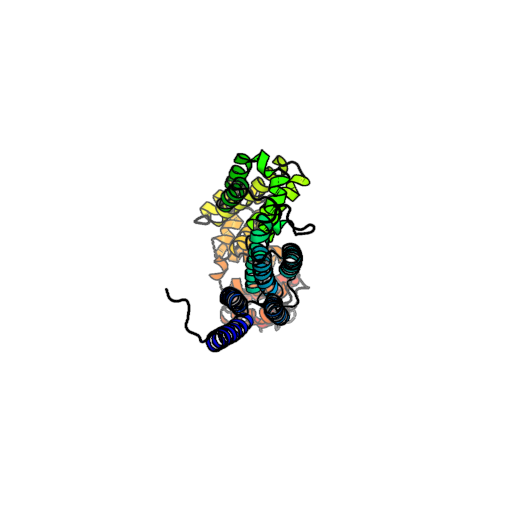? -20.947 -0.987 26.001 1.00 92.00 317 LEU A C 1
ATOM 2429 O O . LEU A 1 317 ? -20.143 -1.877 26.253 1.00 92.00 317 LEU A O 1
ATOM 2433 N N . SER A 1 318 ? -21.032 -0.408 24.801 1.00 91.88 318 SER A N 1
ATOM 2434 C CA . SER A 1 318 ? -20.162 -0.770 23.680 1.00 91.88 318 SER A CA 1
ATOM 2435 C C . SER A 1 318 ? -18.690 -0.519 24.009 1.00 91.88 318 SER A C 1
ATOM 2437 O O . SER A 1 318 ? -17.842 -1.371 23.739 1.00 91.88 318 SER A O 1
ATOM 2439 N N . VAL A 1 319 ? -18.388 0.622 24.633 1.00 93.19 319 VAL A N 1
ATOM 2440 C CA . VAL A 1 319 ? -17.026 0.988 25.032 1.00 93.19 319 VAL A CA 1
ATOM 2441 C C . VAL A 1 319 ? -16.495 0.042 26.119 1.00 93.19 319 VAL A C 1
ATOM 2443 O O . VAL A 1 319 ? -15.415 -0.520 25.953 1.00 93.19 319 VAL A O 1
ATOM 2446 N N . ALA A 1 320 ? -17.261 -0.204 27.184 1.00 92.69 320 ALA A N 1
ATOM 2447 C CA . ALA A 1 320 ? -16.882 -1.122 28.258 1.00 92.69 320 ALA A CA 1
ATOM 2448 C C . ALA A 1 320 ? -16.661 -2.547 27.741 1.00 92.69 320 ALA A C 1
ATOM 2450 O O . ALA A 1 320 ? -15.636 -3.158 28.030 1.00 92.69 320 ALA A O 1
ATOM 2451 N N . PHE A 1 321 ? -17.576 -3.042 26.906 1.00 92.50 321 PHE A N 1
ATOM 2452 C CA . PHE A 1 321 ? -17.484 -4.369 26.305 1.00 92.50 321 PHE A CA 1
ATOM 2453 C C . PHE A 1 321 ? -16.255 -4.525 25.397 1.00 92.50 321 PHE A C 1
ATOM 2455 O O . PHE A 1 321 ? -15.616 -5.572 25.407 1.00 92.50 321 PHE A O 1
ATOM 2462 N N . THR A 1 322 ? -15.896 -3.482 24.641 1.00 93.50 322 THR A N 1
ATOM 2463 C CA . THR A 1 322 ? -14.714 -3.502 23.760 1.00 93.50 322 THR A CA 1
ATOM 2464 C C . THR A 1 322 ? -13.406 -3.459 24.556 1.00 93.50 322 THR A C 1
ATOM 2466 O O . THR A 1 322 ? -12.429 -4.088 24.163 1.00 93.50 322 THR A O 1
ATOM 2469 N N . ALA A 1 323 ? -13.371 -2.732 25.676 1.00 93.69 323 ALA A N 1
ATOM 2470 C CA . ALA A 1 323 ? -12.188 -2.644 26.529 1.00 93.69 323 ALA A CA 1
ATOM 2471 C C . ALA A 1 323 ? -11.969 -3.914 27.378 1.00 93.69 323 ALA A C 1
ATOM 2473 O O . ALA A 1 323 ? -10.829 -4.345 27.565 1.00 93.69 323 ALA A O 1
ATOM 2474 N N . ALA A 1 324 ? -13.049 -4.515 27.883 1.00 92.56 324 ALA A N 1
ATOM 2475 C CA . ALA A 1 324 ? -13.024 -5.617 28.842 1.00 92.56 324 ALA A CA 1
ATOM 2476 C C . ALA A 1 324 ? -13.014 -6.998 28.169 1.00 92.56 324 ALA A C 1
ATOM 2478 O O . ALA A 1 324 ? -13.973 -7.768 28.258 1.00 92.56 324 ALA A O 1
ATOM 2479 N N . THR A 1 325 ? -11.903 -7.359 27.526 1.00 88.38 325 THR A N 1
ATOM 2480 C CA . THR A 1 325 ? -11.737 -8.698 26.924 1.00 88.38 325 THR A CA 1
ATOM 2481 C C . THR A 1 325 ? -11.808 -9.830 27.958 1.00 88.38 325 THR A C 1
ATOM 2483 O O . THR A 1 325 ? -12.223 -10.941 27.629 1.00 88.38 325 THR A O 1
ATOM 2486 N N . CYS A 1 326 ? -11.512 -9.536 29.229 1.00 90.69 326 CYS A N 1
ATOM 2487 C CA . CYS A 1 326 ? -11.659 -10.447 30.367 1.00 90.69 326 CYS A CA 1
ATOM 2488 C C . CYS A 1 326 ? -13.114 -10.896 30.627 1.00 90.69 326 CYS A C 1
ATOM 2490 O O . CYS A 1 326 ? -13.333 -11.929 31.260 1.00 90.69 326 CYS A O 1
ATOM 2492 N N . LEU A 1 327 ? -14.127 -10.195 30.089 1.00 89.81 327 LEU A N 1
ATOM 2493 C CA . LEU A 1 327 ? -15.528 -10.635 30.158 1.00 89.81 327 LEU A CA 1
ATOM 2494 C C . LEU A 1 327 ? -15.761 -11.984 29.475 1.00 89.81 327 LEU A C 1
ATOM 2496 O O . LEU A 1 327 ? -16.740 -12.654 29.801 1.00 89.81 327 LEU A O 1
ATOM 2500 N N . ALA A 1 328 ? -14.876 -12.413 28.571 1.00 86.62 328 ALA A N 1
ATOM 2501 C CA . ALA A 1 328 ? -14.935 -13.748 27.981 1.00 86.62 328 ALA A CA 1
ATOM 2502 C C . ALA A 1 328 ? -14.926 -14.869 29.045 1.00 86.62 328 ALA A C 1
ATOM 2504 O O . ALA A 1 328 ? -15.541 -15.915 28.831 1.00 86.62 328 ALA A O 1
ATOM 2505 N N . ASP A 1 329 ? -14.336 -14.627 30.223 1.00 88.56 329 ASP A N 1
ATOM 2506 C CA . ASP A 1 329 ? -14.346 -15.559 31.361 1.00 88.56 329 ASP A CA 1
ATOM 2507 C C . ASP A 1 329 ? -15.711 -15.620 32.085 1.00 88.56 329 ASP A C 1
ATOM 2509 O O . ASP A 1 329 ? -15.942 -16.478 32.943 1.00 88.56 329 ASP A O 1
ATOM 2513 N N . ARG A 1 330 ? -16.649 -14.726 31.741 1.00 90.62 330 ARG A N 1
ATOM 2514 C CA . ARG A 1 330 ? -18.024 -14.640 32.262 1.00 90.62 330 ARG A CA 1
ATOM 2515 C C . ARG A 1 330 ? -19.034 -14.832 31.120 1.00 90.62 330 ARG A C 1
ATOM 2517 O O . ARG A 1 330 ? -19.706 -13.881 30.714 1.00 90.62 330 ARG A O 1
ATOM 2524 N N . PRO A 1 331 ? -19.218 -16.067 30.613 1.00 89.69 331 PRO A N 1
ATOM 2525 C CA . PRO A 1 331 ? -19.920 -16.319 29.351 1.00 89.69 331 PRO A CA 1
ATOM 2526 C C . PRO A 1 331 ? -21.384 -15.863 29.351 1.00 89.69 331 PRO A C 1
ATOM 2528 O O . PRO A 1 331 ? -21.894 -15.424 28.325 1.00 89.69 331 PRO A O 1
ATOM 2531 N N . VAL A 1 332 ? -22.080 -15.929 30.490 1.00 92.12 332 VAL A N 1
ATOM 2532 C CA . VAL A 1 332 ? -23.479 -15.475 30.591 1.00 92.12 332 VAL A CA 1
ATOM 2533 C C . VAL A 1 332 ? -23.574 -13.951 30.444 1.00 92.12 332 VAL A C 1
ATOM 2535 O O . VAL A 1 332 ? -24.362 -13.460 29.637 1.00 92.12 332 VAL A O 1
ATOM 2538 N N . THR A 1 333 ? -22.737 -13.206 31.168 1.00 92.31 333 THR A N 1
ATOM 2539 C CA . THR A 1 333 ? -22.696 -11.735 31.138 1.00 92.31 333 THR A CA 1
ATOM 2540 C C . THR A 1 333 ? -22.204 -11.220 29.793 1.00 92.31 333 THR A C 1
ATOM 2542 O O . THR A 1 333 ? -22.813 -10.319 29.216 1.00 92.31 333 THR A O 1
ATOM 2545 N N . TRP A 1 334 ? -21.161 -11.843 29.244 1.00 92.69 334 TRP A N 1
ATOM 2546 C CA . TRP A 1 334 ? -20.659 -11.527 27.912 1.00 92.69 334 TRP A CA 1
ATOM 2547 C C . TRP A 1 334 ? -21.741 -11.709 26.839 1.00 92.69 334 TRP A C 1
ATOM 2549 O O . TRP A 1 334 ? -21.944 -10.819 26.008 1.00 92.69 334 TRP A O 1
ATOM 2559 N N . ARG A 1 335 ? -22.514 -12.807 26.888 1.00 93.38 335 ARG A N 1
ATOM 2560 C CA . ARG A 1 335 ? -23.635 -13.011 25.958 1.00 93.38 335 ARG A CA 1
ATOM 2561 C C . ARG A 1 335 ? -24.753 -11.999 26.168 1.00 93.38 335 ARG A C 1
ATOM 2563 O O . ARG A 1 335 ? -25.297 -11.522 25.180 1.00 93.38 335 ARG A O 1
ATOM 2570 N N . LEU A 1 336 ? -25.079 -11.634 27.410 1.00 94.00 336 LEU A N 1
ATOM 2571 C CA . LEU A 1 336 ? -26.104 -10.621 27.677 1.00 94.00 336 LEU A CA 1
ATOM 2572 C C . LEU A 1 336 ? -25.733 -9.280 27.034 1.00 94.00 336 LEU A C 1
ATOM 2574 O O . LEU A 1 336 ? -26.543 -8.698 26.314 1.00 94.00 336 LEU A O 1
ATOM 2578 N N . ALA A 1 337 ? -24.504 -8.814 27.263 1.00 93.00 337 ALA A N 1
ATOM 2579 C CA . ALA A 1 337 ? -24.003 -7.583 26.661 1.00 93.00 337 ALA A CA 1
ATOM 2580 C C . ALA A 1 337 ? -23.995 -7.674 25.125 1.00 93.00 337 ALA A C 1
ATOM 2582 O O . ALA A 1 337 ? -24.468 -6.758 24.456 1.00 93.00 337 ALA A O 1
ATOM 2583 N N . THR A 1 338 ? -23.555 -8.810 24.571 1.00 93.44 338 THR A N 1
ATOM 2584 C CA . THR A 1 338 ? -23.560 -9.071 23.120 1.00 93.44 338 THR A CA 1
ATOM 2585 C C . THR A 1 338 ? -24.964 -8.962 22.530 1.00 93.44 338 THR A C 1
ATOM 2587 O O . THR A 1 338 ? -25.156 -8.275 21.532 1.00 93.44 338 THR A O 1
ATOM 2590 N N . VAL A 1 339 ? -25.964 -9.587 23.158 1.00 94.56 339 VAL A N 1
ATOM 2591 C CA . VAL A 1 339 ? -27.365 -9.526 22.715 1.00 94.56 339 VAL A CA 1
ATOM 2592 C C . VAL A 1 339 ? -27.852 -8.080 22.665 1.00 94.56 339 VAL A C 1
ATOM 2594 O O . VAL A 1 339 ? -28.379 -7.656 21.642 1.00 94.56 339 VAL A O 1
ATOM 2597 N N . ILE A 1 340 ? -27.629 -7.301 23.725 1.00 93.69 340 ILE A N 1
ATOM 2598 C CA . ILE A 1 340 ? -28.063 -5.897 23.787 1.00 93.69 340 ILE A CA 1
ATOM 2599 C C . ILE A 1 340 ? -27.387 -5.060 22.688 1.00 93.69 340 ILE A C 1
ATOM 2601 O O . ILE A 1 340 ? -28.051 -4.267 22.020 1.00 93.69 340 ILE A O 1
ATOM 2605 N N . LEU A 1 341 ? -26.087 -5.262 22.456 1.00 92.75 341 LEU A N 1
ATOM 2606 C CA . LEU A 1 341 ? -25.340 -4.564 21.405 1.00 92.75 341 LEU A CA 1
ATOM 2607 C C . LEU A 1 341 ? -25.779 -4.971 19.988 1.00 92.75 341 LEU A C 1
ATOM 2609 O O . LEU A 1 341 ? -25.775 -4.126 19.093 1.00 92.75 341 LEU A O 1
ATOM 2613 N N . LEU A 1 342 ? -26.181 -6.226 19.771 1.00 93.88 342 LEU A N 1
ATOM 2614 C CA . LEU A 1 342 ? -26.752 -6.689 18.499 1.00 93.88 342 LEU A CA 1
ATOM 2615 C C . LEU A 1 342 ? -28.140 -6.084 18.252 1.00 93.88 342 LEU A C 1
ATOM 2617 O O . LEU A 1 342 ? -28.423 -5.645 17.138 1.00 93.88 342 LEU A O 1
ATOM 2621 N N . LEU A 1 343 ? -28.986 -5.988 19.285 1.00 92.19 343 LEU A N 1
ATOM 2622 C CA . LEU A 1 343 ? -30.283 -5.308 19.176 1.00 92.19 343 LEU A CA 1
ATOM 2623 C C . LEU A 1 343 ? -30.115 -3.821 18.839 1.00 92.19 343 LEU A C 1
ATOM 2625 O O . LEU A 1 343 ? -30.828 -3.305 17.982 1.00 92.19 343 LEU A O 1
ATOM 2629 N N . ALA A 1 344 ? -29.136 -3.144 19.448 1.00 90.94 344 ALA A N 1
ATOM 2630 C CA . ALA A 1 344 ? -28.814 -1.752 19.124 1.00 90.94 344 ALA A CA 1
ATOM 2631 C C . ALA A 1 344 ? -28.370 -1.568 17.657 1.00 90.94 344 ALA A C 1
ATOM 2633 O O . ALA A 1 344 ? -28.579 -0.506 17.077 1.00 90.94 344 ALA A O 1
ATOM 2634 N N . GLN A 1 345 ? -27.806 -2.613 17.043 1.00 91.75 345 GLN A N 1
ATOM 2635 C CA . GLN A 1 345 ? -27.427 -2.662 15.625 1.00 91.75 345 GLN A CA 1
ATOM 2636 C C . GLN A 1 345 ? -28.547 -3.190 14.711 1.00 91.75 345 GLN A C 1
ATOM 2638 O O . GLN A 1 345 ? -28.340 -3.336 13.510 1.00 91.75 345 GLN A O 1
ATOM 2643 N N . SER A 1 346 ? -29.746 -3.447 15.249 1.00 90.19 346 SER A N 1
ATOM 2644 C CA . SER A 1 346 ? -30.880 -4.048 14.527 1.00 90.19 346 SER A CA 1
ATOM 2645 C C . SER A 1 346 ? -30.606 -5.456 13.962 1.00 90.19 346 SER A C 1
ATOM 2647 O O . SER A 1 346 ? -31.257 -5.880 13.009 1.00 90.19 346 SER A O 1
ATOM 2649 N N . GLU A 1 347 ? -29.682 -6.217 14.559 1.00 91.88 347 GLU A N 1
ATOM 2650 C CA . GLU A 1 347 ? -29.367 -7.606 14.182 1.00 91.88 347 GLU A CA 1
ATOM 2651 C C . GLU A 1 347 ? -30.176 -8.628 15.010 1.00 91.88 347 GLU A C 1
ATOM 2653 O O . GLU A 1 347 ? -29.624 -9.452 15.747 1.00 91.88 347 GLU A O 1
ATOM 2658 N N . SER A 1 348 ? -31.508 -8.582 14.910 1.00 89.31 348 SER A N 1
ATOM 2659 C CA . SER A 1 348 ? -32.420 -9.380 15.752 1.00 89.31 348 SER A CA 1
ATOM 2660 C C . SER A 1 348 ? -32.229 -10.902 15.638 1.00 89.31 348 SER A C 1
ATOM 2662 O O . SER A 1 348 ? -32.345 -11.613 16.641 1.00 89.31 348 SER A O 1
ATOM 2664 N N . ASP A 1 349 ? -31.883 -11.414 14.454 1.00 90.31 349 ASP A N 1
ATOM 2665 C CA . ASP A 1 349 ? -31.675 -12.853 14.235 1.00 90.31 349 ASP A CA 1
ATOM 2666 C C . ASP A 1 349 ? -30.466 -13.373 15.026 1.00 90.31 349 ASP A C 1
ATOM 2668 O O . ASP A 1 349 ? -30.560 -14.364 15.757 1.00 90.31 349 ASP A O 1
ATOM 2672 N N . ARG A 1 350 ? -29.337 -12.655 14.957 1.00 92.75 350 ARG A N 1
ATOM 2673 C CA . ARG A 1 350 ? -28.123 -12.996 15.715 1.00 92.75 350 ARG A CA 1
ATOM 2674 C C . ARG A 1 350 ? -28.326 -12.784 17.209 1.00 92.75 350 ARG A C 1
ATOM 2676 O O . ARG A 1 350 ? -27.886 -13.612 18.003 1.00 92.75 350 ARG A O 1
ATOM 2683 N N . ALA A 1 351 ? -29.038 -11.728 17.606 1.00 93.00 351 ALA A N 1
ATOM 2684 C CA . ALA A 1 351 ? -29.397 -11.513 19.005 1.00 93.00 351 ALA A CA 1
ATOM 2685 C C . ALA A 1 351 ? -30.197 -12.704 19.573 1.00 93.00 351 ALA A C 1
ATOM 2687 O O . ALA A 1 351 ? -29.931 -13.159 20.688 1.00 93.00 351 ALA A O 1
ATOM 2688 N N . THR A 1 352 ? -31.116 -13.273 18.789 1.00 92.88 352 THR A N 1
ATOM 2689 C CA . THR A 1 352 ? -31.905 -14.452 19.182 1.00 92.88 352 THR A CA 1
ATOM 2690 C C . THR A 1 352 ? -31.030 -15.695 19.357 1.00 92.88 352 THR A C 1
ATOM 2692 O O . THR A 1 352 ? -31.178 -16.430 20.337 1.00 92.88 352 THR A O 1
ATOM 2695 N N . GLU A 1 353 ? -30.074 -15.923 18.453 1.00 93.00 353 GLU A N 1
ATOM 2696 C CA . GLU A 1 353 ? -29.117 -17.030 18.557 1.00 93.00 353 GLU A CA 1
ATOM 2697 C C . GLU A 1 353 ? -28.297 -16.957 19.855 1.00 93.00 353 GLU A C 1
ATOM 2699 O O . GLU A 1 353 ? -28.270 -17.919 20.630 1.00 93.00 353 GLU A O 1
ATOM 2704 N N . PHE A 1 354 ? -27.688 -15.801 20.138 1.00 92.56 354 PHE A N 1
ATOM 2705 C CA . PHE A 1 354 ? -26.923 -15.590 21.372 1.00 92.56 354 PHE A CA 1
ATOM 2706 C C . PHE A 1 354 ? -27.796 -15.676 22.630 1.00 92.56 354 PHE A C 1
ATOM 2708 O O . PHE A 1 354 ? -27.332 -16.162 23.663 1.00 92.56 354 PHE A O 1
ATOM 2715 N N . THR A 1 355 ? -29.068 -15.279 22.546 1.00 94.12 355 THR A N 1
ATOM 2716 C CA . THR A 1 355 ? -30.027 -15.414 23.653 1.00 94.12 355 THR A CA 1
ATOM 2717 C C . THR A 1 355 ? -30.302 -16.876 23.989 1.00 94.12 355 THR A C 1
ATOM 2719 O O . THR A 1 355 ? -30.277 -17.251 25.159 1.00 94.12 355 THR A O 1
ATOM 2722 N N . ASN A 1 356 ? -30.485 -17.737 22.985 1.00 93.19 356 ASN A N 1
ATOM 2723 C CA . ASN A 1 356 ? -30.669 -19.174 23.215 1.00 93.19 356 ASN A CA 1
ATOM 2724 C C . ASN A 1 356 ? -29.449 -19.807 23.900 1.00 93.19 356 ASN A C 1
ATOM 2726 O O . ASN A 1 356 ? -29.599 -20.622 24.811 1.00 93.19 356 ASN A O 1
ATOM 2730 N N . GLN A 1 357 ? -28.240 -19.400 23.505 1.00 92.38 357 GLN A N 1
ATOM 2731 C CA . GLN A 1 357 ? -27.006 -19.848 24.157 1.00 92.38 357 GLN A CA 1
ATOM 2732 C C . GLN A 1 357 ? -26.890 -19.324 25.597 1.00 92.38 357 GLN A C 1
ATOM 2734 O O . GLN A 1 357 ? -26.484 -20.064 26.490 1.00 92.38 357 GLN A O 1
ATOM 2739 N N . LEU A 1 358 ? -27.277 -18.068 25.848 1.00 93.56 358 LEU A N 1
ATOM 2740 C CA . LEU A 1 358 ? -27.345 -17.506 27.199 1.00 93.56 358 LEU A CA 1
ATOM 2741 C C . LEU A 1 358 ? -28.283 -18.330 28.082 1.00 93.56 358 LEU A C 1
ATOM 2743 O O . LEU A 1 358 ? -27.909 -18.687 29.194 1.00 93.56 358 LEU A O 1
ATOM 2747 N N . VAL A 1 359 ? -29.479 -18.661 27.590 1.00 92.81 359 VAL A N 1
ATOM 2748 C CA . VAL A 1 359 ? -30.478 -19.444 28.333 1.00 92.81 359 VAL A CA 1
ATOM 2749 C C . VAL A 1 359 ? -29.986 -20.852 28.657 1.00 92.81 359 VAL A C 1
ATOM 2751 O O . VAL A 1 359 ? -30.298 -21.358 29.734 1.00 92.81 359 VAL A O 1
ATOM 2754 N N . ALA A 1 360 ? -29.225 -21.472 27.753 1.00 90.81 360 ALA A N 1
ATOM 2755 C CA . ALA A 1 360 ? -28.645 -22.794 27.973 1.00 90.81 360 ALA A CA 1
ATOM 2756 C C . ALA A 1 360 ? -27.616 -22.803 29.117 1.00 90.81 360 ALA A C 1
ATOM 2758 O O . ALA A 1 360 ? -27.585 -23.752 29.900 1.00 90.81 360 ALA A O 1
ATOM 2759 N N . ASP A 1 361 ? -26.823 -21.735 29.238 1.00 90.00 361 ASP A N 1
ATOM 2760 C CA . ASP A 1 361 ? -25.711 -21.662 30.192 1.00 90.00 361 ASP A CA 1
ATOM 2761 C C . ASP A 1 361 ? -26.083 -20.970 31.518 1.00 90.00 361 ASP A C 1
ATOM 2763 O O . ASP A 1 361 ? -25.401 -21.145 32.530 1.00 90.00 361 ASP A O 1
ATOM 2767 N N . ALA A 1 362 ? -27.159 -20.179 31.543 1.00 91.75 362 ALA A N 1
ATOM 2768 C CA . ALA A 1 362 ? -27.576 -19.412 32.712 1.00 91.75 362 ALA A CA 1
ATOM 2769 C C . ALA A 1 362 ? -28.427 -20.232 33.697 1.00 91.75 362 ALA A C 1
ATOM 2771 O O . ALA A 1 362 ? -29.420 -20.874 33.344 1.00 91.75 362 ALA A O 1
ATOM 2772 N N . SER A 1 363 ? -28.114 -20.121 34.990 1.00 92.62 363 SER A N 1
ATOM 2773 C CA . SER A 1 363 ? -28.963 -20.658 36.059 1.00 92.62 363 SER A CA 1
ATOM 2774 C C . SER A 1 363 ? -30.329 -19.946 36.122 1.00 92.62 363 SER A C 1
ATOM 2776 O O . SER A 1 363 ? -30.460 -18.801 35.680 1.00 92.62 363 SER A O 1
ATOM 2778 N N . PRO A 1 364 ? -31.368 -20.561 36.724 1.00 89.94 364 PRO A N 1
ATOM 2779 C CA . PRO A 1 364 ? -32.671 -19.913 36.899 1.00 89.94 364 PRO A CA 1
ATOM 2780 C C . PRO A 1 364 ? -32.596 -18.550 37.603 1.00 89.94 364 PRO A C 1
ATOM 2782 O O . PRO A 1 364 ? -33.265 -17.610 37.186 1.00 89.94 364 PRO A O 1
ATOM 2785 N N . LEU A 1 365 ? -31.736 -18.424 38.620 1.00 89.69 365 LEU A N 1
ATOM 2786 C CA . LEU A 1 365 ? -31.538 -17.170 39.349 1.00 89.69 365 LEU A CA 1
ATOM 2787 C C . LEU A 1 365 ? -30.897 -16.091 38.461 1.00 89.69 365 LEU A C 1
ATOM 2789 O O . LEU A 1 365 ? -31.320 -14.938 38.491 1.00 89.69 365 LEU A O 1
ATOM 2793 N N . GLN A 1 366 ? -29.907 -16.465 37.642 1.00 91.38 366 GLN A N 1
ATOM 2794 C CA . GLN A 1 366 ? -29.282 -15.544 36.687 1.00 91.38 366 GLN A CA 1
ATOM 2795 C C . GLN A 1 366 ? -30.286 -15.070 35.637 1.00 91.38 366 GLN A C 1
ATOM 2797 O O . GLN A 1 366 ? -30.369 -13.873 35.381 1.00 91.38 366 GLN A O 1
ATOM 2802 N N . ARG A 1 367 ? -31.104 -15.977 35.086 1.00 91.81 367 ARG A N 1
ATOM 2803 C CA . ARG A 1 367 ? -32.162 -15.612 34.130 1.00 91.81 367 ARG A CA 1
ATOM 2804 C C . ARG A 1 367 ? -33.144 -14.616 34.738 1.00 91.81 367 ARG A C 1
ATOM 2806 O O . ARG A 1 367 ? -33.372 -13.569 34.144 1.00 91.81 367 ARG A O 1
ATOM 2813 N N . GLN A 1 368 ? -33.623 -14.866 35.958 1.00 90.88 368 GLN A N 1
ATOM 2814 C CA . GLN A 1 368 ? -34.503 -13.932 36.667 1.00 90.88 368 GLN A CA 1
ATOM 2815 C C . GLN A 1 368 ? -33.844 -12.555 36.871 1.00 90.88 368 GLN A C 1
ATOM 2817 O O . GLN A 1 368 ? -34.469 -11.522 36.628 1.00 90.88 368 GLN A O 1
ATOM 2822 N N . ALA A 1 369 ? -32.571 -12.525 37.276 1.00 90.88 369 ALA A N 1
ATOM 2823 C CA . ALA A 1 369 ? -31.831 -11.282 37.472 1.00 90.88 369 ALA A CA 1
ATOM 2824 C C . ALA A 1 369 ? -31.627 -10.504 36.157 1.00 90.88 369 ALA A C 1
ATOM 2826 O O . ALA A 1 369 ? -31.772 -9.282 36.135 1.00 90.88 369 ALA A O 1
ATOM 2827 N N . HIS A 1 370 ? -31.320 -11.184 35.050 1.00 92.31 370 HIS A N 1
ATOM 2828 C CA . HIS A 1 370 ? -31.172 -10.549 33.738 1.00 92.31 370 HIS A CA 1
ATOM 2829 C C . HIS A 1 370 ? -32.508 -10.039 33.191 1.00 92.31 370 HIS A C 1
ATOM 2831 O O . HIS A 1 370 ? -32.556 -8.929 32.671 1.00 92.31 370 HIS A O 1
ATOM 2837 N N . THR A 1 371 ? -33.608 -10.766 33.396 1.00 92.62 371 THR A N 1
ATOM 2838 C CA . THR A 1 371 ? -34.964 -10.303 33.061 1.00 92.62 371 THR A CA 1
ATOM 2839 C C . THR A 1 371 ? -35.305 -8.988 33.762 1.00 92.62 371 THR A C 1
ATOM 2841 O O . THR A 1 371 ? -35.854 -8.081 33.137 1.00 92.62 371 THR A O 1
ATOM 2844 N N . ILE A 1 372 ? -34.963 -8.847 35.048 1.00 91.62 372 ILE A N 1
ATOM 2845 C CA . ILE A 1 372 ? -35.166 -7.590 35.787 1.00 91.62 372 ILE A CA 1
ATOM 2846 C C . ILE A 1 372 ? -34.369 -6.454 35.134 1.00 91.62 372 ILE A C 1
ATOM 2848 O O . ILE A 1 372 ? -34.939 -5.405 34.844 1.00 91.62 372 ILE A O 1
ATOM 2852 N N . ARG A 1 373 ? -33.088 -6.682 34.824 1.00 92.81 373 ARG A N 1
ATOM 2853 C CA . ARG A 1 373 ? -32.227 -5.679 34.172 1.00 92.81 373 ARG A CA 1
ATOM 2854 C C . ARG A 1 373 ? -32.730 -5.261 32.801 1.00 92.81 373 ARG A C 1
ATOM 2856 O O . ARG A 1 373 ? -32.779 -4.074 32.510 1.00 92.81 373 ARG A O 1
ATOM 2863 N N . LEU A 1 374 ? -33.155 -6.214 31.977 1.00 91.94 374 LEU A N 1
ATOM 2864 C CA . LEU A 1 374 ? -33.698 -5.928 30.650 1.00 91.94 374 LEU A CA 1
ATOM 2865 C C . LEU A 1 374 ? -35.023 -5.159 30.724 1.00 91.94 374 LEU A C 1
ATOM 2867 O O . LEU A 1 374 ? -35.268 -4.288 29.895 1.00 91.94 374 LEU A O 1
ATOM 2871 N N . ARG A 1 375 ? -35.859 -5.408 31.741 1.00 91.19 375 ARG A N 1
ATOM 2872 C CA . ARG A 1 375 ? -37.062 -4.595 31.996 1.00 91.19 375 ARG A CA 1
ATOM 2873 C C . ARG A 1 375 ? -36.714 -3.168 32.420 1.00 91.19 375 ARG A C 1
ATOM 2875 O O . ARG A 1 375 ? -37.395 -2.242 31.979 1.00 91.19 375 ARG A O 1
ATOM 2882 N N . THR A 1 376 ? -35.672 -2.983 33.232 1.00 91.88 376 THR A N 1
ATOM 2883 C CA . THR A 1 376 ? -35.138 -1.650 33.554 1.00 91.88 376 THR A CA 1
ATOM 2884 C C . THR A 1 376 ? -34.636 -0.964 32.286 1.00 91.88 376 THR A C 1
ATOM 2886 O O . THR A 1 376 ? -35.080 0.143 31.987 1.00 91.88 376 THR A O 1
ATOM 2889 N N . LEU A 1 377 ? -33.821 -1.647 31.477 1.00 91.56 377 LEU A N 1
ATOM 2890 C CA . LEU A 1 377 ? -33.334 -1.130 30.197 1.00 91.56 377 LEU A CA 1
ATOM 2891 C C . LEU A 1 377 ? -34.489 -0.735 29.269 1.00 91.56 377 LEU A C 1
ATOM 2893 O O . LEU A 1 377 ? -34.465 0.357 28.720 1.00 91.56 377 LEU A O 1
ATOM 2897 N N . ARG A 1 378 ? -35.541 -1.553 29.157 1.00 91.06 378 ARG A N 1
ATOM 2898 C CA . ARG A 1 378 ? -36.746 -1.237 28.372 1.00 91.06 378 ARG A CA 1
ATOM 2899 C C . ARG A 1 378 ? -37.405 0.073 28.806 1.00 91.06 378 ARG A C 1
ATOM 2901 O O . ARG A 1 378 ? -37.918 0.807 27.971 1.00 91.06 378 ARG A O 1
ATOM 2908 N N . SER A 1 379 ? -37.415 0.368 30.107 1.00 90.88 379 SER A N 1
ATOM 2909 C CA . SER A 1 379 ? -37.980 1.625 30.617 1.00 90.88 379 SER A CA 1
ATOM 2910 C C . SER A 1 379 ? -37.152 2.857 30.231 1.00 90.88 379 SER A C 1
ATOM 2912 O O . SER A 1 379 ? -37.713 3.938 30.073 1.00 90.88 379 SER A O 1
ATOM 2914 N N . LEU A 1 380 ? -35.840 2.687 30.047 1.00 89.75 380 LEU A N 1
ATOM 2915 C CA . LEU A 1 380 ? -34.892 3.757 29.720 1.00 89.75 380 LEU A CA 1
ATOM 2916 C C . LEU A 1 380 ? -34.635 3.890 28.210 1.00 89.75 380 LEU A C 1
ATOM 2918 O O . LEU A 1 380 ? -34.346 4.982 27.732 1.00 89.75 380 LEU A O 1
ATOM 2922 N N . ALA A 1 381 ? -34.770 2.793 27.465 1.00 86.19 381 ALA A N 1
ATOM 2923 C CA . ALA A 1 381 ? -34.579 2.683 26.024 1.00 86.19 381 ALA A CA 1
ATOM 2924 C C . ALA A 1 381 ? -35.783 1.955 25.381 1.00 86.19 381 ALA A C 1
ATOM 2926 O O . ALA A 1 381 ? -35.652 0.808 24.945 1.00 86.19 381 ALA A O 1
ATOM 2927 N N . PRO A 1 382 ? -36.969 2.595 25.330 1.00 82.56 382 PRO A N 1
ATOM 2928 C CA . PRO A 1 382 ? -38.201 1.963 24.847 1.00 82.56 382 PRO A CA 1
ATOM 2929 C C . PRO A 1 382 ? -38.174 1.625 23.351 1.00 82.56 382 PRO A C 1
ATOM 2931 O O . PRO A 1 382 ? -38.909 0.745 22.914 1.00 82.56 382 PRO A O 1
ATOM 2934 N N . ASP A 1 383 ? -37.314 2.290 22.579 1.00 85.12 383 ASP A N 1
ATOM 2935 C CA . ASP A 1 383 ? -37.206 2.112 21.128 1.00 85.12 383 ASP A CA 1
ATOM 2936 C C . ASP A 1 383 ? -36.235 0.986 20.722 1.00 85.12 383 ASP A C 1
ATOM 2938 O O . ASP A 1 383 ? -35.990 0.794 19.531 1.00 85.12 383 ASP A O 1
ATOM 2942 N N . LEU A 1 384 ? -35.657 0.242 21.678 1.00 86.19 384 LEU A N 1
ATOM 2943 C CA . LEU A 1 384 ? -34.731 -0.849 21.367 1.00 86.19 384 LEU A CA 1
ATOM 2944 C C . LEU A 1 384 ? -35.495 -2.023 20.713 1.00 86.19 384 LEU A C 1
ATOM 2946 O O . LEU A 1 384 ? -36.308 -2.674 21.379 1.00 86.19 384 LEU A O 1
ATOM 2950 N N . PRO A 1 385 ? -35.252 -2.327 19.425 1.00 86.25 385 PRO A N 1
ATOM 2951 C CA . PRO A 1 385 ? -36.053 -3.299 18.690 1.00 86.25 385 PRO A CA 1
ATOM 2952 C C . PRO A 1 385 ? -35.821 -4.719 19.216 1.00 86.25 385 PRO A C 1
ATOM 2954 O O . PRO A 1 385 ? -34.697 -5.089 19.542 1.00 86.25 385 PRO A O 1
ATOM 2957 N N . GLY A 1 386 ? -36.881 -5.531 19.288 1.00 85.69 386 GLY A N 1
ATOM 2958 C CA . GLY A 1 386 ? -36.802 -6.951 19.669 1.00 85.69 386 GLY A CA 1
ATOM 2959 C C . GLY A 1 386 ? -36.511 -7.226 21.151 1.00 85.69 386 GLY A C 1
ATOM 2960 O O . GLY A 1 386 ? -36.386 -8.385 21.539 1.00 85.69 386 GLY A O 1
ATOM 2961 N N . LEU A 1 387 ? -36.424 -6.196 22.003 1.00 89.31 387 LEU A N 1
ATOM 2962 C CA . LEU A 1 387 ? -36.111 -6.366 23.426 1.00 89.31 387 LEU A CA 1
ATOM 2963 C C . LEU A 1 387 ? -37.168 -7.196 24.176 1.00 89.31 387 LEU A C 1
ATOM 2965 O O . LEU A 1 387 ? -36.805 -8.041 24.994 1.00 89.31 387 LEU A O 1
ATOM 2969 N N . ASP A 1 388 ? -38.459 -6.998 23.892 1.00 88.94 388 ASP A N 1
ATOM 2970 C CA . ASP A 1 388 ? -39.535 -7.775 24.528 1.00 88.94 388 ASP A CA 1
ATOM 2971 C C . ASP A 1 388 ? -39.479 -9.266 24.139 1.00 88.94 388 ASP A C 1
ATOM 2973 O O . ASP A 1 388 ? -39.717 -10.130 24.988 1.00 88.94 388 ASP A O 1
ATOM 2977 N N . ASP A 1 389 ? -39.085 -9.578 22.900 1.00 90.12 389 ASP A N 1
ATOM 2978 C CA . ASP A 1 389 ? -38.901 -10.958 22.438 1.00 90.12 389 ASP A CA 1
ATOM 2979 C C . ASP A 1 389 ? -37.731 -11.630 23.173 1.00 90.12 389 ASP A C 1
ATOM 2981 O O . ASP A 1 389 ? -37.853 -12.763 23.646 1.00 90.12 389 ASP A O 1
ATOM 2985 N N . ILE A 1 390 ? -36.616 -10.910 23.356 1.00 92.62 390 ILE A N 1
ATOM 2986 C CA . ILE A 1 390 ? -35.468 -11.394 24.137 1.00 92.62 390 ILE A CA 1
ATOM 2987 C C . ILE A 1 390 ? -35.847 -11.620 25.607 1.00 92.62 390 ILE A C 1
ATOM 2989 O O . ILE A 1 390 ? -35.485 -12.650 26.180 1.00 92.62 390 ILE A O 1
ATOM 2993 N N . ILE A 1 391 ? -36.606 -10.706 26.223 1.00 91.44 391 ILE A N 1
ATOM 2994 C CA . ILE A 1 391 ? -37.096 -10.865 27.603 1.00 91.44 391 ILE A CA 1
ATOM 2995 C C . ILE A 1 391 ? -37.941 -12.142 27.731 1.00 91.44 391 ILE A C 1
ATOM 2997 O O . ILE A 1 391 ? -37.737 -12.920 28.666 1.00 91.44 391 ILE A O 1
ATOM 3001 N N . ALA A 1 392 ? -38.852 -12.382 26.783 1.00 90.12 392 ALA A N 1
ATOM 3002 C CA . ALA A 1 392 ? -39.710 -13.566 26.771 1.00 90.12 392 ALA A CA 1
ATOM 3003 C C . ALA A 1 392 ? -38.925 -14.877 26.573 1.00 90.12 392 ALA A C 1
ATOM 3005 O O . ALA A 1 392 ? -39.297 -15.907 27.138 1.00 90.12 392 ALA A O 1
ATOM 3006 N N . LEU A 1 393 ? -37.837 -14.847 25.797 1.00 90.31 393 LEU A N 1
ATOM 3007 C CA . LEU A 1 393 ? -36.948 -15.996 25.597 1.00 90.31 393 LEU A CA 1
ATOM 3008 C C . LEU A 1 393 ? -36.131 -16.329 26.851 1.00 90.31 393 LEU A C 1
ATOM 3010 O O . LEU A 1 393 ? -35.966 -17.506 27.181 1.00 90.31 393 LEU A O 1
ATOM 3014 N N . ILE A 1 394 ? -35.622 -15.313 27.554 1.00 88.81 394 ILE A N 1
ATOM 3015 C CA . ILE A 1 394 ? -34.795 -15.508 28.754 1.00 88.81 394 ILE A CA 1
ATOM 3016 C C . ILE A 1 394 ? -35.624 -16.064 29.911 1.00 88.81 394 ILE A C 1
ATOM 3018 O O . ILE A 1 394 ? -35.182 -16.987 30.603 1.00 88.81 394 ILE A O 1
ATOM 3022 N N . ASP A 1 395 ? -36.832 -15.540 30.102 1.00 85.75 395 ASP A N 1
ATOM 3023 C CA . ASP A 1 395 ? -37.756 -16.008 31.127 1.00 85.75 395 ASP A CA 1
ATOM 3024 C C . ASP A 1 395 ? -39.190 -16.114 30.577 1.00 85.75 395 ASP A C 1
ATOM 3026 O O . ASP A 1 395 ? -39.951 -15.146 30.604 1.00 85.75 395 ASP A O 1
ATOM 3030 N N . PRO A 1 396 ? -39.615 -17.312 30.141 1.00 73.69 396 PRO A N 1
ATOM 3031 C CA . PRO A 1 396 ? -40.968 -17.534 29.631 1.00 73.69 396 PRO A CA 1
ATOM 3032 C C . PRO A 1 396 ? -42.066 -17.300 30.680 1.00 73.69 396 PRO A C 1
ATOM 3034 O O . PRO A 1 396 ? -43.225 -17.087 30.324 1.00 73.69 396 PRO A O 1
ATOM 3037 N N . THR A 1 397 ? -41.725 -17.348 31.975 1.00 67.25 397 THR A N 1
ATOM 3038 C CA . THR A 1 397 ? -42.676 -17.142 33.082 1.00 67.25 397 THR A CA 1
ATOM 3039 C C . THR A 1 397 ? -42.874 -15.662 33.422 1.00 67.25 397 THR A C 1
ATOM 3041 O O . THR A 1 397 ? -43.859 -15.286 34.057 1.00 67.25 397 THR A O 1
ATOM 3044 N N . ALA A 1 398 ? -42.005 -14.790 32.905 1.00 57.62 398 ALA A N 1
ATOM 3045 C CA . ALA A 1 398 ? -42.031 -13.347 33.118 1.00 57.62 398 ALA A CA 1
ATOM 3046 C C . ALA A 1 398 ? -43.267 -12.643 32.526 1.00 57.62 398 ALA A C 1
ATOM 3048 O O . ALA A 1 398 ? -43.614 -11.552 32.980 1.00 57.62 398 ALA A O 1
ATOM 3049 N N . ASN A 1 399 ? -43.930 -13.244 31.533 1.00 48.41 399 ASN A N 1
ATOM 3050 C CA . ASN A 1 399 ? -45.127 -12.689 30.888 1.00 48.41 399 ASN A CA 1
ATOM 3051 C C . ASN A 1 399 ? -46.448 -13.096 31.572 1.00 48.41 399 ASN A C 1
ATOM 3053 O O . ASN A 1 399 ? -47.511 -12.667 31.127 1.00 48.41 399 ASN A O 1
ATOM 3057 N N . SER A 1 400 ? -46.409 -13.912 32.636 1.00 44.62 400 SER A N 1
ATOM 3058 C CA . SER A 1 400 ? -47.618 -14.355 33.356 1.00 44.62 400 SER A CA 1
ATOM 3059 C C . SER A 1 400 ? -48.004 -13.522 34.585 1.00 44.62 400 SER A C 1
ATOM 3061 O O . SER A 1 400 ? -49.070 -13.764 35.152 1.00 44.62 400 SER A O 1
ATOM 3063 N N . ASP A 1 401 ? -47.215 -12.514 34.969 1.00 39.66 401 ASP A N 1
ATOM 3064 C CA . ASP A 1 401 ? -47.598 -11.597 36.048 1.00 39.66 401 ASP A CA 1
ATOM 3065 C C . ASP A 1 401 ? -48.543 -10.508 35.515 1.00 39.66 401 ASP A C 1
ATOM 3067 O O . ASP A 1 401 ? -48.135 -9.466 34.999 1.00 39.66 401 ASP A O 1
ATOM 3071 N N . GLY A 1 402 ? -49.844 -10.784 35.631 1.00 37.34 402 GLY A N 1
ATOM 3072 C CA . GLY A 1 402 ? -50.903 -9.780 35.544 1.00 37.34 402 GLY A CA 1
ATOM 3073 C C . GLY A 1 402 ? -50.763 -8.689 36.621 1.00 37.34 402 GLY A C 1
ATOM 3074 O O . GLY A 1 402 ? -49.958 -8.820 37.545 1.00 37.34 402 GLY A O 1
ATOM 3075 N N . PRO A 1 403 ? -51.536 -7.590 36.523 1.00 35.06 403 PRO A N 1
ATOM 3076 C CA . PRO A 1 403 ? -51.388 -6.441 37.411 1.00 35.06 403 PRO A CA 1
ATOM 3077 C C . PRO A 1 403 ? -51.567 -6.855 38.878 1.00 35.06 403 PRO A C 1
ATOM 3079 O O . PRO A 1 403 ? -52.482 -7.612 39.208 1.00 35.06 403 PRO A O 1
ATOM 3082 N N . ALA A 1 404 ? -50.679 -6.351 39.740 1.00 33.38 404 ALA A N 1
ATOM 3083 C CA . ALA A 1 404 ? -50.670 -6.624 41.174 1.00 33.38 404 ALA A CA 1
ATOM 3084 C C . ALA A 1 404 ? -52.063 -6.407 41.803 1.00 33.38 404 ALA A C 1
ATOM 3086 O O . ALA A 1 404 ? -52.716 -5.406 41.487 1.00 33.38 404 ALA A O 1
ATOM 3087 N N . PRO A 1 405 ? -52.531 -7.302 42.696 1.00 35.34 405 PRO A N 1
ATOM 3088 C CA . PRO A 1 405 ? -53.762 -7.066 43.428 1.00 35.34 405 PRO A CA 1
ATOM 3089 C C . PRO A 1 405 ? -53.554 -5.895 44.395 1.00 35.34 405 PRO A C 1
ATOM 3091 O O . PRO A 1 405 ? -52.598 -5.869 45.169 1.00 35.34 405 PRO A O 1
ATOM 3094 N N . SER A 1 406 ? -54.460 -4.929 44.260 1.00 39.09 406 SER A N 1
ATOM 3095 C CA . SER A 1 406 ? -54.600 -3.667 44.996 1.00 39.09 406 SER A CA 1
ATOM 3096 C C . SER A 1 406 ? -54.621 -3.792 46.512 1.00 39.09 406 SER A C 1
ATOM 3098 O O . SER A 1 406 ? -55.298 -4.738 46.985 1.00 39.09 406 SER A O 1
#

Sequence (406 aa):
QQSDTGDRDGALASITEAVQISRRLAQANPAAYLPDLATSLNNLADRLDDEDQAGTAWATTLDQMRPPPARADLRAAWARRLATHGRGQEAREQLSQAAAEADDLGDSDLAERTALVLVMRARQAVREFASRLDPPPGGLPIWATAPISDLDINLVNAYANADYWPAQRAAIDAERVRFTSPEFQTALQALAGLYPLNPIPHQLLALLAEINQSEIDTVFASHQDDHDRRSLLNSWIGTTNWSDSLTFLRENLAALTEEPTVAILAATDDDNARQHLAILRLVSMIGDNPAYDVVTDPSSAEEIVFEVIESGNLALLSVAFTAATCLADRPVTWRLATVILLLAQSESDRATEFTNQLVADASPLQRQAHTIRLRTLRSLAPDLPGLDDIIALIDPTANSDGPAPS

Secondary structure (DSSP, 8-state):
-------HHHHHHHHHHHHHHHHHHHHH-HHHHHHHHHHHHHHHHHHH--HHHHHHHHHHHHHT--SHHHHHHHHHHHHHHHHHTT-HHHHHHHHHHHHHHHH---S--S-HHHHHHHHHHHHHHHHHHHTTSSSPPTT--HHHHS---HHHHHHHHHHHT-SSHHHHHHHHHHTHHHHTSHHHHHHHHHHHHH-TT-HHHHHHHHHHHHHTTS-HHHHHHHHHHHHHHHHHHHHHHT-SSHHHHHHHHHHTHHHHHSHHHHHHHHH---HHHHHHHHHHHHHHHH-HHHHHHHHH-HHHHHHHHHHHHHHT-HHHHHHHHHH-GGGGGSHHHHHHHHHHHHHHTT-HHHHHHHHHHHHHHS-HHHHHHHHHHHHHHHHH-TT-TTHHHHHHHH-GGGG--PSPP-

Foldseek 3Di:
DPDDDDPLVVQLVVLVVQLVVLLVVCLVQVLPRLVSNLVSLVSNCVSVVDVVVSVVSLVVSLVVRPQLLSSLLSLLSVLVVCVVVVNPVVSLVSLQSSQVSLPDRDPDPDDPVSSLSSSLNSLVSSLVSCVVDVPGRPPHDLLNHQDADPVLVQLLVQLVPDPALVSNVVSCVVVVVLLLDPSSLSNLVNVCSNCVVDCSSVVSNVLSVVCVVDPNVVSSVVRVLVRVLVVLVCVLLPDPDLVVNLVSCVVCVVSCPPPVSLVVLVPDPDLSSQLVNLLNVCCVVPNRVLSSCLQPPLVSVLVVLLVCLLQLPLVNLVSSLSNHPVVVVVLLSNLLSVLQNCLVVVVLVVSVVSLLVSLVPDDPVRLVVSLVSLVSNCVVCVPRPCSVVSSCSSPVCVVVDDDDDD

pLDDT: mean 90.83, std 10.35, range [33.38, 97.88]

Radius of gyration: 35.22 Å; chains: 1; bounding box: 92×51×94 Å